Protein AF-A0A7V8YCV2-F1 (afdb_monomer_lite)

pLDDT: mean 70.0, std 21.99, range [23.38, 97.75]

Sequence (654 aa):
MKPTTTIFACAMLACAGTAQAQDPIPVGMIYSSSGAVLPQALREFVAATQEFTSVAMFDASVTTPTSADLAGLSAVLVWNDLPWANGVEMGDVLADFARAGGGVVVAGHTFSPGFELLGTFDTQNFMPVELGVPMTLPGGDLGITPLPGFEWEPVLLQAGHPIFWVVNDVEGGDSEMAVGLQPNVDAVVVGAWDNGENAVFTYEPIEAAFGRIVALNLFPSLSGVSAGGFNDEPLGDFDHLLANALLWSAKWETLAEPDWCYNLEFTQDLNCNHVDFADEEAVDVTVPGCDTEIDPRTGLPYDNADYYWDIHRFDCLYPTMPYFDLRTYDTDVRYDGEADWLSAGTITVNNPDLPFPVESVALTCDNCPAEWNHDQRDRDCDGIGDPCDLCINAIPPFGVHFDNDNDGWGDDACDNAAPSPVCPLPGGPSAFNPDQSDVDADGIGDVCDNCVEVFNPDQTDGDFDGDGDICDNCPPGILPGDPAPSTANPAQDDTDGDGRGDMCDNCHDVDNTDSQACPPYVCPENQGDTDFDGVGDVCDNCPSEPAIDRTDSDLDGVGDACDTCPYLVNPDQADGDADGFGNACDNCPLFTNDDQADMDVDGVGDLCDNCLEVSNADQANGDPDEQGDACDNCPRNRNDQADGDEDGWGDDCD

Secondary structure (DSSP, 8-state):
---PPPPPP------------S---EEEEEEE-S-SHHHHHHHHHHHHTS--SEEEEEETTT-PPPTTTSTT-SEEEEEESS--S-HHHHHHHHHHHHHTT-EEEE-GGGGSTTT---THHHHTT--SB-S-PPP------EE----TT-----EESSTT-GGGTT--EE--GGG-----PPBPTT-EEEEE-TTS-EEEEEE--SSTTSPPEEEESS---S---SSS-----SS-HHHHHHHHHHHHHTT-S----S-----S-SS--TT-S---GGGSPPP-TTSTT-TTSB-TTTSSB-TT------TTS--S---SS----TT----S--S-SSSSS--EEEEEE--TTSSS--EEEEEE--S-TTS--TT---SS-SSS-TTT-TTTT--TTS-S---SS-SSS-SSTT--SSSPPS---TTS-----TT---SS-SSS-TTT-TTTTS--TT---SS-SSS-TTT-SS-S---TT-S-TT---TT---SS-SSS-TTT-TTTTS----TT---TT--------SS-SSS-TTT-SSTTS--TT---SS-SSS-TTT-SSTTS--TT---SS-SSS-TTT-SSTTS--TT---SS-SSS-TTT-TTTTS--TT---SS-SSS-TTT-SSTTS------SS-SSS-TTT-

Foldseek 3Di:
DDDDDDDDDDDDDDPPPDDPDDPAQEEEEEEAEPDDPLSVVLLVLLVLVVPHPYYHYHHQVQPADALVNCPPHLEYEYEYPDAGPDLQVNLVSVQVCQLQLHFYEYEYCCQEVRRHRHHCCPVVVVDFWHHHQHFDDFAAKWADDDDPDDDDGFDQPAPPDQLQVVQHIDGQPRPWTQTQIDTDPQKDQGGDGSVGHGAKIKHDDPPVSGFIYIYGSTDSDPPHPPDDDDDPDRPHSVSSSVSSSNCVRSVVPPPPDDDFDDPPDLPQPQVPPPDDPVRDDADDCPDPPSVVQADPVPRHGDPPPPDDDDVPDDDDDDDPDPPPPPPDPDDPDDQQPAPLPAGFAKDWDDDPVDDDDIDIDGRLSQLDSPYRDNRQGQQQPPSHHPVRQLPRPQHPPGPDQCLVAPQPAGLDPSDPPPVHQLDNDPVFPSHRDNPSDQQCPLSHHCRRALDRNDRDVPQDQPLPQSHHQQQQLAGADDDQLFPDRRDRDNPQDQQCPLSRGCVRQLASNDNPAPPDDDDPHDGDDDQDQQCSLSHRPVRALDSNFRDPVQDQQCPLSHGPRQALDSNDRDVVSDQQCPLSHHPRQQLDSPDRDVPSDQQCPLSHHCVLALDRNFRDSVQDAQCPDSHHPRQALDRNDDDPNDDPPPPSHHPRHD

Structure (mmCIF, N/CA/C/O backbone):
data_AF-A0A7V8YCV2-F1
#
_entry.id   AF-A0A7V8YCV2-F1
#
loop_
_atom_site.group_PDB
_atom_site.id
_atom_site.type_symbol
_atom_site.label_atom_id
_atom_site.label_alt_id
_atom_site.label_comp_id
_atom_site.label_asym_id
_atom_site.label_entity_id
_atom_site.label_seq_id
_atom_site.pdbx_PDB_ins_code
_atom_site.Cartn_x
_atom_site.Cartn_y
_atom_site.Cartn_z
_atom_site.occupancy
_atom_site.B_iso_or_equiv
_atom_site.auth_seq_id
_atom_site.auth_comp_id
_atom_site.auth_asym_id
_atom_site.auth_atom_id
_atom_site.pdbx_PDB_model_num
ATOM 1 N N . MET A 1 1 ? -17.791 48.969 -9.319 1.00 30.33 1 MET A N 1
ATOM 2 C CA . MET A 1 1 ? -16.320 48.875 -9.395 1.00 30.33 1 MET A CA 1
ATOM 3 C C . MET A 1 1 ? -15.953 47.420 -9.177 1.00 30.33 1 MET A C 1
ATOM 5 O O . MET A 1 1 ? -16.165 46.988 -8.061 1.00 30.33 1 MET A O 1
ATOM 9 N N . LYS A 1 2 ? -15.440 46.745 -10.224 1.00 23.92 2 LYS A N 1
ATOM 10 C CA . LYS A 1 2 ? -14.556 45.554 -10.197 1.00 23.92 2 LYS A CA 1
ATOM 11 C C . LYS A 1 2 ? -15.029 44.290 -9.415 1.00 23.92 2 LYS A C 1
ATOM 13 O O . LYS A 1 2 ? -16.022 44.365 -8.710 1.00 23.92 2 LYS A O 1
ATOM 18 N N . PRO A 1 3 ? -14.478 43.095 -9.715 1.00 32.69 3 PRO A N 1
ATOM 19 C CA . PRO A 1 3 ? -15.272 41.998 -10.270 1.00 32.69 3 PRO A CA 1
ATOM 20 C C . PRO A 1 3 ? -15.341 40.740 -9.386 1.00 32.69 3 PRO A C 1
ATOM 22 O O . PRO A 1 3 ? -14.686 40.637 -8.357 1.00 32.69 3 PRO A O 1
ATOM 25 N N . THR A 1 4 ? -16.161 39.798 -9.847 1.00 29.78 4 THR A N 1
ATOM 26 C CA . THR A 1 4 ? -16.333 38.407 -9.413 1.00 29.78 4 THR A CA 1
ATOM 27 C C . THR A 1 4 ? -15.026 37.605 -9.457 1.00 29.78 4 THR A C 1
ATOM 29 O O . THR A 1 4 ? -14.376 37.533 -10.499 1.00 29.78 4 THR A O 1
ATOM 32 N N . THR A 1 5 ? -14.685 36.958 -8.341 1.00 28.56 5 THR A N 1
ATOM 33 C CA . THR A 1 5 ? -13.619 35.952 -8.225 1.00 28.56 5 THR A CA 1
ATOM 34 C C . THR A 1 5 ? -14.188 34.585 -8.610 1.00 28.56 5 THR A C 1
ATOM 36 O O . THR A 1 5 ? -15.175 34.147 -8.025 1.00 28.56 5 THR A O 1
ATOM 39 N N . THR A 1 6 ? -13.591 33.936 -9.610 1.00 27.55 6 THR A N 1
ATOM 40 C CA . THR A 1 6 ? -13.873 32.542 -9.991 1.00 27.55 6 THR A CA 1
ATOM 41 C C . THR A 1 6 ? -12.755 31.674 -9.426 1.00 27.55 6 THR A C 1
ATOM 43 O O . THR A 1 6 ? -11.583 31.990 -9.619 1.00 27.55 6 THR A O 1
ATOM 46 N N . ILE A 1 7 ? -13.136 30.629 -8.697 1.00 26.92 7 ILE A N 1
ATOM 47 C CA . ILE A 1 7 ? -12.267 29.586 -8.143 1.00 26.92 7 ILE A CA 1
ATOM 48 C C . ILE A 1 7 ? -11.840 28.674 -9.303 1.00 26.92 7 ILE A C 1
ATOM 50 O O . ILE A 1 7 ? -12.696 28.194 -10.044 1.00 26.92 7 ILE A O 1
ATOM 54 N N . PHE A 1 8 ? -10.533 28.470 -9.483 1.00 26.52 8 PHE A N 1
ATOM 55 C CA . PHE A 1 8 ? -9.988 27.467 -10.400 1.00 26.52 8 PHE A CA 1
ATOM 56 C C . PHE A 1 8 ? -9.958 26.114 -9.683 1.00 26.52 8 PHE A C 1
ATOM 58 O O . PHE A 1 8 ? -9.283 25.969 -8.667 1.00 26.52 8 PHE A O 1
ATOM 65 N N . ALA A 1 9 ? -10.700 25.147 -10.218 1.00 24.97 9 ALA A N 1
ATOM 66 C CA . ALA A 1 9 ? -10.524 23.731 -9.931 1.00 24.97 9 ALA A CA 1
ATOM 67 C C . ALA A 1 9 ? -9.318 23.223 -10.738 1.00 24.97 9 ALA A C 1
ATOM 69 O O . ALA A 1 9 ? -9.249 23.449 -11.948 1.00 24.97 9 ALA A O 1
ATOM 70 N N . CYS A 1 10 ? -8.372 22.567 -10.066 1.00 23.38 10 CYS A N 1
ATOM 71 C CA . CYS A 1 10 ? -7.296 21.822 -10.708 1.00 23.38 10 CYS A CA 1
ATOM 72 C C . CYS A 1 10 ? -7.886 20.476 -11.153 1.00 23.38 10 CYS A C 1
ATOM 74 O O . CYS A 1 10 ? -8.287 19.676 -10.312 1.00 23.38 10 CYS A O 1
ATOM 76 N N . ALA A 1 11 ? -8.029 20.271 -12.461 1.00 26.70 11 ALA A N 1
ATOM 77 C CA . ALA A 1 11 ? -8.428 18.992 -13.029 1.00 26.70 11 ALA A CA 1
ATOM 78 C C . ALA A 1 11 ? -7.166 18.225 -13.430 1.00 26.70 11 ALA A C 1
ATOM 80 O O . ALA A 1 11 ? -6.339 18.747 -14.179 1.00 26.70 11 ALA A O 1
ATOM 81 N N . MET A 1 12 ? -7.061 17.004 -12.907 1.00 27.69 12 MET A N 1
ATOM 82 C CA . MET A 1 12 ? -6.100 15.971 -13.276 1.00 27.69 12 MET A CA 1
ATOM 83 C C . MET A 1 12 ? -5.974 15.867 -14.801 1.00 27.69 12 MET A C 1
ATOM 85 O O . MET A 1 12 ? -6.962 15.625 -15.498 1.00 27.69 12 MET A O 1
ATOM 89 N N . LEU A 1 13 ? -4.754 16.030 -15.308 1.00 26.50 13 LEU A N 1
ATOM 90 C CA . LEU A 1 13 ? -4.380 15.614 -16.651 1.00 26.50 13 LEU A CA 1
ATOM 91 C C . LEU A 1 13 ? -3.351 14.497 -16.491 1.00 26.50 13 LEU A C 1
ATOM 93 O O . LEU A 1 13 ? -2.313 14.697 -15.868 1.00 26.50 13 LEU A O 1
ATOM 97 N N . ALA A 1 14 ? -3.706 13.323 -17.001 1.00 25.64 14 ALA A N 1
ATOM 98 C CA . ALA A 1 14 ? -2.918 12.105 -16.977 1.00 25.64 14 ALA A CA 1
ATOM 99 C C . ALA A 1 14 ? -1.473 12.335 -17.458 1.00 25.64 14 ALA A C 1
ATOM 101 O O . ALA A 1 14 ? -1.260 12.721 -18.609 1.00 25.64 14 ALA A O 1
ATOM 102 N N . CYS A 1 15 ? -0.498 12.040 -16.596 1.00 23.83 15 CYS A N 1
ATOM 103 C CA . CYS A 1 15 ? 0.862 11.722 -17.017 1.00 23.83 15 CYS A CA 1
ATOM 104 C C . CYS A 1 15 ? 0.878 10.255 -17.450 1.00 23.83 15 CYS A C 1
ATOM 106 O O . CYS A 1 15 ? 1.034 9.357 -16.632 1.00 23.83 15 CYS A O 1
ATOM 108 N N . ALA A 1 16 ? 0.691 10.011 -18.744 1.00 27.89 16 ALA A N 1
ATOM 109 C CA . ALA A 1 16 ? 1.236 8.814 -19.365 1.00 27.89 16 ALA A CA 1
ATOM 110 C C . ALA A 1 16 ? 2.716 9.112 -19.643 1.00 27.89 16 ALA A C 1
ATOM 112 O O . ALA A 1 16 ? 3.042 9.729 -20.657 1.00 27.89 16 ALA A O 1
ATOM 113 N N . GLY A 1 17 ? 3.584 8.772 -18.688 1.00 26.02 17 GLY A N 1
ATOM 114 C CA . GLY A 1 17 ? 5.032 8.811 -18.863 1.00 26.02 17 GLY A CA 1
ATOM 115 C C . GLY A 1 17 ? 5.450 7.633 -19.730 1.00 26.02 17 GLY A C 1
ATOM 116 O O . GLY A 1 17 ? 5.449 6.492 -19.288 1.00 26.02 17 GLY A O 1
ATOM 117 N N . THR A 1 18 ? 5.717 7.901 -21.000 1.00 26.25 18 THR A N 1
ATOM 118 C CA . THR A 1 18 ? 6.400 6.975 -21.900 1.00 26.25 18 THR A CA 1
ATOM 119 C C . THR A 1 18 ? 7.829 6.770 -21.411 1.00 26.25 18 THR A C 1
ATOM 121 O O . THR A 1 18 ? 8.491 7.765 -21.128 1.00 26.25 18 THR A O 1
ATOM 124 N N . ALA A 1 19 ? 8.293 5.518 -21.369 1.00 25.16 19 ALA A N 1
ATOM 125 C CA . ALA A 1 19 ? 9.700 5.160 -21.199 1.00 25.16 19 ALA A CA 1
ATOM 126 C C . ALA A 1 19 ? 10.600 6.114 -22.003 1.00 25.16 19 ALA A C 1
ATOM 128 O O . ALA A 1 19 ? 10.446 6.222 -23.226 1.00 25.16 19 ALA A O 1
ATOM 129 N N . GLN A 1 20 ? 11.497 6.834 -21.329 1.00 28.77 20 GLN A N 1
ATOM 130 C CA . GLN A 1 20 ? 12.564 7.549 -22.014 1.00 28.77 20 GLN A CA 1
ATOM 131 C C . GLN A 1 20 ? 13.656 6.519 -22.296 1.00 28.77 20 GLN A C 1
ATOM 133 O O . GLN A 1 20 ? 14.427 6.143 -21.425 1.00 28.77 20 GLN A O 1
ATOM 138 N N . ALA A 1 21 ? 13.608 5.999 -23.523 1.00 30.77 21 ALA A N 1
ATOM 139 C CA . ALA A 1 21 ? 14.687 5.264 -24.162 1.00 30.77 21 ALA A CA 1
ATOM 140 C C . ALA A 1 21 ? 16.007 6.042 -24.040 1.00 30.77 21 ALA A C 1
ATOM 142 O O . ALA A 1 21 ? 15.956 7.271 -23.931 1.00 30.77 21 ALA A O 1
ATOM 143 N N . GLN A 1 22 ? 17.146 5.338 -24.136 1.00 39.19 22 GLN A N 1
ATOM 144 C CA . GLN A 1 22 ? 18.447 5.941 -24.452 1.00 39.19 22 GLN A CA 1
ATOM 145 C C . GLN A 1 22 ? 18.235 7.143 -25.369 1.00 39.19 22 GLN A C 1
ATOM 147 O O . GLN A 1 22 ? 17.520 7.006 -26.374 1.00 39.19 22 GLN A O 1
ATOM 152 N N . ASP A 1 23 ? 18.762 8.312 -24.987 1.00 46.19 23 ASP A N 1
ATOM 153 C CA . ASP A 1 23 ? 18.550 9.524 -25.771 1.00 46.19 23 ASP A CA 1
ATOM 154 C C . ASP A 1 23 ? 18.839 9.190 -27.234 1.00 46.19 23 ASP A C 1
ATOM 156 O O . ASP A 1 23 ? 19.910 8.659 -27.550 1.00 46.19 23 ASP A O 1
ATOM 160 N N . PRO A 1 24 ? 17.878 9.402 -28.145 1.00 55.62 24 PRO A N 1
ATOM 161 C CA . PRO A 1 24 ? 18.076 8.939 -29.488 1.00 55.62 24 PRO A CA 1
ATOM 162 C C . PRO A 1 24 ? 19.269 9.681 -30.079 1.00 55.62 24 PRO A C 1
ATOM 164 O O . PRO A 1 24 ? 19.224 10.903 -30.200 1.00 55.62 24 PRO A O 1
ATOM 167 N N . ILE A 1 25 ? 20.312 8.936 -30.472 1.00 74.81 25 ILE A N 1
ATOM 168 C CA . ILE A 1 25 ? 21.408 9.436 -31.314 1.00 74.81 25 ILE A CA 1
ATOM 169 C C . ILE A 1 25 ? 21.118 9.066 -32.780 1.00 74.81 25 ILE A C 1
ATOM 171 O O . ILE A 1 25 ? 21.646 8.081 -33.302 1.00 74.81 25 ILE A O 1
ATOM 175 N N . PRO A 1 26 ? 20.207 9.775 -33.470 1.00 86.88 26 PRO A N 1
ATOM 176 C CA . PRO A 1 26 ? 19.969 9.566 -34.885 1.00 86.88 26 PRO A CA 1
ATOM 177 C C . PRO A 1 26 ? 21.130 10.162 -35.683 1.00 86.88 26 PRO A C 1
ATOM 179 O O . PRO A 1 26 ? 21.469 11.334 -35.536 1.00 86.88 26 PRO A O 1
ATOM 182 N N . VAL A 1 27 ? 21.723 9.378 -36.573 1.00 92.19 27 VAL A N 1
ATOM 183 C CA . VAL A 1 27 ? 22.810 9.829 -37.449 1.00 92.19 27 VAL A CA 1
ATOM 184 C C . VAL A 1 27 ? 22.437 9.690 -38.917 1.00 92.19 27 VAL A C 1
ATOM 186 O O . VAL A 1 27 ? 21.564 8.908 -39.302 1.00 92.19 27 VAL A O 1
ATOM 189 N N . GLY A 1 28 ? 23.089 10.484 -39.759 1.00 93.06 28 GLY A N 1
ATOM 190 C CA . GLY A 1 28 ? 22.943 10.428 -41.209 1.00 93.06 28 GLY A CA 1
ATOM 191 C C . GLY A 1 28 ? 24.209 9.951 -41.900 1.00 93.06 28 GLY A C 1
ATOM 192 O O . GLY A 1 28 ? 25.321 10.241 -41.482 1.00 93.06 28 GLY A O 1
ATOM 193 N N . MET A 1 29 ? 24.043 9.270 -43.020 1.00 91.75 29 MET A N 1
ATOM 194 C CA . MET A 1 29 ? 25.113 8.890 -43.928 1.00 91.75 29 MET A CA 1
ATOM 195 C C . MET A 1 29 ? 24.819 9.484 -45.295 1.00 91.75 29 MET A C 1
ATOM 197 O O . MET A 1 29 ? 23.865 9.095 -45.974 1.00 91.75 29 MET A O 1
ATOM 201 N N . ILE A 1 30 ? 25.632 10.453 -45.690 1.00 93.94 30 ILE A N 1
ATOM 202 C CA . ILE A 1 30 ? 25.499 11.202 -46.929 1.00 93.94 30 ILE A CA 1
ATOM 203 C C . ILE A 1 30 ? 26.624 10.772 -47.866 1.00 93.94 30 ILE A C 1
ATOM 205 O O . ILE A 1 30 ? 27.797 11.007 -47.593 1.00 93.94 30 ILE A O 1
ATOM 209 N N . TYR A 1 31 ? 26.276 10.167 -48.996 1.00 91.56 31 TYR A N 1
ATOM 210 C CA . TYR A 1 31 ? 27.266 9.591 -49.901 1.00 91.56 31 TYR A CA 1
ATOM 211 C C . TYR A 1 31 ? 27.027 9.970 -51.356 1.00 91.56 31 TYR A C 1
ATOM 213 O O . TYR A 1 31 ? 25.893 10.166 -51.776 1.00 91.56 31 TYR A O 1
ATOM 221 N N . SER A 1 32 ? 28.089 10.033 -52.159 1.00 90.44 32 SER A N 1
ATOM 222 C CA . SER A 1 32 ? 27.990 10.075 -53.625 1.00 90.44 32 SER A CA 1
ATOM 223 C C . SER A 1 32 ? 28.816 8.938 -54.215 1.00 90.44 32 SER A C 1
ATOM 225 O O . SER A 1 32 ? 30.043 9.039 -54.284 1.00 90.44 32 SER A O 1
ATOM 227 N N . SER A 1 33 ? 28.146 7.841 -54.594 1.00 84.00 33 SER A N 1
ATOM 228 C CA . SER A 1 33 ? 28.817 6.589 -54.959 1.00 84.00 33 SER A CA 1
ATOM 229 C C . SER A 1 33 ? 28.213 5.851 -56.145 1.00 84.00 33 SER A C 1
ATOM 231 O O . SER A 1 33 ? 27.021 5.940 -56.428 1.00 84.00 33 SER A O 1
ATOM 233 N N . SER A 1 34 ? 29.057 5.095 -56.852 1.00 68.88 34 SER A N 1
ATOM 234 C CA . SER A 1 34 ? 28.678 4.309 -58.032 1.00 68.88 34 SER A CA 1
ATOM 235 C C . SER A 1 34 ? 27.979 2.971 -57.721 1.00 68.88 34 SER A C 1
ATOM 237 O O . SER A 1 34 ? 27.492 2.315 -58.650 1.00 68.88 34 SER A O 1
ATOM 239 N N . GLY A 1 35 ? 27.879 2.564 -56.445 1.00 64.38 35 GLY A N 1
ATOM 240 C CA . GLY A 1 35 ? 27.255 1.301 -56.031 1.00 64.38 35 GLY A CA 1
ATOM 241 C C . GLY A 1 35 ? 26.547 1.354 -54.671 1.00 64.38 35 GLY A C 1
ATOM 242 O O . GLY A 1 35 ? 27.010 1.994 -53.739 1.00 64.38 35 GLY A O 1
ATOM 243 N N . ALA A 1 36 ? 25.433 0.623 -54.541 1.00 60.59 36 ALA A N 1
ATOM 244 C CA . ALA A 1 36 ? 24.600 0.603 -53.327 1.00 60.59 36 ALA A CA 1
ATOM 245 C C . ALA A 1 36 ? 25.103 -0.339 -52.211 1.00 60.59 36 ALA A C 1
ATOM 247 O O . ALA A 1 36 ? 24.554 -0.333 -51.115 1.00 60.59 36 ALA A O 1
ATOM 248 N N . VAL A 1 37 ? 26.114 -1.171 -52.484 1.00 64.81 37 VAL A N 1
ATOM 249 C CA . VAL A 1 37 ? 26.589 -2.204 -51.541 1.00 64.81 37 VAL A CA 1
ATOM 250 C C . VAL A 1 37 ? 27.434 -1.597 -50.422 1.00 64.81 37 VAL A C 1
ATOM 252 O O . VAL A 1 37 ? 27.232 -1.928 -49.261 1.00 64.81 37 VAL A O 1
ATOM 255 N N . LEU A 1 38 ? 28.342 -0.681 -50.766 1.00 70.69 38 LEU A N 1
ATOM 256 C CA . LEU A 1 38 ? 29.245 -0.048 -49.806 1.00 70.69 38 LEU A CA 1
ATOM 257 C C . LEU A 1 38 ? 28.492 0.833 -48.785 1.00 70.69 38 LEU A C 1
ATOM 259 O O . LEU A 1 38 ? 28.693 0.630 -47.590 1.00 70.69 38 LEU A O 1
ATOM 263 N N . PRO A 1 39 ? 27.566 1.727 -49.194 1.00 74.06 39 PRO A N 1
ATOM 264 C CA . PRO A 1 39 ? 26.794 2.524 -48.239 1.00 74.06 39 PRO A CA 1
ATOM 265 C C . PRO A 1 39 ? 25.903 1.687 -47.316 1.00 74.06 39 PRO A C 1
ATOM 267 O O . PRO A 1 39 ? 25.727 2.034 -46.154 1.00 74.06 39 PRO A O 1
ATOM 270 N N . GLN A 1 40 ? 25.336 0.586 -47.818 1.00 75.06 40 GLN A N 1
ATOM 271 C CA . GLN A 1 40 ? 24.475 -0.280 -47.013 1.00 75.06 40 GLN A CA 1
ATOM 272 C C . GLN A 1 40 ? 25.266 -1.041 -45.944 1.00 75.06 40 GLN A C 1
ATOM 274 O O . GLN A 1 40 ? 24.806 -1.139 -44.813 1.00 75.06 40 GLN A O 1
ATOM 279 N N . ALA A 1 41 ? 26.446 -1.550 -46.290 1.00 71.50 41 ALA A N 1
ATOM 280 C CA . ALA A 1 41 ? 27.296 -2.247 -45.335 1.00 71.50 41 ALA A CA 1
ATOM 281 C C . ALA A 1 41 ? 27.834 -1.288 -44.260 1.00 71.50 41 ALA A C 1
ATOM 283 O O . ALA A 1 41 ? 27.765 -1.606 -43.081 1.00 71.50 41 ALA A O 1
ATOM 284 N N . LEU A 1 42 ? 28.237 -0.069 -44.637 1.00 71.81 42 LEU A N 1
ATOM 285 C CA . LEU A 1 42 ? 28.645 0.957 -43.671 1.00 71.81 42 LEU A CA 1
ATOM 286 C C . LEU A 1 42 ? 27.531 1.286 -42.666 1.00 71.81 42 LEU A C 1
ATOM 288 O O . LEU A 1 42 ? 27.777 1.383 -41.468 1.00 71.81 42 LEU A O 1
ATOM 292 N N . ARG A 1 43 ? 26.284 1.393 -43.148 1.00 78.44 43 ARG A N 1
ATOM 293 C CA . ARG A 1 43 ? 25.101 1.558 -42.294 1.00 78.44 43 ARG A CA 1
ATOM 294 C C . ARG A 1 43 ? 24.922 0.402 -41.319 1.00 78.44 43 ARG A C 1
ATOM 296 O O . ARG A 1 43 ? 24.533 0.639 -40.183 1.00 78.44 43 ARG A O 1
ATOM 303 N N . GLU A 1 44 ? 25.113 -0.827 -41.782 1.00 74.62 44 GLU A N 1
ATOM 304 C CA . GLU A 1 44 ? 24.959 -2.025 -40.954 1.00 74.62 44 GLU A CA 1
ATOM 305 C C . GLU A 1 44 ? 26.041 -2.101 -39.871 1.00 74.62 44 GLU A C 1
ATOM 307 O O . GLU A 1 44 ? 25.703 -2.439 -38.744 1.00 74.62 44 GLU A O 1
ATOM 312 N N . PHE A 1 45 ? 27.280 -1.697 -40.165 1.00 71.50 45 PHE A N 1
ATOM 313 C CA . PHE A 1 45 ? 28.368 -1.667 -39.182 1.00 71.50 45 PHE A CA 1
ATOM 314 C C . PHE A 1 45 ? 28.183 -0.587 -38.119 1.00 71.50 45 PHE A C 1
ATOM 316 O O . PHE A 1 45 ? 28.216 -0.886 -36.932 1.00 71.50 45 PHE A O 1
ATOM 323 N N . VAL A 1 46 ? 27.868 0.645 -38.524 1.00 69.19 46 VAL A N 1
ATOM 324 C CA . VAL A 1 46 ? 27.582 1.723 -37.562 1.00 69.19 46 VAL A CA 1
ATOM 325 C C . VAL A 1 46 ? 26.329 1.412 -36.739 1.00 69.19 46 VAL A C 1
ATOM 327 O O . VAL A 1 46 ? 26.266 1.747 -35.568 1.00 69.19 46 VAL A O 1
ATOM 330 N N . ALA A 1 47 ? 25.327 0.731 -37.304 1.00 69.19 47 ALA A N 1
ATOM 331 C CA . ALA A 1 47 ? 24.180 0.274 -36.518 1.00 69.19 47 ALA A CA 1
ATOM 332 C C . ALA A 1 47 ? 24.525 -0.886 -35.564 1.00 69.19 47 ALA A C 1
ATOM 334 O O . ALA A 1 47 ? 23.829 -1.070 -34.567 1.00 69.19 47 ALA A O 1
ATOM 335 N N . ALA A 1 48 ? 25.557 -1.677 -35.870 1.00 64.56 48 ALA A N 1
ATOM 336 C CA . ALA A 1 48 ? 25.974 -2.803 -35.043 1.00 64.56 48 ALA A CA 1
ATOM 337 C C . ALA A 1 48 ? 26.646 -2.357 -33.741 1.00 64.56 48 ALA A C 1
ATOM 339 O O . ALA A 1 48 ? 26.548 -3.101 -32.774 1.00 64.56 48 ALA A O 1
ATOM 340 N N . THR A 1 49 ? 27.246 -1.158 -33.682 1.00 63.41 49 THR A N 1
ATOM 341 C CA . THR A 1 49 ? 27.856 -0.617 -32.449 1.00 63.41 49 THR A CA 1
ATOM 342 C C . THR A 1 49 ? 26.839 -0.316 -31.351 1.00 63.41 49 THR A C 1
ATOM 344 O O . THR A 1 49 ? 27.229 -0.027 -30.233 1.00 63.41 49 THR A O 1
ATOM 347 N N . GLN A 1 50 ? 25.536 -0.354 -31.655 1.00 66.94 50 GLN A N 1
ATOM 348 C CA . GLN A 1 50 ? 24.427 -0.075 -30.730 1.00 66.94 50 GLN A CA 1
ATOM 349 C C . GLN A 1 50 ? 24.393 1.349 -30.137 1.00 66.94 50 GLN A C 1
ATOM 351 O O . GLN A 1 50 ? 23.417 1.701 -29.489 1.00 66.94 50 GLN A O 1
ATOM 356 N N . GLU A 1 51 ? 25.357 2.203 -30.483 1.00 66.88 51 GLU A N 1
ATOM 357 C CA . GLU A 1 51 ? 25.438 3.617 -30.083 1.00 66.88 51 GLU A CA 1
ATOM 358 C C . GLU A 1 51 ? 24.340 4.505 -30.702 1.00 66.88 51 GLU A C 1
ATOM 360 O O . GLU A 1 51 ? 24.053 5.602 -30.225 1.00 66.88 51 GLU A O 1
ATOM 365 N N . PHE A 1 52 ? 23.728 4.078 -31.814 1.00 78.06 52 PHE A N 1
ATOM 366 C CA . PHE A 1 52 ? 22.853 4.931 -32.625 1.00 78.06 52 PHE A CA 1
ATOM 367 C C . PHE A 1 52 ? 21.436 4.378 -32.747 1.00 78.06 52 PHE A C 1
ATOM 369 O O . PHE A 1 52 ? 21.204 3.266 -33.221 1.00 78.06 52 PHE A O 1
ATOM 376 N N . THR A 1 53 ? 20.443 5.213 -32.440 1.00 78.12 53 THR A N 1
ATOM 377 C CA . THR A 1 53 ? 19.022 4.818 -32.506 1.00 78.12 53 THR A CA 1
ATOM 378 C C . THR A 1 53 ? 18.465 4.754 -33.921 1.00 78.12 53 THR A C 1
ATOM 380 O O . THR A 1 53 ? 17.469 4.072 -34.180 1.00 78.12 53 THR A O 1
ATOM 383 N N . SER A 1 54 ? 19.080 5.466 -34.866 1.00 83.81 54 SER A N 1
ATOM 384 C CA . SER A 1 54 ? 18.753 5.338 -36.282 1.00 83.81 54 SER A CA 1
ATOM 385 C C . SER A 1 54 ? 19.889 5.817 -37.178 1.00 83.81 54 SER A C 1
ATOM 387 O O . SER A 1 54 ? 20.620 6.740 -36.836 1.00 83.81 54 SER A O 1
ATOM 389 N N . VAL A 1 55 ? 19.993 5.204 -38.360 1.00 88.31 55 VAL A N 1
ATOM 390 C CA . VAL A 1 55 ? 20.960 5.578 -39.400 1.00 88.31 55 VAL A CA 1
ATOM 391 C C . VAL A 1 55 ? 20.206 5.875 -40.699 1.00 88.31 55 VAL A C 1
ATOM 393 O O . VAL A 1 55 ? 19.708 4.958 -41.371 1.00 88.31 55 VAL A O 1
ATOM 396 N N . ALA A 1 56 ? 20.085 7.162 -41.027 1.00 91.81 56 ALA A N 1
ATOM 397 C CA . ALA A 1 56 ? 19.458 7.665 -42.249 1.00 91.81 56 ALA A CA 1
ATOM 398 C C . ALA A 1 56 ? 20.455 7.678 -43.419 1.00 91.81 56 ALA A C 1
ATOM 400 O O . ALA A 1 56 ? 21.624 7.986 -43.229 1.00 91.81 56 ALA A O 1
ATOM 401 N N . MET A 1 57 ? 20.001 7.383 -44.640 1.00 91.19 57 MET A N 1
ATOM 402 C CA . MET A 1 57 ? 20.863 7.312 -45.832 1.00 91.19 57 MET A CA 1
ATOM 403 C C . MET A 1 57 ? 20.464 8.359 -46.873 1.00 91.19 57 MET A C 1
ATOM 405 O O . MET A 1 57 ? 19.291 8.433 -47.245 1.00 91.19 57 MET A O 1
ATOM 409 N N . PHE A 1 58 ? 21.440 9.088 -47.418 1.00 92.81 58 PHE A N 1
ATOM 410 C CA . PHE A 1 58 ? 21.234 10.117 -48.441 1.00 92.81 58 PHE A CA 1
ATOM 411 C C . PHE A 1 58 ? 22.200 9.932 -49.624 1.00 92.81 58 PHE A C 1
ATOM 413 O O . PHE A 1 58 ? 23.408 10.092 -49.473 1.00 92.81 58 PHE A O 1
ATOM 420 N N . ASP A 1 59 ? 21.664 9.633 -50.814 1.00 92.31 59 ASP A N 1
ATOM 421 C CA . ASP A 1 59 ? 22.443 9.536 -52.060 1.00 92.31 59 ASP A CA 1
ATOM 422 C C . ASP A 1 59 ? 22.557 10.904 -52.755 1.00 92.31 59 ASP A C 1
ATOM 424 O O . ASP A 1 59 ? 21.704 11.334 -53.543 1.00 92.31 59 ASP A O 1
ATOM 428 N N . ALA A 1 60 ? 23.661 11.580 -52.469 1.00 93.06 60 ALA A N 1
ATOM 429 C CA . ALA A 1 60 ? 24.018 12.889 -52.983 1.00 93.06 60 ALA A CA 1
ATOM 430 C C . ALA A 1 60 ? 24.656 12.873 -54.382 1.00 93.06 60 ALA A C 1
ATOM 432 O O . ALA A 1 60 ? 25.014 13.939 -54.895 1.00 93.06 60 ALA A O 1
ATOM 433 N N . SER A 1 61 ? 24.772 11.708 -55.032 1.00 90.00 61 SER A N 1
ATOM 434 C CA . SER A 1 61 ? 25.118 11.636 -56.461 1.00 90.00 61 SER A CA 1
ATOM 435 C C . SER A 1 61 ? 23.940 12.050 -57.354 1.00 90.00 61 SER A C 1
ATOM 437 O O . SER A 1 61 ? 24.127 12.496 -58.490 1.00 90.00 61 SER A O 1
ATOM 439 N N . VAL A 1 62 ? 22.714 11.946 -56.823 1.00 87.38 62 VAL A N 1
ATOM 440 C CA . VAL A 1 62 ? 21.465 12.234 -57.538 1.00 87.38 62 VAL A CA 1
ATOM 441 C C . VAL A 1 62 ? 20.825 13.536 -57.065 1.00 87.38 62 VAL A C 1
ATOM 443 O O . VAL A 1 62 ? 20.339 14.316 -57.887 1.00 87.38 62 VAL A O 1
ATOM 446 N N . THR A 1 63 ? 20.767 13.784 -55.754 1.00 92.56 63 THR A N 1
ATOM 447 C CA . THR A 1 63 ? 20.112 14.974 -55.184 1.00 92.56 63 THR A CA 1
ATOM 448 C C . THR A 1 63 ? 20.757 15.367 -53.860 1.00 92.56 63 THR A C 1
ATOM 450 O O . THR A 1 63 ? 20.968 14.520 -53.002 1.00 92.56 63 THR A O 1
ATOM 453 N N . THR A 1 64 ? 21.047 16.656 -53.683 1.00 94.81 64 THR A N 1
ATOM 454 C CA . THR A 1 64 ? 21.580 17.186 -52.423 1.00 94.81 64 THR A CA 1
ATOM 455 C C . THR A 1 64 ? 20.489 17.171 -51.337 1.00 94.81 64 THR A C 1
ATOM 457 O O . THR A 1 64 ? 19.393 17.670 -51.608 1.00 94.81 64 THR A O 1
ATOM 460 N N . PRO A 1 65 ? 20.742 16.610 -50.135 1.00 95.88 65 PRO A N 1
ATOM 461 C CA . PRO A 1 65 ? 19.792 16.655 -49.024 1.00 95.88 65 PRO A CA 1
ATOM 462 C C . PRO A 1 65 ? 19.546 18.098 -48.575 1.00 95.88 65 PRO A C 1
ATOM 464 O O . PRO A 1 65 ? 20.423 18.951 -48.683 1.00 95.88 65 PRO A O 1
ATOM 467 N N . THR A 1 66 ? 18.351 18.383 -48.069 1.00 95.56 66 THR A N 1
ATOM 468 C CA . THR A 1 66 ? 17.990 19.706 -47.548 1.00 95.56 66 THR A CA 1
ATOM 469 C C . THR A 1 66 ? 18.259 19.806 -46.047 1.00 95.56 66 THR A C 1
ATOM 471 O O . THR A 1 66 ? 18.307 18.800 -45.344 1.00 95.56 66 THR A O 1
ATOM 474 N N . SER A 1 67 ? 18.331 21.024 -45.504 1.00 91.94 67 SER A N 1
ATOM 475 C CA . SER A 1 67 ? 18.436 21.232 -44.049 1.00 91.94 67 SER A CA 1
ATOM 476 C C . SER A 1 67 ? 17.270 20.611 -43.267 1.00 91.94 67 SER A C 1
ATOM 478 O O . SER A 1 67 ? 17.421 20.3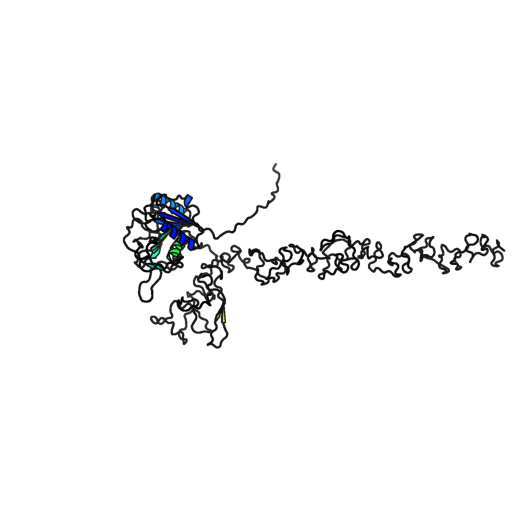02 -42.093 1.00 91.94 67 SER A O 1
ATOM 480 N N . ALA A 1 68 ? 16.104 20.432 -43.901 1.00 92.06 68 ALA A N 1
ATOM 481 C CA . ALA A 1 68 ? 14.960 19.760 -43.290 1.00 92.06 68 ALA A CA 1
ATOM 482 C C . ALA A 1 68 ? 15.140 18.236 -43.244 1.00 92.06 68 ALA A C 1
ATOM 484 O O . ALA A 1 68 ? 14.646 17.604 -42.318 1.00 92.06 68 ALA A O 1
ATOM 485 N N . ASP A 1 69 ? 15.853 17.661 -44.216 1.00 92.62 69 ASP A N 1
ATOM 486 C CA . ASP A 1 69 ? 16.161 16.228 -44.248 1.00 92.62 69 ASP A CA 1
ATOM 487 C C . ASP A 1 69 ? 17.187 15.849 -43.174 1.00 92.62 69 ASP A C 1
ATOM 489 O O . ASP A 1 69 ? 17.136 14.746 -42.640 1.00 92.62 69 ASP A O 1
ATOM 493 N N . LEU A 1 70 ? 18.092 16.775 -42.837 1.00 94.69 70 LEU A N 1
ATOM 494 C CA . LEU A 1 70 ? 19.068 16.600 -41.756 1.00 94.69 70 LEU A CA 1
ATOM 495 C C . LEU A 1 70 ? 18.535 17.047 -40.385 1.00 94.69 70 LEU A C 1
ATOM 497 O O . LEU A 1 70 ? 19.215 16.891 -39.373 1.00 94.69 70 LEU A O 1
ATOM 501 N N . ALA A 1 71 ? 17.328 17.619 -40.327 1.00 88.62 71 ALA A N 1
ATOM 502 C CA . ALA A 1 71 ? 16.765 18.120 -39.083 1.00 88.62 71 ALA A CA 1
ATOM 503 C C . ALA A 1 71 ? 16.475 16.966 -38.115 1.00 88.62 71 ALA A C 1
ATOM 505 O O . ALA A 1 71 ? 15.757 16.025 -38.447 1.00 88.62 71 ALA A O 1
ATOM 506 N N . GLY A 1 72 ? 17.001 17.081 -36.896 1.00 84.88 72 GLY A N 1
ATOM 507 C CA . GLY A 1 72 ? 16.849 16.062 -35.863 1.00 84.88 72 GLY A CA 1
ATOM 508 C C . GLY A 1 72 ? 17.887 14.946 -35.921 1.00 84.88 72 GLY A C 1
ATOM 509 O O . GLY A 1 72 ? 17.772 14.044 -35.110 1.00 84.88 72 GLY A O 1
ATOM 510 N N . LEU A 1 73 ? 18.875 15.001 -36.824 1.00 91.81 73 LEU A N 1
ATOM 511 C CA . LEU A 1 73 ? 20.082 14.171 -36.749 1.00 91.81 73 LEU A CA 1
ATOM 512 C C . LEU A 1 73 ? 21.120 14.827 -35.825 1.00 91.81 73 LEU A C 1
ATOM 514 O O . LEU A 1 73 ? 21.291 16.045 -35.863 1.00 91.81 73 LEU A O 1
ATOM 518 N N . SER A 1 74 ? 21.834 14.020 -35.044 1.00 90.06 74 SER A N 1
ATOM 519 C CA . SER A 1 74 ? 22.908 14.448 -34.136 1.00 90.06 74 SER A CA 1
ATOM 520 C C . SER A 1 74 ? 24.246 14.621 -34.862 1.00 90.06 74 SER A C 1
ATOM 522 O O . SER A 1 74 ? 24.985 15.562 -34.582 1.00 90.06 74 SER A O 1
ATOM 524 N N . ALA A 1 75 ? 24.546 13.759 -35.838 1.00 93.62 75 ALA A N 1
ATOM 525 C CA . ALA A 1 75 ? 25.711 13.896 -36.714 1.00 93.62 75 ALA A CA 1
ATOM 526 C C . ALA A 1 75 ? 25.505 13.251 -38.086 1.00 93.62 75 ALA A C 1
ATOM 528 O O . ALA A 1 75 ? 24.589 12.449 -38.287 1.00 93.62 75 ALA A O 1
ATOM 529 N N . VAL A 1 76 ? 26.375 13.603 -39.035 1.00 95.94 76 VAL A N 1
ATOM 530 C CA . VAL A 1 76 ? 26.402 13.019 -40.377 1.00 95.94 76 VAL A CA 1
ATOM 531 C C . VAL A 1 76 ? 27.805 12.577 -40.794 1.00 95.94 76 VAL A C 1
ATOM 533 O O . VAL A 1 76 ? 28.765 13.326 -40.640 1.00 95.94 76 VAL A O 1
ATOM 536 N N . LEU A 1 77 ? 27.908 11.383 -41.384 1.00 93.75 77 LEU A N 1
ATOM 537 C CA . LEU A 1 77 ? 29.095 10.898 -42.088 1.00 93.75 77 LEU A CA 1
ATOM 538 C C . LEU A 1 77 ? 28.958 11.198 -43.583 1.00 93.75 77 LEU A C 1
ATOM 540 O O . LEU A 1 77 ? 27.963 10.821 -44.202 1.00 93.75 77 LEU A O 1
ATOM 544 N N . VAL A 1 78 ? 29.951 11.863 -44.167 1.00 94.00 78 VAL A N 1
ATOM 545 C CA . VAL A 1 78 ? 29.922 12.398 -45.531 1.00 94.00 78 VAL A CA 1
ATOM 546 C C . VAL A 1 78 ? 31.113 11.884 -46.334 1.00 94.00 78 VAL A C 1
ATOM 548 O O . VAL A 1 78 ? 32.259 12.146 -45.979 1.00 94.00 78 VAL A O 1
ATOM 551 N N . TRP A 1 79 ? 30.871 11.198 -47.452 1.00 89.94 79 TRP A N 1
ATOM 552 C CA . TRP A 1 79 ? 31.948 10.705 -48.324 1.00 89.94 79 TRP A CA 1
ATOM 553 C C . TRP A 1 79 ? 31.527 10.611 -49.793 1.00 89.94 79 TRP A C 1
ATOM 555 O O . TRP A 1 79 ? 30.342 10.630 -50.130 1.00 89.94 79 TRP A O 1
ATOM 565 N N . ASN A 1 80 ? 32.492 10.495 -50.704 1.00 87.19 80 ASN A N 1
ATOM 566 C CA . ASN A 1 80 ? 32.199 10.328 -52.125 1.00 87.19 80 ASN A CA 1
ATOM 567 C C . ASN A 1 80 ? 33.311 9.638 -52.918 1.00 87.19 80 ASN A C 1
ATOM 569 O O . ASN A 1 80 ? 34.475 9.870 -52.623 1.00 87.19 80 ASN A O 1
ATOM 573 N N . ASP A 1 81 ? 32.922 8.872 -53.951 1.00 82.12 81 ASP A N 1
ATOM 574 C CA . ASP A 1 81 ? 33.710 8.390 -55.113 1.00 82.12 81 ASP A CA 1
ATOM 575 C C . ASP A 1 81 ? 33.175 8.901 -56.461 1.00 82.12 81 ASP A C 1
ATOM 577 O O . ASP A 1 81 ? 33.781 8.683 -57.514 1.00 82.12 81 ASP A O 1
ATOM 581 N N . LEU A 1 82 ? 32.070 9.647 -56.435 1.00 87.56 82 LEU A N 1
ATOM 582 C CA . LEU A 1 82 ? 31.533 10.403 -57.562 1.00 87.56 82 LEU A CA 1
ATOM 583 C C . LEU A 1 82 ? 31.407 11.898 -57.215 1.00 87.56 82 LEU A C 1
ATOM 585 O O . LEU A 1 82 ? 31.303 12.265 -56.042 1.00 87.56 82 LEU A O 1
ATOM 589 N N . PRO A 1 83 ? 31.383 12.802 -58.212 1.00 90.75 83 PRO A N 1
ATOM 590 C CA . PRO A 1 83 ? 31.057 14.202 -57.959 1.00 90.75 83 PRO A CA 1
ATOM 591 C C . PRO A 1 83 ? 29.676 14.344 -57.307 1.00 90.75 83 PRO A C 1
ATOM 593 O O . PRO A 1 83 ? 28.764 13.567 -57.590 1.00 90.75 83 PRO A O 1
ATOM 596 N N . TRP A 1 84 ? 29.507 15.354 -56.458 1.00 93.50 84 TRP A N 1
ATOM 597 C CA . TRP A 1 84 ? 28.205 15.715 -55.893 1.00 93.50 84 TRP A CA 1
ATOM 598 C C . TRP A 1 84 ? 27.221 16.139 -56.988 1.00 93.50 84 TRP A C 1
ATOM 600 O O . TRP A 1 84 ? 27.622 16.767 -57.973 1.00 93.50 84 TRP A O 1
ATOM 610 N N . ALA A 1 85 ? 25.922 15.913 -56.772 1.00 93.88 85 ALA A N 1
ATOM 611 C CA . ALA A 1 85 ? 24.874 16.509 -57.601 1.00 93.88 85 ALA A CA 1
ATOM 612 C C . ALA A 1 85 ? 25.011 18.044 -57.652 1.00 93.88 85 ALA A C 1
ATOM 614 O O . ALA A 1 85 ? 24.886 18.654 -58.718 1.00 93.88 85 ALA A O 1
ATOM 615 N N . ASN A 1 86 ? 25.329 18.659 -56.506 1.00 94.88 86 ASN A N 1
ATOM 616 C CA . ASN A 1 86 ? 25.715 20.062 -56.387 1.00 94.88 86 ASN A CA 1
ATOM 617 C C . ASN A 1 86 ? 26.624 20.276 -55.160 1.00 94.88 86 ASN A C 1
ATOM 619 O O . ASN A 1 86 ? 26.139 20.368 -54.034 1.00 94.88 86 ASN A O 1
ATOM 623 N N . GLY A 1 87 ? 27.940 20.372 -55.378 1.00 91.25 87 GLY A N 1
ATOM 624 C CA . GLY A 1 87 ? 28.930 20.484 -54.293 1.00 91.25 87 GLY A CA 1
ATOM 625 C C . GLY A 1 87 ? 28.905 21.811 -53.526 1.00 91.25 87 GLY A C 1
ATOM 626 O O . GLY A 1 87 ? 29.327 21.849 -52.376 1.00 91.25 87 GLY A O 1
ATOM 627 N N . VAL A 1 88 ? 28.384 22.889 -54.130 1.00 95.06 88 VAL A N 1
ATOM 628 C CA . VAL A 1 88 ? 28.195 24.181 -53.438 1.00 95.06 88 VAL A CA 1
ATOM 629 C C . VAL A 1 88 ? 27.018 24.088 -52.474 1.00 95.06 88 VAL A C 1
ATOM 631 O O . VAL A 1 88 ? 27.150 24.425 -51.306 1.00 95.06 88 VAL A O 1
ATOM 634 N N . GLU A 1 89 ? 25.885 23.577 -52.956 1.00 95.69 89 GLU A N 1
ATOM 635 C CA . GLU A 1 89 ? 24.678 23.415 -52.140 1.00 95.69 89 GLU A CA 1
ATOM 636 C C . GLU A 1 89 ? 24.885 22.397 -51.016 1.00 95.69 89 GLU A C 1
ATOM 638 O O . GLU A 1 89 ? 24.409 22.615 -49.909 1.00 95.69 89 GLU A O 1
ATOM 643 N N . MET A 1 90 ? 25.650 21.328 -51.266 1.00 95.38 90 MET A N 1
ATOM 644 C CA . MET A 1 90 ? 25.998 20.360 -50.225 1.00 95.38 90 MET A CA 1
ATOM 645 C C . MET A 1 90 ? 26.768 21.022 -49.081 1.00 95.38 90 MET A C 1
ATOM 647 O O . MET A 1 90 ? 26.406 20.858 -47.919 1.00 95.38 90 MET A O 1
ATOM 651 N N . GLY A 1 91 ? 27.813 21.792 -49.393 1.00 95.25 91 GLY A N 1
ATOM 652 C CA . GLY A 1 91 ? 28.563 22.476 -48.346 1.00 95.25 91 GLY A CA 1
ATOM 653 C C . GLY A 1 91 ? 27.766 23.597 -47.669 1.00 95.25 91 GLY A C 1
ATOM 654 O O . GLY A 1 91 ? 27.937 23.822 -46.475 1.00 95.25 91 GLY A O 1
ATOM 655 N N . ASP A 1 92 ? 26.847 24.266 -48.371 1.00 96.25 92 ASP A N 1
ATOM 656 C CA . ASP A 1 92 ? 25.916 25.204 -47.729 1.00 96.25 92 ASP A CA 1
ATOM 657 C C . ASP A 1 92 ? 25.031 24.494 -46.686 1.00 96.25 92 ASP A C 1
ATOM 659 O O . ASP A 1 92 ? 24.930 24.956 -45.549 1.00 96.25 92 ASP A O 1
ATOM 663 N N . VAL A 1 93 ? 24.463 23.334 -47.034 1.00 96.69 93 VAL A N 1
ATOM 664 C CA . VAL A 1 93 ? 23.612 22.539 -46.132 1.00 96.69 93 VAL A CA 1
ATOM 665 C C . VAL A 1 93 ? 24.390 22.001 -44.932 1.00 96.69 93 VAL A C 1
ATOM 667 O O . VAL A 1 93 ? 23.906 22.106 -43.806 1.00 96.69 93 VAL A O 1
ATOM 670 N N . LEU A 1 94 ? 25.598 21.467 -45.139 1.00 96.12 94 LEU A N 1
ATOM 671 C CA . LEU A 1 94 ? 26.437 20.964 -44.045 1.00 96.12 94 LEU A CA 1
ATOM 672 C C . LEU A 1 94 ? 26.898 22.083 -43.108 1.00 96.12 94 LEU A C 1
ATOM 674 O O . LEU A 1 94 ? 26.958 21.879 -41.899 1.00 96.12 94 LEU A O 1
ATOM 678 N N . ALA A 1 95 ? 27.179 23.276 -43.638 1.00 93.31 95 ALA A N 1
ATOM 679 C CA . ALA A 1 95 ? 27.525 24.421 -42.804 1.00 93.31 95 ALA A CA 1
ATOM 680 C C . ALA A 1 95 ? 26.333 24.865 -41.946 1.00 93.31 95 ALA A C 1
ATOM 682 O O . ALA A 1 95 ? 26.505 25.185 -40.773 1.00 93.31 95 ALA A O 1
ATOM 683 N N . ASP A 1 96 ? 25.120 24.866 -42.500 1.00 93.81 96 ASP A N 1
ATOM 684 C CA . ASP A 1 96 ? 23.912 25.178 -41.733 1.00 93.81 96 ASP A CA 1
ATOM 685 C C . ASP A 1 96 ? 23.603 24.108 -40.677 1.00 93.81 96 ASP A C 1
ATOM 687 O O . ASP A 1 96 ? 23.209 24.453 -39.563 1.00 93.81 96 ASP A O 1
ATOM 691 N N . PHE A 1 97 ? 23.841 22.832 -40.988 1.00 95.06 97 PHE A N 1
ATOM 692 C CA . PHE A 1 97 ? 23.717 21.733 -40.031 1.00 95.06 97 PHE A CA 1
ATOM 693 C C . PHE A 1 97 ? 24.723 21.860 -38.877 1.00 95.06 97 PHE A C 1
ATOM 695 O O . PHE A 1 97 ? 24.323 21.829 -37.714 1.00 95.06 97 PHE A O 1
ATOM 702 N N . ALA A 1 98 ? 25.996 22.134 -39.185 1.00 91.69 98 ALA A N 1
ATOM 703 C CA . ALA A 1 98 ? 27.022 22.396 -38.178 1.00 91.69 98 ALA A CA 1
ATOM 704 C C . ALA A 1 98 ? 26.672 23.605 -37.299 1.00 91.69 98 ALA A C 1
ATOM 706 O O . ALA A 1 98 ? 26.776 23.539 -36.078 1.00 91.69 98 ALA A O 1
ATOM 707 N N . ARG A 1 99 ? 26.162 24.700 -37.877 1.00 88.62 99 ARG A N 1
ATOM 708 C CA . ARG A 1 99 ? 25.701 25.860 -37.088 1.00 88.62 99 ARG A CA 1
ATOM 709 C C . ARG A 1 99 ? 24.522 25.553 -36.171 1.00 88.62 99 ARG A C 1
ATOM 711 O O . ARG A 1 99 ? 24.359 26.223 -35.155 1.00 88.62 99 ARG A O 1
ATOM 718 N N . ALA A 1 100 ? 23.694 24.582 -36.540 1.00 87.31 100 ALA A N 1
ATOM 719 C CA . ALA A 1 100 ? 22.571 24.130 -35.730 1.00 87.31 100 ALA A CA 1
ATOM 720 C C . ALA A 1 100 ? 22.982 23.164 -34.602 1.00 87.31 100 ALA A C 1
ATOM 722 O O . ALA A 1 100 ? 22.108 22.716 -33.865 1.00 87.31 100 ALA A O 1
ATOM 723 N N . GLY A 1 101 ? 24.278 22.860 -34.460 1.00 85.00 101 GLY A N 1
ATOM 724 C CA . GLY A 1 101 ? 24.809 21.952 -33.439 1.00 85.00 101 GLY A CA 1
ATOM 725 C C . GLY A 1 101 ? 25.105 20.538 -33.943 1.00 85.00 101 GLY A C 1
ATOM 726 O O . GLY A 1 101 ? 25.655 19.743 -33.192 1.00 85.00 101 GLY A O 1
ATOM 727 N N . GLY A 1 102 ? 24.780 20.223 -35.200 1.00 89.62 102 GLY A N 1
ATOM 728 C CA . GLY A 1 102 ? 24.976 18.889 -35.765 1.00 89.62 102 GLY A CA 1
ATOM 729 C C . GLY A 1 102 ? 26.438 18.585 -36.099 1.00 89.62 102 GLY A C 1
ATOM 730 O O . GLY A 1 102 ? 27.124 19.400 -36.715 1.00 89.62 102 GLY A O 1
ATOM 731 N N . GLY A 1 103 ? 26.921 17.405 -35.718 1.00 93.75 103 GLY A N 1
ATOM 732 C CA . GLY A 1 103 ? 28.287 16.962 -36.003 1.00 93.75 103 GLY A CA 1
ATOM 733 C C . GLY A 1 103 ? 28.514 16.574 -37.462 1.00 93.75 103 GLY A C 1
ATOM 734 O O . GLY A 1 103 ? 27.646 15.969 -38.088 1.00 93.75 103 GLY A O 1
ATOM 735 N N . VAL A 1 104 ? 29.677 16.891 -38.032 1.00 95.94 104 VAL A N 1
ATOM 736 C CA . VAL A 1 104 ? 29.996 16.527 -39.424 1.00 95.94 104 VAL A CA 1
ATOM 737 C C . VAL A 1 104 ? 31.304 15.750 -39.489 1.00 95.94 104 VAL A C 1
ATOM 739 O O . VAL A 1 104 ? 32.362 16.279 -39.172 1.00 95.94 104 VAL A O 1
ATOM 742 N N . VAL A 1 105 ? 31.252 14.514 -39.975 1.00 95.56 105 VAL A N 1
ATOM 743 C CA . VAL A 1 105 ? 32.432 13.701 -40.283 1.00 95.56 105 VAL A CA 1
ATOM 744 C C . VAL A 1 105 ? 32.578 13.634 -41.799 1.00 95.56 105 VAL A C 1
ATOM 746 O O . VAL A 1 105 ? 31.674 13.161 -42.480 1.00 95.56 105 VAL A O 1
ATOM 749 N N . VAL A 1 106 ? 33.690 14.113 -42.354 1.00 93.31 106 VAL A N 1
ATOM 750 C CA . VAL A 1 106 ? 33.990 14.053 -43.794 1.00 93.31 106 VAL A CA 1
ATOM 751 C C . VAL A 1 106 ? 35.113 13.055 -44.072 1.00 93.31 106 VAL A C 1
ATOM 753 O O . VAL A 1 106 ? 36.094 12.998 -43.337 1.00 93.31 106 VAL A O 1
ATOM 756 N N . ALA A 1 107 ? 34.983 12.274 -45.140 1.00 88.56 107 ALA A N 1
ATOM 757 C CA . ALA A 1 107 ? 35.970 11.277 -45.554 1.00 88.56 107 ALA A CA 1
ATOM 758 C C . ALA A 1 107 ? 36.042 11.153 -47.089 1.00 88.56 107 ALA A C 1
ATOM 760 O O . ALA A 1 107 ? 35.296 11.813 -47.823 1.00 88.56 107 ALA A O 1
ATOM 761 N N . GLY A 1 108 ? 36.923 10.294 -47.602 1.00 82.62 108 GLY A N 1
ATOM 762 C CA . GLY A 1 108 ? 37.020 9.981 -49.031 1.00 82.62 108 GLY A CA 1
ATOM 763 C C . GLY A 1 108 ? 37.415 11.180 -49.900 1.00 82.62 108 GLY A C 1
ATOM 764 O O . GLY A 1 108 ? 38.266 11.975 -49.531 1.00 82.62 108 GLY A O 1
ATOM 765 N N . HIS A 1 109 ? 36.815 11.348 -51.082 1.00 84.38 109 HIS A N 1
ATOM 766 C CA . HIS A 1 109 ? 37.236 12.394 -52.028 1.00 84.38 109 HIS A CA 1
ATOM 767 C C . HIS A 1 109 ? 36.727 13.817 -51.701 1.00 84.38 109 HIS A C 1
ATOM 769 O O . HIS A 1 109 ? 36.902 14.726 -52.516 1.00 84.38 109 HIS A O 1
ATOM 775 N N . THR A 1 110 ? 36.163 14.046 -50.509 1.00 88.62 110 THR A N 1
ATOM 776 C CA . THR A 1 110 ? 35.539 15.316 -50.070 1.00 88.62 110 THR A CA 1
ATOM 777 C C . THR A 1 110 ? 36.480 16.528 -50.079 1.00 88.62 110 THR A C 1
ATOM 779 O O . THR A 1 110 ? 36.010 17.667 -50.027 1.00 88.62 110 THR A O 1
ATOM 782 N N . PHE A 1 111 ? 37.792 16.300 -50.184 1.00 85.94 111 PHE A N 1
ATOM 783 C CA . PHE A 1 111 ? 38.852 17.315 -50.213 1.00 85.94 111 PHE A CA 1
ATOM 784 C C . PHE A 1 111 ? 39.619 17.413 -51.553 1.00 85.94 111 PHE A C 1
ATOM 786 O O . PHE A 1 111 ? 40.525 18.240 -51.695 1.00 85.94 111 PHE A O 1
ATOM 793 N N . SER A 1 112 ? 39.267 16.596 -52.556 1.00 82.81 112 SER A N 1
ATOM 794 C CA . SER A 1 112 ? 40.016 16.462 -53.821 1.00 82.81 112 SER A CA 1
ATOM 795 C C . SER A 1 112 ? 39.439 17.259 -55.008 1.00 82.81 112 SER A C 1
ATOM 797 O O . SER A 1 112 ? 38.223 17.240 -55.197 1.00 82.81 112 SER A O 1
ATOM 799 N N . PRO A 1 113 ? 40.283 17.823 -55.908 1.00 85.31 113 PRO A N 1
ATOM 800 C CA . PRO A 1 113 ? 39.880 18.495 -57.157 1.00 85.31 113 PRO A CA 1
ATOM 801 C C . PRO A 1 113 ? 38.777 17.810 -57.968 1.00 85.31 113 PRO A C 1
ATOM 803 O O . PRO A 1 113 ? 39.003 16.782 -58.606 1.00 85.31 113 PRO A O 1
ATOM 806 N N . GLY A 1 114 ? 37.604 18.446 -58.027 1.00 83.06 114 GLY A N 1
ATOM 807 C CA . GLY A 1 114 ? 36.413 17.983 -58.749 1.00 83.06 114 GLY A CA 1
ATOM 808 C C . GLY A 1 114 ? 35.422 17.178 -57.902 1.00 83.06 114 GLY A C 1
ATOM 809 O O . GLY A 1 114 ? 34.366 16.799 -58.414 1.00 83.06 114 GLY A O 1
ATOM 810 N N . PHE A 1 115 ? 35.752 16.943 -56.635 1.00 86.88 115 PHE A N 1
ATOM 811 C CA . PHE A 1 115 ? 34.997 16.151 -55.667 1.00 86.88 115 PHE A CA 1
ATOM 812 C C . PHE A 1 115 ? 34.803 16.904 -54.341 1.00 86.88 115 PHE A C 1
ATOM 814 O O . PHE A 1 115 ? 34.168 16.368 -53.433 1.00 86.88 115 PHE A O 1
ATOM 821 N N . GLU A 1 116 ? 35.300 18.141 -54.230 1.00 88.69 116 GLU A N 1
ATOM 822 C CA . GLU A 1 116 ? 35.297 18.885 -52.976 1.00 88.69 116 GLU A CA 1
ATOM 823 C C . GLU A 1 116 ? 33.906 19.326 -52.520 1.00 88.69 116 GLU A C 1
ATOM 825 O O . GLU A 1 116 ? 33.014 19.616 -53.328 1.00 88.69 116 GLU A O 1
ATOM 830 N N . LEU A 1 117 ? 33.757 19.455 -51.201 1.00 91.50 117 LEU A N 1
ATOM 831 C CA . LEU A 1 117 ? 32.693 20.248 -50.592 1.00 91.50 117 LEU A CA 1
ATOM 832 C C . LEU A 1 117 ? 33.027 21.738 -50.743 1.00 91.50 117 LEU A C 1
ATOM 834 O O . LEU A 1 117 ? 34.045 22.210 -50.248 1.00 91.50 117 LEU A O 1
ATOM 838 N N . LEU A 1 118 ? 32.170 22.473 -51.452 1.00 91.12 118 LEU A N 1
ATOM 839 C CA . LEU A 1 118 ? 32.358 23.894 -51.765 1.00 91.12 118 LEU A CA 1
ATOM 840 C C . LEU A 1 118 ? 31.340 24.752 -50.996 1.00 91.12 118 LEU A C 1
ATOM 842 O O . LEU A 1 118 ? 30.680 24.293 -50.073 1.00 91.12 118 LEU A O 1
ATOM 846 N N . GLY A 1 119 ? 31.182 26.019 -51.377 1.00 92.62 119 GLY A N 1
ATOM 847 C CA . GLY A 1 119 ? 30.164 26.887 -50.782 1.00 92.62 119 GLY A CA 1
ATOM 848 C C . GLY A 1 119 ? 30.550 27.345 -49.380 1.00 92.62 119 GLY A C 1
ATOM 849 O O . GLY A 1 119 ? 31.704 27.686 -49.123 1.00 92.62 119 GLY A O 1
ATOM 850 N N . THR A 1 120 ? 29.582 27.416 -48.476 1.00 92.75 120 THR A N 1
ATOM 851 C CA . THR A 1 120 ? 29.776 27.970 -47.132 1.00 92.75 120 THR A CA 1
ATOM 852 C C . THR A 1 120 ? 30.712 27.121 -46.274 1.00 92.75 120 THR A C 1
ATOM 854 O O . THR A 1 120 ? 31.462 27.686 -45.481 1.00 92.75 120 THR A O 1
ATOM 857 N N . PHE A 1 121 ? 30.726 25.799 -46.468 1.00 90.12 121 PHE A N 1
ATOM 858 C CA . PHE A 1 121 ? 31.619 24.889 -45.743 1.00 90.12 121 PHE A CA 1
ATOM 859 C C . PHE A 1 121 ? 33.104 25.216 -45.974 1.00 90.12 121 PHE A C 1
ATOM 861 O O . PHE A 1 121 ? 33.893 25.259 -45.036 1.00 90.12 121 PHE A O 1
ATOM 868 N N . ASP A 1 122 ? 33.464 25.530 -47.220 1.00 87.75 122 ASP A N 1
ATOM 869 C CA . ASP A 1 122 ? 34.811 25.970 -47.605 1.00 87.75 122 ASP A CA 1
ATOM 870 C C . ASP A 1 122 ? 35.038 27.453 -47.264 1.00 87.75 122 ASP A C 1
ATOM 872 O O . ASP A 1 122 ? 35.914 27.821 -46.484 1.00 87.75 122 ASP A O 1
ATOM 876 N N . THR A 1 123 ? 34.178 28.337 -47.780 1.00 88.94 123 THR A N 1
ATOM 877 C CA . THR A 1 123 ? 34.382 29.796 -47.700 1.00 88.94 123 THR A CA 1
ATOM 878 C C . THR A 1 123 ? 34.316 30.378 -46.284 1.00 88.94 123 THR A C 1
ATOM 880 O O . THR A 1 123 ? 34.747 31.517 -46.086 1.00 88.94 123 THR A O 1
ATOM 883 N N . GLN A 1 124 ? 33.782 29.632 -45.311 1.00 86.38 124 GLN A N 1
ATOM 884 C CA . GLN A 1 124 ? 33.759 30.001 -43.892 1.00 86.38 124 GLN A CA 1
ATOM 885 C C . GLN A 1 124 ? 34.570 29.059 -42.995 1.00 86.38 124 GLN A C 1
ATOM 887 O O . GLN A 1 124 ? 34.378 29.077 -41.784 1.00 86.38 124 GLN A O 1
ATOM 892 N N . ASN A 1 125 ? 35.514 28.307 -43.565 1.00 83.62 125 ASN A N 1
ATOM 893 C CA . ASN A 1 125 ? 36.526 27.573 -42.805 1.00 83.62 125 ASN A CA 1
ATOM 894 C C . ASN A 1 125 ? 35.990 26.426 -41.925 1.00 83.62 125 ASN A C 1
ATOM 896 O O . ASN A 1 125 ? 36.604 26.110 -40.912 1.00 83.62 125 ASN A O 1
ATOM 900 N N . PHE A 1 126 ? 34.861 25.805 -42.290 1.00 87.12 126 PHE A N 1
ATOM 901 C CA . PHE A 1 126 ? 34.358 24.616 -41.585 1.00 87.12 126 PHE A CA 1
ATOM 902 C C . PHE A 1 126 ? 35.164 23.359 -41.938 1.00 87.12 126 PHE A C 1
ATOM 904 O O . PHE A 1 126 ? 35.254 22.436 -41.135 1.00 87.12 126 PHE A O 1
ATOM 911 N N . MET A 1 127 ? 35.764 23.312 -43.130 1.00 90.12 127 MET A N 1
ATOM 912 C CA . MET A 1 127 ? 36.635 22.211 -43.534 1.00 90.12 127 MET A CA 1
ATOM 913 C C . MET A 1 127 ? 37.966 22.254 -42.746 1.00 90.12 127 MET A C 1
ATOM 915 O O . MET A 1 127 ? 38.714 23.230 -42.880 1.00 90.12 127 MET A O 1
ATOM 919 N N . PRO A 1 128 ? 38.309 21.206 -41.969 1.00 89.44 128 PRO A N 1
ATOM 920 C CA . PRO A 1 128 ? 39.520 21.178 -41.139 1.00 89.44 128 PRO A CA 1
ATOM 921 C C . PRO A 1 128 ? 40.820 20.990 -41.943 1.00 89.44 128 PRO A C 1
ATOM 923 O O . PRO A 1 128 ? 41.912 21.112 -41.393 1.00 89.44 128 PRO A O 1
ATOM 926 N N . VAL A 1 129 ? 40.729 20.709 -43.243 1.00 89.19 129 VAL A N 1
ATOM 927 C CA . VAL A 1 129 ? 41.875 20.459 -44.131 1.00 89.19 129 VAL A CA 1
ATOM 928 C C . VAL A 1 129 ? 41.923 21.454 -45.288 1.00 89.19 129 VAL A C 1
ATOM 930 O O . VAL A 1 129 ? 40.894 21.977 -45.719 1.00 89.19 129 VAL A O 1
ATOM 933 N N . GLU A 1 130 ? 43.117 21.704 -45.824 1.00 86.81 130 GLU A N 1
ATOM 934 C CA . GLU A 1 130 ? 43.276 22.484 -47.056 1.00 86.81 130 GLU A CA 1
ATOM 935 C C . GLU A 1 130 ? 42.669 21.748 -48.270 1.00 86.81 130 GLU A C 1
ATOM 937 O O . GLU A 1 130 ? 43.020 20.605 -48.566 1.00 86.81 130 GLU A O 1
ATOM 942 N N . LEU A 1 131 ? 41.772 22.421 -49.003 1.00 85.19 131 LEU A N 1
ATOM 943 C CA . LEU A 1 131 ? 41.125 21.876 -50.201 1.00 85.19 131 LEU A CA 1
ATOM 944 C C . LEU A 1 131 ? 41.997 21.965 -51.459 1.00 85.19 131 LEU A C 1
ATOM 946 O O . LEU A 1 131 ? 42.843 22.848 -51.613 1.00 85.19 131 LEU A O 1
ATOM 950 N N . GLY A 1 132 ? 41.714 21.087 -52.425 1.00 72.88 132 GLY A N 1
ATOM 951 C CA . GLY A 1 132 ? 42.300 21.150 -53.765 1.00 72.88 132 GLY A CA 1
ATOM 952 C C . GLY A 1 132 ? 43.670 20.477 -53.880 1.00 72.88 132 GLY A C 1
ATOM 953 O O . GLY A 1 132 ? 44.371 20.666 -54.882 1.00 72.88 132 GLY A O 1
ATOM 954 N N . VAL A 1 133 ? 44.050 19.678 -52.881 1.00 72.50 133 VAL A N 1
ATOM 955 C CA . VAL A 1 133 ? 45.266 18.861 -52.895 1.00 72.50 133 VAL A CA 1
ATOM 956 C C . VAL A 1 133 ? 45.025 17.627 -53.782 1.00 72.50 133 VAL A C 1
ATOM 958 O O . VAL A 1 133 ? 44.112 16.846 -53.513 1.00 72.50 133 VAL A O 1
ATOM 961 N N . PRO A 1 134 ? 45.790 17.427 -54.876 1.00 69.12 134 PRO A N 1
ATOM 962 C CA . PRO A 1 134 ? 45.665 16.229 -55.702 1.00 69.12 134 PRO A CA 1
ATOM 963 C C . PRO A 1 134 ? 46.117 14.986 -54.932 1.00 69.12 134 PRO A C 1
ATOM 965 O O . PRO A 1 134 ? 47.147 15.016 -54.266 1.00 69.12 134 PRO A O 1
ATOM 968 N N . MET A 1 135 ? 45.404 13.873 -55.089 1.00 65.38 135 MET A N 1
ATOM 969 C CA . MET A 1 135 ? 45.781 12.601 -54.464 1.00 65.38 135 MET A CA 1
ATOM 970 C C . MET A 1 135 ? 47.070 12.044 -55.074 1.00 65.38 135 MET A C 1
ATOM 972 O O . MET A 1 135 ? 47.184 11.975 -56.304 1.00 65.38 135 MET A O 1
ATOM 976 N N . THR A 1 136 ? 48.035 11.640 -54.241 1.00 58.97 136 THR A N 1
ATOM 977 C CA . THR A 1 136 ? 49.377 11.285 -54.737 1.00 58.97 136 THR A CA 1
ATOM 978 C C . THR A 1 136 ? 50.026 10.017 -54.177 1.00 58.97 136 THR A C 1
ATOM 980 O O . THR A 1 136 ? 51.061 9.652 -54.734 1.00 58.97 136 THR A O 1
ATOM 983 N N . LEU A 1 137 ? 49.484 9.314 -53.173 1.00 54.09 137 LEU A N 1
ATOM 984 C CA . LEU A 1 137 ? 50.153 8.145 -52.566 1.00 54.09 137 LEU A CA 1
ATOM 985 C C . LEU A 1 137 ? 49.166 7.026 -52.150 1.00 54.09 137 LEU A C 1
ATOM 987 O O . LEU A 1 137 ? 47.997 7.331 -51.916 1.00 54.09 137 LEU A O 1
ATOM 991 N N . PRO A 1 138 ? 49.608 5.749 -52.102 1.00 56.44 138 PRO A N 1
ATOM 992 C CA . PRO A 1 138 ? 48.898 4.678 -51.395 1.00 56.44 138 PRO A CA 1
ATOM 993 C C . PRO A 1 138 ? 49.026 4.843 -49.866 1.00 56.44 138 PRO A C 1
ATOM 995 O O . PRO A 1 138 ? 49.936 5.537 -49.408 1.00 56.44 138 PRO A O 1
ATOM 998 N N . GLY A 1 139 ? 48.097 4.236 -49.124 1.00 58.16 139 GLY A N 1
ATOM 999 C CA . GLY A 1 139 ? 47.901 4.345 -47.674 1.00 58.16 139 GLY A CA 1
ATOM 1000 C C . GLY A 1 139 ? 49.017 3.759 -46.803 1.00 58.16 139 GLY A C 1
ATOM 1001 O O . GLY A 1 139 ? 50.080 3.382 -47.298 1.00 58.16 139 GLY A O 1
ATOM 1002 N N . GLY A 1 140 ? 48.771 3.766 -45.494 1.00 57.69 140 GLY A N 1
ATOM 1003 C CA . GLY A 1 140 ? 49.618 3.252 -44.411 1.00 57.69 140 GLY A CA 1
ATOM 1004 C C . GLY A 1 140 ? 48.728 2.742 -43.269 1.00 57.69 140 GLY A C 1
ATOM 1005 O O . GLY A 1 140 ? 47.528 2.612 -43.494 1.00 57.69 140 GLY A O 1
ATOM 1006 N N . ASP A 1 141 ? 49.268 2.528 -42.069 1.00 62.16 141 ASP A N 1
ATOM 1007 C CA . ASP A 1 141 ? 48.517 2.000 -40.909 1.00 62.16 141 ASP A CA 1
ATOM 1008 C C . ASP A 1 141 ? 48.268 3.070 -39.829 1.00 62.16 141 ASP A C 1
ATOM 1010 O O . ASP A 1 141 ? 49.143 3.892 -39.527 1.00 62.16 141 ASP A O 1
ATOM 1014 N N . LEU A 1 142 ? 47.045 3.105 -39.286 1.00 57.06 142 LEU A N 1
ATOM 1015 C CA . LEU A 1 142 ? 46.548 4.046 -38.275 1.00 57.06 142 LEU A CA 1
ATOM 1016 C C . LEU A 1 142 ? 46.161 3.279 -37.005 1.00 57.06 142 LEU A C 1
ATOM 1018 O O . LEU A 1 142 ? 44.995 3.015 -36.744 1.00 57.06 142 LEU A O 1
ATOM 1022 N N . GLY A 1 143 ? 47.138 2.946 -36.169 1.00 49.75 143 GLY A N 1
ATOM 1023 C CA . GLY A 1 143 ? 46.881 2.364 -34.847 1.00 49.75 143 GLY A CA 1
ATOM 1024 C C . GLY A 1 143 ? 48.083 1.621 -34.274 1.00 49.75 143 GLY A C 1
ATOM 1025 O O . GLY A 1 143 ? 48.993 1.261 -35.012 1.00 49.75 143 GLY A O 1
ATOM 1026 N N . ILE A 1 144 ? 48.099 1.482 -32.941 1.00 43.78 144 ILE A N 1
ATOM 1027 C CA . ILE A 1 144 ? 49.128 0.906 -32.056 1.00 43.78 144 ILE A CA 1
ATOM 1028 C C . ILE A 1 144 ? 49.382 -0.582 -32.319 1.00 43.78 144 ILE A C 1
ATOM 1030 O O . ILE A 1 144 ? 48.819 -1.438 -31.649 1.00 43.78 144 ILE A O 1
ATOM 1034 N N . THR A 1 145 ? 50.387 -0.902 -33.139 1.00 39.94 145 THR A N 1
ATOM 1035 C CA . THR A 1 145 ? 51.199 -2.116 -32.919 1.00 39.94 145 THR A CA 1
ATOM 1036 C C . THR A 1 145 ? 52.691 -1.885 -33.189 1.00 39.94 145 THR A C 1
ATOM 1038 O O . THR A 1 145 ? 53.063 -1.068 -34.025 1.00 39.94 145 THR A O 1
ATOM 1041 N N . PRO A 1 146 ? 53.586 -2.609 -32.480 1.00 33.38 146 PRO A N 1
ATOM 1042 C CA . PRO A 1 146 ? 54.389 -3.565 -33.240 1.00 33.38 146 PRO A CA 1
ATOM 1043 C C . PRO A 1 146 ? 54.428 -4.990 -32.659 1.00 33.38 146 PRO A C 1
ATOM 1045 O O . PRO A 1 146 ? 54.641 -5.240 -31.474 1.00 33.38 146 PRO A O 1
ATOM 1048 N N . LEU A 1 147 ? 54.308 -5.919 -33.607 1.00 37.06 147 LEU A N 1
ATOM 1049 C CA . LEU A 1 147 ? 54.274 -7.386 -33.571 1.00 37.06 147 LEU A CA 1
ATOM 1050 C C . LEU A 1 147 ? 55.488 -8.090 -32.912 1.00 37.06 147 LEU A C 1
ATOM 1052 O O . LEU A 1 147 ? 56.528 -7.475 -32.657 1.00 37.06 147 LEU A O 1
ATOM 1056 N N . PRO A 1 148 ? 55.455 -9.436 -32.758 1.00 33.44 148 PRO A N 1
ATOM 1057 C CA . PRO A 1 148 ? 56.625 -10.222 -32.367 1.00 33.44 148 PRO A CA 1
ATOM 1058 C C . PRO A 1 148 ? 57.791 -10.105 -33.377 1.00 33.44 148 PRO A C 1
ATOM 1060 O O . PRO A 1 148 ? 57.897 -10.892 -34.319 1.00 33.44 148 PRO A O 1
ATOM 1063 N N . GLY A 1 149 ? 58.723 -9.173 -33.131 1.00 42.59 149 GLY A N 1
ATOM 1064 C CA . GLY A 1 149 ? 60.103 -9.231 -33.631 1.00 42.59 149 GLY A CA 1
ATOM 1065 C C . GLY A 1 149 ? 60.624 -8.171 -34.621 1.00 42.59 149 GLY A C 1
ATOM 1066 O O . GLY A 1 149 ? 61.451 -8.578 -35.427 1.00 42.59 149 GLY A O 1
ATOM 1067 N N . PHE A 1 150 ? 60.231 -6.885 -34.541 1.00 33.91 150 PHE A N 1
ATOM 1068 C CA . PHE A 1 150 ? 60.956 -5.633 -34.942 1.00 33.91 150 PHE A CA 1
ATOM 1069 C C . PHE A 1 150 ? 60.114 -4.604 -35.750 1.00 33.91 150 PHE A C 1
ATOM 1071 O O . PHE A 1 150 ? 59.561 -4.961 -36.781 1.00 33.91 150 PHE A O 1
ATOM 1078 N N . GLU A 1 151 ? 60.169 -3.338 -35.277 1.00 43.09 151 GLU A N 1
ATOM 1079 C CA . GLU A 1 151 ? 60.016 -1.996 -35.912 1.00 43.09 151 GLU A CA 1
ATOM 1080 C C . GLU A 1 151 ? 58.854 -1.755 -36.899 1.00 43.09 151 GLU A C 1
ATOM 1082 O O . GLU A 1 151 ? 58.969 -2.167 -38.046 1.00 43.09 151 GLU A O 1
ATOM 1087 N N . TRP A 1 152 ? 57.787 -1.051 -36.476 1.00 32.25 152 TRP A N 1
ATOM 1088 C CA . TRP A 1 152 ? 57.471 0.385 -36.691 1.00 32.25 152 TRP A CA 1
ATOM 1089 C C . TRP A 1 152 ? 56.396 0.785 -35.660 1.00 32.25 152 TRP A C 1
ATOM 1091 O O . TRP A 1 152 ? 55.469 0.019 -35.449 1.00 32.25 152 TRP A O 1
ATOM 1101 N N . GLU A 1 153 ? 56.565 1.908 -34.956 1.00 40.47 153 GLU A N 1
ATOM 1102 C CA . GLU A 1 153 ? 55.576 2.426 -33.993 1.00 40.47 153 GLU A CA 1
ATOM 1103 C C . GLU A 1 153 ? 54.654 3.453 -34.686 1.00 40.47 153 GLU A C 1
ATOM 1105 O O . GLU A 1 153 ? 55.151 4.255 -35.484 1.00 40.47 153 GLU A O 1
ATOM 1110 N N . PRO A 1 154 ? 53.351 3.484 -34.375 1.00 43.88 154 PRO A N 1
ATOM 1111 C CA . PRO A 1 154 ? 52.378 4.404 -34.961 1.00 43.88 154 PRO A CA 1
ATOM 1112 C C . PRO A 1 154 ? 52.344 5.747 -34.230 1.00 43.88 154 PRO A C 1
ATOM 1114 O O . PRO A 1 154 ? 52.692 5.865 -33.053 1.00 43.88 154 PRO A O 1
ATOM 1117 N N . VAL A 1 155 ? 51.914 6.790 -34.943 1.00 49.84 155 VAL A N 1
ATOM 1118 C CA . VAL A 1 155 ? 52.040 8.185 -34.506 1.00 49.84 155 VAL A CA 1
ATOM 1119 C C . VAL A 1 155 ? 50.676 8.730 -34.071 1.00 49.84 155 VAL A C 1
ATOM 1121 O O . VAL A 1 155 ? 50.025 9.496 -34.785 1.00 49.84 155 VAL A O 1
ATOM 1124 N N . LEU A 1 156 ? 50.239 8.368 -32.861 1.00 53.50 156 LEU A N 1
ATOM 1125 C CA . LEU A 1 156 ? 49.206 9.150 -32.177 1.00 53.50 156 LEU A CA 1
ATOM 1126 C C . LEU A 1 156 ? 49.804 10.510 -31.799 1.00 53.50 156 LEU A C 1
ATOM 1128 O O . LEU A 1 156 ? 50.767 10.595 -31.036 1.00 53.50 156 LEU A O 1
ATOM 1132 N N . LEU A 1 157 ? 49.248 11.585 -32.360 1.00 53.50 157 LEU A N 1
ATOM 1133 C CA . LEU A 1 157 ? 49.719 12.951 -32.104 1.00 53.50 157 LEU A CA 1
ATOM 1134 C C . LEU A 1 157 ? 49.082 13.550 -30.843 1.00 53.50 157 LEU A C 1
ATOM 1136 O O . LEU A 1 157 ? 49.670 14.440 -30.226 1.00 53.50 157 LEU A O 1
ATOM 1140 N N . GLN A 1 158 ? 47.925 13.021 -30.434 1.00 55.00 158 GLN A N 1
ATOM 1141 C CA . GLN A 1 158 ? 47.270 13.312 -29.163 1.00 55.00 158 GLN A CA 1
ATOM 1142 C C . GLN A 1 158 ? 46.822 12.000 -28.504 1.00 55.00 158 GLN A C 1
ATOM 1144 O O . GLN A 1 158 ? 45.793 11.431 -28.861 1.00 55.00 158 GLN A O 1
ATOM 1149 N N . ALA A 1 159 ? 47.611 11.511 -27.544 1.00 52.31 159 ALA A N 1
ATOM 1150 C CA . ALA A 1 159 ? 47.266 10.323 -26.767 1.00 52.31 159 ALA A CA 1
ATOM 1151 C C . ALA A 1 159 ? 45.931 10.524 -26.022 1.00 52.31 159 ALA A C 1
ATOM 1153 O O . ALA A 1 159 ? 45.698 11.595 -25.459 1.00 52.31 159 ALA A O 1
ATOM 1154 N N . GLY A 1 160 ? 45.062 9.507 -26.034 1.00 53.47 160 GLY A N 1
ATOM 1155 C CA . GLY A 1 160 ? 43.784 9.519 -25.309 1.00 53.47 160 GLY A CA 1
ATOM 1156 C C . GLY A 1 160 ? 42.654 10.328 -25.958 1.00 53.47 160 GLY A C 1
ATOM 1157 O O . GLY A 1 160 ? 41.659 10.608 -25.296 1.00 53.47 160 GLY A O 1
ATOM 1158 N N . HIS A 1 161 ? 42.775 10.737 -27.227 1.00 65.19 161 HIS A N 1
ATOM 1159 C CA . HIS A 1 161 ? 41.678 11.428 -27.910 1.00 65.19 161 HIS A CA 1
ATOM 1160 C C . HIS A 1 161 ? 40.470 10.475 -28.121 1.00 65.19 161 HIS A C 1
ATOM 1162 O O . HIS A 1 161 ? 40.685 9.396 -28.678 1.00 65.19 161 HIS A O 1
ATOM 1168 N N . PRO A 1 162 ? 39.214 10.862 -27.788 1.00 67.19 162 PRO A N 1
ATOM 1169 C CA . PRO A 1 162 ? 38.055 9.946 -27.759 1.00 67.19 162 PRO A CA 1
ATOM 1170 C C . PRO A 1 162 ? 37.756 9.212 -29.071 1.00 67.19 162 PRO A C 1
ATOM 1172 O O . PRO A 1 162 ? 37.242 8.103 -29.077 1.00 67.19 162 PRO A O 1
ATOM 1175 N N . ILE A 1 163 ? 38.127 9.813 -30.206 1.00 73.69 163 ILE A N 1
ATOM 1176 C CA . ILE A 1 163 ? 38.010 9.190 -31.537 1.00 73.69 163 ILE A CA 1
ATOM 1177 C C . ILE A 1 163 ? 38.738 7.830 -31.620 1.00 73.69 163 ILE A C 1
ATOM 1179 O O . ILE A 1 163 ? 38.316 6.971 -32.388 1.00 73.69 163 ILE A O 1
ATOM 1183 N N . PHE A 1 164 ? 39.783 7.610 -30.817 1.00 69.62 164 PHE A N 1
ATOM 1184 C CA . PHE A 1 164 ? 40.572 6.374 -30.817 1.00 69.62 164 PHE A CA 1
ATOM 1185 C C . PHE A 1 164 ? 40.224 5.405 -29.671 1.00 69.62 164 PHE A C 1
ATOM 1187 O O . PHE A 1 164 ? 40.972 4.461 -29.431 1.00 69.62 164 PHE A O 1
ATOM 1194 N N . TRP A 1 165 ? 39.122 5.604 -28.940 1.00 64.06 165 TRP A N 1
ATOM 1195 C CA . TRP A 1 165 ? 38.708 4.659 -27.895 1.00 64.06 165 TRP A CA 1
ATOM 1196 C C . TRP A 1 165 ? 38.376 3.284 -28.471 1.00 64.06 165 TRP A C 1
ATOM 1198 O O . TRP A 1 165 ? 37.597 3.179 -29.415 1.00 64.06 165 TRP A O 1
ATOM 1208 N N . VAL A 1 166 ? 38.987 2.238 -27.901 1.00 58.34 166 VAL A N 1
ATOM 1209 C CA . VAL A 1 166 ? 38.879 0.843 -28.373 1.00 58.34 166 VAL A CA 1
ATOM 1210 C C . VAL A 1 166 ? 39.414 0.656 -29.811 1.00 58.34 166 VAL A C 1
ATOM 1212 O O . VAL A 1 166 ? 39.286 -0.408 -30.397 1.00 58.34 166 VAL A O 1
ATOM 1215 N N . VAL A 1 167 ? 40.086 1.668 -30.379 1.00 63.25 167 VAL A N 1
ATOM 1216 C CA . VAL A 1 167 ? 40.736 1.605 -31.695 1.00 63.25 167 VAL A CA 1
ATOM 1217 C C . VAL A 1 167 ? 42.212 1.281 -31.485 1.00 63.25 167 VAL A C 1
ATOM 1219 O O . VAL A 1 167 ? 43.016 2.162 -31.171 1.00 63.25 167 VAL A O 1
ATOM 1222 N N . ASN A 1 168 ? 42.575 0.012 -31.641 1.00 59.94 168 ASN A N 1
ATOM 1223 C CA . ASN A 1 168 ? 43.940 -0.465 -31.451 1.00 59.94 168 ASN A CA 1
ATOM 1224 C C . ASN A 1 168 ? 44.726 -0.447 -32.759 1.00 59.94 168 ASN A C 1
ATOM 1226 O O . ASN A 1 168 ? 45.870 -0.015 -32.759 1.00 59.94 168 ASN A O 1
ATOM 1230 N N . ASP A 1 169 ? 44.125 -0.879 -33.863 1.00 65.81 169 ASP A N 1
ATOM 1231 C CA . ASP A 1 169 ? 44.764 -0.995 -35.166 1.00 65.81 169 ASP A CA 1
ATOM 1232 C C . ASP A 1 169 ? 43.764 -0.769 -36.306 1.00 65.81 169 ASP A C 1
ATOM 1234 O O . ASP A 1 169 ? 42.849 -1.562 -36.534 1.00 65.81 169 ASP A O 1
ATOM 1238 N N . VAL A 1 170 ? 43.954 0.316 -37.054 1.00 69.00 170 VAL A N 1
ATOM 1239 C CA . VAL A 1 170 ? 43.282 0.536 -38.334 1.00 69.00 170 VAL A CA 1
ATOM 1240 C C . VAL A 1 170 ? 44.327 0.394 -39.423 1.00 69.00 170 VAL A C 1
ATOM 1242 O O . VAL A 1 170 ? 44.938 1.369 -39.859 1.00 69.00 170 VAL A O 1
ATOM 1245 N N . GLU A 1 171 ? 44.536 -0.845 -39.854 1.00 64.19 171 GLU A N 1
ATOM 1246 C CA . GLU A 1 171 ? 45.248 -1.132 -41.096 1.00 64.19 171 GLU A CA 1
ATOM 1247 C C . GLU A 1 171 ? 44.566 -0.340 -42.212 1.00 64.19 171 GLU A C 1
ATOM 1249 O O . GLU A 1 171 ? 43.343 -0.327 -42.277 1.00 64.19 171 GLU A O 1
ATOM 1254 N N . GLY A 1 172 ? 45.317 0.339 -43.072 1.00 57.72 172 GLY A N 1
ATOM 1255 C CA . GLY A 1 172 ? 44.727 1.002 -44.238 1.00 57.72 172 GLY A CA 1
ATOM 1256 C C . GLY A 1 172 ? 44.894 0.211 -45.535 1.00 57.72 172 GLY A C 1
ATOM 1257 O O . GLY A 1 172 ? 44.157 0.357 -46.520 1.00 57.72 172 GLY A O 1
ATOM 1258 N N . GLY A 1 173 ? 45.883 -0.683 -45.545 1.00 52.47 173 GLY A N 1
ATOM 1259 C CA . GLY A 1 173 ? 46.261 -1.506 -46.682 1.00 52.47 173 GLY A CA 1
ATOM 1260 C C . GLY A 1 173 ? 46.655 -0.722 -47.946 1.00 52.47 173 GLY A C 1
ATOM 1261 O O . GLY A 1 173 ? 46.665 0.507 -48.024 1.00 52.47 173 GLY A O 1
ATOM 1262 N N . ASP A 1 174 ? 46.924 -1.465 -49.027 1.00 49.03 174 ASP A N 1
ATOM 1263 C CA . ASP A 1 174 ? 47.337 -0.925 -50.341 1.00 49.03 174 ASP A CA 1
ATOM 1264 C C . ASP A 1 174 ? 46.257 -0.074 -51.056 1.00 49.03 174 ASP A C 1
ATOM 1266 O O . ASP A 1 174 ? 46.504 0.477 -52.136 1.00 49.03 174 ASP A O 1
ATOM 1270 N N . SER A 1 175 ? 45.030 -0.043 -50.523 1.00 47.22 175 SER A N 1
ATOM 1271 C CA . SER A 1 175 ? 43.847 0.547 -51.171 1.00 47.22 175 SER A CA 1
ATOM 1272 C C . SER A 1 175 ? 43.407 1.876 -50.563 1.00 47.22 175 SER A C 1
ATOM 1274 O O . SER A 1 175 ? 42.627 2.590 -51.200 1.00 47.22 175 SER A O 1
ATOM 1276 N N . GLU A 1 176 ? 43.911 2.234 -49.384 1.00 57.56 176 GLU A N 1
ATOM 1277 C CA . GLU A 1 176 ? 43.619 3.528 -48.787 1.00 57.56 176 GLU A CA 1
ATOM 1278 C C . GLU A 1 176 ? 44.429 4.650 -49.428 1.00 57.56 176 GLU A C 1
ATOM 1280 O O . GLU A 1 176 ? 45.516 4.455 -49.972 1.00 57.56 176 GLU A O 1
ATOM 1285 N N . MET A 1 177 ? 43.844 5.845 -49.457 1.00 58.84 177 MET A N 1
ATOM 1286 C CA . MET A 1 177 ? 44.409 7.003 -50.140 1.00 58.84 177 MET A CA 1
ATOM 1287 C C . MET A 1 177 ? 44.714 8.077 -49.105 1.00 58.84 177 MET A C 1
ATOM 1289 O O . MET A 1 177 ? 43.866 8.920 -48.825 1.00 58.84 177 MET A O 1
ATOM 1293 N N . ALA A 1 178 ? 45.931 8.066 -48.563 1.00 58.53 178 ALA A N 1
ATOM 1294 C CA . ALA A 1 178 ? 46.421 9.177 -47.761 1.00 58.53 178 ALA A CA 1
ATOM 1295 C C . ALA A 1 178 ? 46.809 10.329 -48.701 1.00 58.53 178 ALA A C 1
ATOM 1297 O O . ALA A 1 178 ? 47.707 10.224 -49.546 1.00 58.53 178 ALA A O 1
ATOM 1298 N N . VAL A 1 179 ? 46.087 11.441 -48.600 1.00 64.75 179 VAL A N 1
ATOM 1299 C CA . VAL A 1 179 ? 46.439 12.686 -49.287 1.00 64.75 179 VAL A CA 1
ATOM 1300 C C . VAL A 1 179 ? 47.343 13.502 -48.368 1.00 64.75 179 VAL A C 1
ATOM 1302 O O . VAL A 1 179 ? 47.184 13.446 -47.154 1.00 64.75 179 VAL A O 1
ATOM 1305 N N . GLY A 1 180 ? 48.270 14.282 -48.935 1.00 71.56 180 GLY A N 1
ATOM 1306 C CA . GLY A 1 180 ? 49.145 15.194 -48.186 1.00 71.56 180 GLY A CA 1
ATOM 1307 C C . GLY A 1 180 ? 48.406 16.395 -47.591 1.00 71.56 180 GLY A C 1
ATOM 1308 O O . GLY A 1 180 ? 48.779 17.544 -47.844 1.00 71.56 180 GLY A O 1
ATOM 1309 N N . LEU A 1 181 ? 47.311 16.137 -46.876 1.00 81.06 181 LEU A N 1
ATOM 1310 C CA . LEU A 1 181 ? 46.417 17.129 -46.309 1.00 81.06 181 LEU A CA 1
ATOM 1311 C C . LEU A 1 181 ? 47.139 17.893 -45.208 1.00 81.06 181 LEU A C 1
ATOM 1313 O O . LEU A 1 181 ? 47.723 17.328 -44.279 1.00 81.06 181 LEU A O 1
ATOM 1317 N N . GLN A 1 182 ? 47.084 19.211 -45.331 1.00 85.94 182 GLN A N 1
ATOM 1318 C CA . GLN A 1 182 ? 47.559 20.114 -44.300 1.00 85.94 182 GLN A CA 1
ATOM 1319 C C . GLN A 1 182 ? 46.366 20.572 -43.461 1.00 85.94 182 GLN A C 1
ATOM 1321 O O . GLN A 1 182 ? 45.294 20.821 -44.028 1.00 85.94 182 GLN A O 1
ATOM 1326 N N . PRO A 1 183 ? 46.527 20.674 -42.131 1.00 87.62 183 PRO A N 1
ATOM 1327 C CA . PRO A 1 183 ? 45.484 21.219 -41.280 1.00 87.62 183 PRO A CA 1
ATOM 1328 C C . PRO A 1 183 ? 45.261 22.690 -41.631 1.00 87.62 183 PRO A C 1
ATOM 1330 O O . PRO A 1 183 ? 46.205 23.443 -41.886 1.00 87.62 183 PRO A O 1
ATOM 1333 N N . ASN A 1 184 ? 44.003 23.108 -41.617 1.00 86.19 184 ASN A N 1
ATOM 1334 C CA . ASN A 1 184 ? 43.647 24.517 -41.687 1.00 86.19 184 ASN A CA 1
ATOM 1335 C C . ASN A 1 184 ? 44.010 25.231 -40.363 1.00 86.19 184 ASN A C 1
ATOM 1337 O O . ASN A 1 184 ? 44.296 24.578 -39.363 1.00 86.19 184 ASN A O 1
ATOM 1341 N N . VAL A 1 185 ? 44.002 26.570 -40.331 1.00 74.56 185 VAL A N 1
ATOM 1342 C CA . VAL A 1 185 ? 44.568 27.407 -39.244 1.00 74.56 185 VAL A CA 1
ATOM 1343 C C . VAL A 1 185 ? 44.015 27.127 -37.835 1.00 74.56 185 VAL A C 1
ATOM 1345 O O . VAL A 1 185 ? 44.687 27.452 -36.859 1.00 74.56 185 VAL A O 1
ATOM 1348 N N . ASP A 1 186 ? 42.856 26.473 -37.735 1.00 76.50 186 ASP A N 1
ATOM 1349 C CA . ASP A 1 186 ? 42.162 26.160 -36.479 1.00 76.50 186 ASP A CA 1
ATOM 1350 C C . ASP A 1 186 ? 41.885 24.653 -36.292 1.00 76.50 186 ASP A C 1
ATOM 1352 O O . ASP A 1 186 ? 41.181 24.264 -35.362 1.00 76.50 186 ASP A O 1
ATOM 1356 N N . ALA A 1 187 ? 42.404 23.800 -37.178 1.00 85.06 187 ALA A N 1
ATOM 1357 C CA . ALA A 1 187 ? 42.245 22.356 -37.067 1.00 85.06 187 ALA A CA 1
ATOM 1358 C C . ALA A 1 187 ? 43.373 21.733 -36.236 1.00 85.06 187 ALA A C 1
ATOM 1360 O O . ALA A 1 187 ? 44.535 22.140 -36.323 1.00 85.06 187 ALA A O 1
ATOM 1361 N N . VAL A 1 188 ? 43.032 20.707 -35.463 1.00 85.44 188 VAL A N 1
ATOM 1362 C CA . VAL A 1 188 ? 43.971 19.900 -34.684 1.00 85.44 188 VAL A CA 1
ATOM 1363 C C . VAL A 1 188 ? 44.152 18.561 -35.386 1.00 85.44 188 VAL A C 1
ATOM 1365 O O . VAL A 1 188 ? 43.184 17.934 -35.805 1.00 85.44 188 VAL A O 1
ATOM 1368 N N . VAL A 1 189 ? 45.398 18.117 -35.542 1.00 82.38 189 VAL A N 1
ATOM 1369 C CA . VAL A 1 189 ? 45.683 16.759 -36.019 1.00 82.38 189 VAL A CA 1
ATOM 1370 C C . VAL A 1 189 ? 45.815 15.855 -34.804 1.00 82.38 189 VAL A C 1
ATOM 1372 O O . VAL A 1 189 ? 46.680 16.090 -33.961 1.00 82.38 189 VAL A O 1
ATOM 1375 N N . VAL A 1 190 ? 44.966 14.835 -34.720 1.00 78.56 190 VAL A N 1
ATOM 1376 C CA . VAL A 1 190 ? 44.882 13.948 -33.548 1.00 78.56 190 VAL A CA 1
ATOM 1377 C C . VAL A 1 190 ? 45.457 12.557 -33.822 1.00 78.56 190 VAL A C 1
ATOM 1379 O O . VAL A 1 190 ? 45.879 11.879 -32.890 1.00 78.56 190 VAL A O 1
ATOM 1382 N N . GLY A 1 191 ? 45.599 12.176 -35.096 1.00 77.94 191 GLY A N 1
ATOM 1383 C CA . GLY A 1 191 ? 46.302 10.959 -35.511 1.00 77.94 191 GLY A CA 1
ATOM 1384 C C . GLY A 1 191 ? 46.975 11.102 -36.873 1.00 77.94 191 GLY A C 1
ATOM 1385 O O . GLY A 1 191 ? 46.539 11.898 -37.711 1.00 77.94 191 GLY A O 1
ATOM 1386 N N . ALA A 1 192 ? 48.037 10.328 -37.084 1.00 76.19 192 ALA A N 1
ATOM 1387 C CA . ALA A 1 192 ? 48.786 10.244 -38.332 1.00 76.19 192 ALA A CA 1
ATOM 1388 C C . ALA A 1 192 ? 49.052 8.780 -38.712 1.00 76.19 192 ALA A C 1
ATOM 1390 O O . ALA A 1 192 ? 49.191 7.923 -37.841 1.00 76.19 192 ALA A O 1
ATOM 1391 N N . TRP A 1 193 ? 49.134 8.529 -40.016 1.00 73.81 193 TRP A N 1
ATOM 1392 C CA . TRP A 1 193 ? 49.538 7.256 -40.601 1.00 73.81 193 TRP A CA 1
ATOM 1393 C C . TRP A 1 193 ? 51.018 6.976 -40.304 1.00 73.81 193 TRP A C 1
ATOM 1395 O O . TRP A 1 193 ? 51.829 7.903 -40.199 1.00 73.81 193 TRP A O 1
ATOM 1405 N N . ASP A 1 194 ? 51.394 5.702 -40.234 1.00 68.56 194 ASP A N 1
ATOM 1406 C CA . ASP A 1 194 ? 52.782 5.235 -40.080 1.00 68.56 194 ASP A CA 1
ATOM 1407 C C . ASP A 1 194 ? 53.758 5.813 -41.136 1.00 68.56 194 ASP A C 1
ATOM 1409 O O . ASP A 1 194 ? 54.945 6.032 -40.875 1.00 68.56 194 ASP A O 1
ATOM 1413 N N . ASN A 1 195 ? 53.247 6.145 -42.323 1.00 67.69 195 ASN A N 1
ATOM 1414 C CA . ASN A 1 195 ? 53.982 6.778 -43.415 1.00 67.69 195 ASN A CA 1
ATOM 1415 C C . ASN A 1 195 ? 54.253 8.288 -43.202 1.00 67.69 195 ASN A C 1
ATOM 1417 O O . ASN A 1 195 ? 54.943 8.911 -44.017 1.00 67.69 195 ASN A O 1
ATOM 1421 N N . GLY A 1 196 ? 53.762 8.862 -42.098 1.00 69.44 196 GLY A N 1
ATOM 1422 C CA . GLY A 1 196 ? 53.966 10.248 -41.679 1.00 69.44 196 GLY A CA 1
ATOM 1423 C C . GLY A 1 196 ? 52.928 11.246 -42.199 1.00 69.44 196 GLY A C 1
ATOM 1424 O O . GLY A 1 196 ? 53.067 12.441 -41.928 1.00 69.44 196 GLY A O 1
ATOM 1425 N N . GLU A 1 197 ? 51.913 10.794 -42.937 1.00 76.62 197 GLU A N 1
ATOM 1426 C CA . GLU A 1 197 ? 50.799 11.640 -43.371 1.00 76.62 197 GLU A CA 1
ATOM 1427 C C . GLU A 1 197 ? 49.750 11.801 -42.263 1.00 76.62 197 GLU A C 1
ATOM 1429 O O . GLU A 1 197 ? 49.450 10.877 -41.513 1.00 76.62 197 GLU A O 1
ATOM 1434 N N . ASN A 1 198 ? 49.143 12.982 -42.170 1.00 82.38 198 ASN A N 1
ATOM 1435 C CA . ASN A 1 198 ? 48.092 13.249 -41.186 1.00 82.38 198 ASN A CA 1
ATOM 1436 C C . ASN A 1 198 ? 46.820 12.453 -41.525 1.00 82.38 198 ASN A C 1
ATOM 1438 O O . ASN A 1 198 ? 46.360 12.489 -42.668 1.00 82.38 198 ASN A O 1
ATOM 1442 N N . ALA A 1 199 ? 46.225 11.781 -40.542 1.00 79.06 199 ALA A N 1
ATOM 1443 C CA . ALA A 1 199 ? 45.118 10.850 -40.752 1.00 79.06 199 ALA A CA 1
ATOM 1444 C C . ALA A 1 199 ? 43.776 11.391 -40.247 1.00 79.06 199 ALA A C 1
ATOM 1446 O O . ALA A 1 199 ? 42.775 11.328 -40.957 1.00 79.06 199 ALA A O 1
ATOM 1447 N N . VAL A 1 200 ? 43.755 11.960 -39.041 1.00 87.44 200 VAL A N 1
ATOM 1448 C CA . VAL A 1 200 ? 42.525 12.435 -38.394 1.00 87.44 200 VAL A CA 1
ATOM 1449 C C . VAL A 1 200 ? 42.693 13.892 -38.004 1.00 87.44 200 VAL A C 1
ATOM 1451 O O . VAL A 1 200 ? 43.590 14.248 -37.235 1.00 87.44 200 VAL A O 1
ATOM 1454 N N . PHE A 1 201 ? 41.808 14.728 -38.536 1.00 90.75 201 PHE A N 1
ATOM 1455 C CA . PHE A 1 201 ? 41.757 16.157 -38.273 1.00 90.75 201 PHE A CA 1
ATOM 1456 C C . PHE A 1 201 ? 40.460 16.488 -37.557 1.00 90.75 201 PHE A C 1
ATOM 1458 O O . PHE A 1 201 ? 39.385 16.093 -38.003 1.00 90.75 201 PHE A O 1
ATOM 1465 N N . THR A 1 202 ? 40.547 17.266 -36.493 1.00 89.69 202 THR A N 1
ATOM 1466 C CA . THR A 1 202 ? 39.396 17.754 -35.749 1.00 89.69 202 THR A CA 1
ATOM 1467 C C . THR A 1 202 ? 39.326 19.271 -35.832 1.00 89.69 202 THR A C 1
ATOM 1469 O O . THR A 1 202 ? 40.336 19.972 -35.837 1.00 89.69 202 THR A O 1
ATOM 1472 N N . TYR A 1 203 ? 38.113 19.795 -35.937 1.00 85.19 203 TYR A N 1
ATOM 1473 C CA . TYR A 1 203 ? 37.826 21.216 -35.850 1.00 85.19 203 TYR A CA 1
ATOM 1474 C C . TYR A 1 203 ? 36.669 21.424 -34.888 1.00 85.19 203 TYR A C 1
ATOM 1476 O O . TYR A 1 203 ? 35.551 20.947 -35.101 1.00 85.19 203 TYR A O 1
ATOM 1484 N N . GLU A 1 204 ? 36.959 22.154 -33.820 1.00 81.50 204 GLU A N 1
ATOM 1485 C CA . GLU A 1 204 ? 35.967 22.590 -32.857 1.00 81.50 204 GLU A CA 1
ATOM 1486 C C . GLU A 1 204 ? 35.683 24.080 -33.081 1.00 81.50 204 GLU A C 1
ATOM 1488 O O . GLU A 1 204 ? 36.576 24.915 -32.904 1.00 81.50 204 GLU A O 1
ATOM 1493 N N . PRO A 1 205 ? 34.461 24.448 -33.505 1.00 68.38 205 PRO A N 1
ATOM 1494 C CA . PRO A 1 205 ? 34.150 25.845 -33.751 1.00 68.38 205 PRO A CA 1
ATOM 1495 C C . PRO A 1 205 ? 34.222 26.683 -32.472 1.00 68.38 205 PRO A C 1
ATOM 1497 O O . PRO A 1 205 ? 33.808 26.258 -31.396 1.00 68.38 205 PRO A O 1
ATOM 1500 N N . ILE A 1 206 ? 34.657 27.937 -32.622 1.00 60.78 206 ILE A N 1
ATOM 1501 C CA . ILE A 1 206 ? 34.760 28.916 -31.523 1.00 60.78 206 ILE A CA 1
ATOM 1502 C C . ILE A 1 206 ? 33.396 29.163 -30.848 1.00 60.78 206 ILE A C 1
ATOM 1504 O O . ILE A 1 206 ? 33.329 29.483 -29.660 1.00 60.78 206 ILE A O 1
ATOM 1508 N N . GLU A 1 207 ? 32.297 29.042 -31.597 1.00 67.81 207 GLU A N 1
ATOM 1509 C CA . GLU A 1 207 ? 30.946 29.131 -31.047 1.00 67.81 207 GLU A CA 1
ATOM 1510 C C . GLU A 1 207 ? 30.541 27.787 -30.432 1.00 67.81 207 GLU A C 1
ATOM 1512 O O . GLU A 1 207 ? 30.276 26.820 -31.141 1.00 67.81 207 GLU A O 1
ATOM 1517 N N . ALA A 1 208 ? 30.427 27.751 -29.100 1.00 59.31 208 ALA A N 1
ATOM 1518 C CA . ALA A 1 208 ? 30.103 26.545 -28.333 1.00 59.31 208 ALA A CA 1
ATOM 1519 C C . ALA A 1 208 ? 28.803 25.836 -28.773 1.00 59.31 208 ALA A C 1
ATOM 1521 O O . ALA A 1 208 ? 28.660 24.640 -28.542 1.00 59.31 208 ALA A O 1
ATOM 1522 N N . ALA A 1 209 ? 27.884 26.547 -29.436 1.00 64.44 209 ALA A N 1
ATOM 1523 C CA . ALA A 1 209 ? 26.630 25.998 -29.950 1.00 64.44 209 ALA A CA 1
ATOM 1524 C C . ALA A 1 209 ? 26.760 25.258 -31.297 1.00 64.44 209 ALA A C 1
ATOM 1526 O O . ALA A 1 209 ? 25.825 24.568 -31.689 1.00 64.44 209 ALA A O 1
ATOM 1527 N N . PHE A 1 210 ? 27.867 25.410 -32.031 1.00 78.44 210 PHE A N 1
ATOM 1528 C CA . PHE A 1 210 ? 28.049 24.728 -33.318 1.00 78.44 210 PHE A CA 1
ATOM 1529 C C . PHE A 1 210 ? 28.545 23.298 -33.101 1.00 78.44 210 PHE A C 1
ATOM 1531 O O . PHE A 1 210 ? 29.292 23.047 -32.160 1.00 78.44 210 PHE A O 1
ATOM 1538 N N . GLY A 1 211 ? 28.164 22.372 -33.975 1.00 81.69 211 GLY A N 1
ATOM 1539 C CA . GLY A 1 211 ? 28.664 21.001 -33.977 1.00 81.69 211 GLY A CA 1
ATOM 1540 C C . GLY A 1 211 ? 30.138 20.942 -34.367 1.00 81.69 211 GLY A C 1
ATOM 1541 O O . GLY A 1 211 ? 30.669 21.860 -34.997 1.00 81.69 211 GLY A O 1
ATOM 1542 N N . ARG A 1 212 ? 30.817 19.871 -33.965 1.00 88.56 212 ARG A N 1
ATOM 1543 C CA . ARG A 1 212 ? 32.228 19.657 -34.296 1.00 88.56 212 ARG A CA 1
ATOM 1544 C C . ARG A 1 212 ? 32.376 18.998 -35.655 1.00 88.56 212 ARG A C 1
ATOM 1546 O O . ARG A 1 212 ? 31.452 18.362 -36.165 1.00 88.56 212 ARG A O 1
ATOM 1553 N N . ILE A 1 213 ? 33.561 19.152 -36.235 1.00 93.25 213 ILE A N 1
ATOM 1554 C CA . ILE A 1 213 ? 33.868 18.617 -37.555 1.00 93.25 213 ILE A CA 1
ATOM 1555 C C . ILE A 1 213 ? 35.097 17.728 -37.475 1.00 93.25 213 ILE A C 1
ATOM 1557 O O . ILE A 1 213 ? 36.116 18.119 -36.912 1.00 93.25 213 ILE A O 1
ATOM 1561 N N . VAL A 1 214 ? 35.000 16.541 -38.060 1.00 94.00 214 VAL A N 1
ATOM 1562 C CA . VAL A 1 214 ? 36.109 15.597 -38.199 1.00 94.00 214 VAL A CA 1
ATOM 1563 C C . VAL A 1 214 ? 36.373 15.400 -39.683 1.00 94.00 214 VAL A C 1
ATOM 1565 O O . VAL A 1 214 ? 35.436 15.158 -40.438 1.00 94.00 214 VAL A O 1
ATOM 1568 N N . ALA A 1 215 ? 37.628 15.478 -40.115 1.00 91.69 215 ALA A N 1
ATOM 1569 C CA . ALA A 1 215 ? 38.036 14.944 -41.408 1.00 91.69 215 ALA A CA 1
ATOM 1570 C C . ALA A 1 215 ? 38.904 13.711 -41.210 1.00 91.69 215 ALA A C 1
ATOM 1572 O O . ALA A 1 215 ? 39.929 13.756 -40.528 1.00 91.69 215 ALA A O 1
ATOM 1573 N N . LEU A 1 216 ? 38.487 12.627 -41.849 1.00 88.88 216 LEU A N 1
ATOM 1574 C CA . LEU A 1 216 ? 39.210 11.373 -41.903 1.00 88.88 216 LEU A CA 1
ATOM 1575 C C . LEU A 1 216 ? 39.886 11.286 -43.273 1.00 88.88 216 LEU A C 1
ATOM 1577 O O . LEU A 1 216 ? 39.222 11.209 -44.310 1.00 88.88 216 LEU A O 1
ATOM 1581 N N . ASN A 1 217 ? 41.216 11.322 -43.288 1.00 84.19 217 ASN A N 1
ATOM 1582 C CA . ASN A 1 217 ? 42.046 11.153 -44.482 1.00 84.19 217 ASN A CA 1
ATOM 1583 C C . ASN A 1 217 ? 42.177 9.667 -44.833 1.00 84.19 217 ASN A C 1
ATOM 1585 O O . ASN A 1 217 ? 43.272 9.110 -44.885 1.00 84.19 217 ASN A O 1
ATOM 1589 N N . LEU A 1 218 ? 41.018 9.043 -45.015 1.00 77.50 218 LEU A N 1
ATOM 1590 C CA . LEU A 1 218 ? 40.832 7.661 -45.410 1.00 77.50 218 LEU A CA 1
ATOM 1591 C C . LEU A 1 218 ? 39.669 7.592 -46.383 1.00 77.50 218 LEU A C 1
ATOM 1593 O O . LEU A 1 218 ? 38.782 8.455 -46.408 1.00 77.50 218 LEU A O 1
ATOM 1597 N N . PHE A 1 219 ? 39.658 6.540 -47.186 1.00 73.31 219 PHE A N 1
ATOM 1598 C CA . PHE A 1 219 ? 38.482 6.196 -47.954 1.00 73.31 219 PHE A CA 1
ATOM 1599 C C . PHE A 1 219 ? 37.782 5.044 -47.233 1.00 73.31 219 PHE A C 1
ATOM 1601 O O . PHE A 1 219 ? 38.424 4.019 -47.024 1.00 73.31 219 PHE A O 1
ATOM 1608 N N . PRO A 1 220 ? 36.488 5.156 -46.883 1.00 69.12 220 PRO A N 1
ATOM 1609 C CA . PRO A 1 220 ? 35.761 4.043 -46.288 1.00 69.12 220 PRO A CA 1
ATOM 1610 C C . PRO A 1 220 ? 35.508 2.975 -47.365 1.00 69.12 220 PRO A C 1
ATOM 1612 O O . PRO A 1 220 ? 34.433 2.923 -47.961 1.00 69.12 220 PRO A O 1
ATOM 1615 N N . SER A 1 221 ? 36.520 2.167 -47.708 1.00 56.00 221 SER A N 1
ATOM 1616 C CA . SER A 1 221 ? 36.410 1.064 -48.669 1.00 56.00 221 SER A CA 1
ATOM 1617 C C . SER A 1 221 ? 36.292 -0.271 -47.958 1.00 56.00 221 SER A C 1
ATOM 1619 O O . SER A 1 221 ? 37.205 -0.695 -47.271 1.00 56.00 221 SER A O 1
ATOM 1621 N N . LEU A 1 222 ? 35.239 -1.017 -48.285 1.00 53.78 222 LEU A N 1
ATOM 1622 C CA . LEU A 1 222 ? 35.130 -2.448 -47.974 1.00 53.78 222 LEU A CA 1
ATOM 1623 C C . LEU A 1 222 ? 35.786 -3.339 -49.047 1.00 53.78 222 LEU A C 1
ATOM 1625 O O . LEU A 1 222 ? 35.662 -4.561 -49.032 1.00 53.78 222 LEU A O 1
ATOM 1629 N N . SER A 1 223 ? 36.433 -2.742 -50.052 1.00 41.69 223 SER A N 1
ATOM 1630 C CA . SER A 1 223 ? 36.953 -3.444 -51.229 1.00 41.69 223 SER A CA 1
ATOM 1631 C C . SER A 1 223 ? 38.482 -3.493 -51.225 1.00 41.69 223 SER A C 1
ATOM 1633 O O . SER A 1 223 ? 39.116 -2.934 -52.116 1.00 41.69 223 SER A O 1
ATOM 1635 N N . GLY A 1 224 ? 39.051 -4.163 -50.220 1.00 40.12 224 GLY A N 1
ATOM 1636 C CA . GLY A 1 224 ? 40.500 -4.313 -50.026 1.00 40.12 224 GLY A CA 1
ATOM 1637 C C . GLY A 1 224 ? 40.928 -5.649 -49.415 1.00 40.12 224 GLY A C 1
ATOM 1638 O O . GLY A 1 224 ? 42.035 -5.771 -48.912 1.00 40.12 224 GLY A O 1
ATOM 1639 N N . VAL A 1 225 ? 40.074 -6.674 -49.498 1.00 46.94 225 VAL A N 1
ATOM 1640 C CA . VAL A 1 225 ? 40.395 -8.093 -49.287 1.00 46.94 225 VAL A CA 1
ATOM 1641 C C . VAL A 1 225 ? 41.463 -8.552 -50.298 1.00 46.94 225 VAL A C 1
ATOM 1643 O O . VAL A 1 225 ? 41.145 -9.229 -51.273 1.00 46.94 225 VAL A O 1
ATOM 1646 N N . SER A 1 226 ? 42.733 -8.185 -50.115 1.00 38.19 226 SER A N 1
ATOM 1647 C CA . SER A 1 226 ? 43.870 -8.927 -50.679 1.00 38.19 226 SER A CA 1
ATOM 1648 C C . SER A 1 226 ? 45.220 -8.441 -50.149 1.00 38.19 226 SER A C 1
ATOM 1650 O O . SER A 1 226 ? 45.915 -7.713 -50.846 1.00 38.19 226 SER A O 1
ATOM 1652 N N . ALA A 1 227 ? 45.604 -8.922 -48.966 1.00 30.19 227 ALA A N 1
ATOM 1653 C CA . ALA A 1 227 ? 46.879 -9.610 -48.687 1.00 30.19 227 ALA A CA 1
ATOM 1654 C C . ALA A 1 227 ? 47.187 -9.672 -47.171 1.00 30.19 227 ALA A C 1
ATOM 1656 O O . ALA A 1 227 ? 48.336 -9.535 -46.783 1.00 30.19 227 ALA A O 1
ATOM 1657 N N . GLY A 1 228 ? 46.172 -9.985 -46.349 1.00 31.47 228 GLY A N 1
ATOM 1658 C CA . GLY A 1 228 ? 46.284 -10.165 -44.893 1.00 31.47 228 GLY A CA 1
ATOM 1659 C C . GLY A 1 228 ? 46.302 -8.828 -44.154 1.00 31.47 228 GLY A C 1
ATOM 1660 O O . GLY A 1 228 ? 47.222 -8.067 -44.352 1.00 31.47 228 GLY A O 1
ATOM 1661 N N . GLY A 1 229 ? 45.336 -8.470 -43.325 1.00 31.83 229 GLY A N 1
ATOM 1662 C CA . GLY A 1 229 ? 44.081 -9.109 -42.979 1.00 31.83 229 GLY A CA 1
ATOM 1663 C C . GLY A 1 229 ? 43.315 -8.128 -42.105 1.00 31.83 229 GLY A C 1
ATOM 1664 O O . GLY A 1 229 ? 43.686 -7.960 -40.956 1.00 31.83 229 GLY A O 1
ATOM 1665 N N . PHE A 1 230 ? 42.242 -7.528 -42.616 1.00 40.59 230 PHE A N 1
ATOM 1666 C CA . PHE A 1 230 ? 41.178 -7.083 -41.723 1.00 40.59 230 PHE A CA 1
ATOM 1667 C C . PHE A 1 230 ? 40.453 -8.356 -41.320 1.00 40.59 230 PHE A C 1
ATOM 1669 O O . PHE A 1 230 ? 39.861 -9.023 -42.172 1.00 40.59 230 PHE A O 1
ATOM 1676 N N . ASN A 1 231 ? 40.623 -8.784 -40.074 1.00 39.88 231 ASN A N 1
ATOM 1677 C CA . ASN A 1 231 ? 39.877 -9.929 -39.584 1.00 39.88 231 ASN A CA 1
ATOM 1678 C C . ASN A 1 231 ? 38.390 -9.567 -39.624 1.00 39.88 231 ASN A C 1
ATOM 1680 O O . ASN A 1 231 ? 37.978 -8.558 -39.065 1.00 39.88 231 ASN A O 1
ATOM 1684 N N . ASP A 1 232 ? 37.633 -10.393 -40.345 1.00 40.72 232 ASP A N 1
ATOM 1685 C CA . ASP A 1 232 ? 36.181 -10.382 -40.495 1.00 40.72 232 ASP A CA 1
ATOM 1686 C C . ASP A 1 232 ? 35.463 -10.603 -39.142 1.00 40.72 232 ASP A C 1
ATOM 1688 O O . ASP A 1 232 ? 34.781 -11.613 -38.965 1.00 40.72 232 ASP A O 1
ATOM 1692 N N . GLU A 1 233 ? 35.598 -9.686 -38.186 1.00 48.81 233 GLU A N 1
ATOM 1693 C CA . GLU A 1 233 ? 34.737 -9.637 -37.004 1.00 48.81 233 GLU A CA 1
ATOM 1694 C C . GLU A 1 233 ? 33.822 -8.403 -37.113 1.00 48.81 233 GLU A C 1
ATOM 1696 O O . GLU A 1 233 ? 34.302 -7.307 -37.408 1.00 48.81 233 GLU A O 1
ATOM 1701 N N . PRO A 1 234 ? 32.495 -8.547 -36.944 1.00 50.19 234 PRO A N 1
ATOM 1702 C CA . PRO A 1 234 ? 31.616 -7.403 -36.713 1.00 50.19 234 PRO A CA 1
ATOM 1703 C C . PRO A 1 234 ? 32.131 -6.616 -35.498 1.00 50.19 234 PRO A C 1
ATOM 1705 O O . PRO A 1 234 ? 32.425 -7.264 -34.497 1.00 50.19 234 PRO A O 1
ATOM 1708 N N . LEU A 1 235 ? 32.164 -5.273 -35.561 1.00 57.84 235 LEU A N 1
ATOM 1709 C CA . LEU A 1 235 ? 32.708 -4.388 -34.508 1.00 57.84 235 LEU A CA 1
ATOM 1710 C C . LEU A 1 235 ? 34.244 -4.332 -34.487 1.00 57.84 235 LEU A C 1
ATOM 1712 O O . LEU A 1 235 ? 34.876 -4.521 -33.453 1.00 57.84 235 LEU A O 1
ATOM 1716 N N . GLY A 1 236 ? 34.858 -4.097 -35.647 1.00 62.06 236 GLY A N 1
ATOM 1717 C CA . GLY A 1 236 ? 36.305 -3.885 -35.727 1.00 62.06 236 GLY A CA 1
ATOM 1718 C C . GLY A 1 236 ? 36.716 -2.454 -35.360 1.00 62.06 236 GLY A C 1
ATOM 1719 O O . GLY A 1 236 ? 35.902 -1.532 -35.365 1.00 62.06 236 GLY A O 1
ATOM 1720 N N . ASP A 1 237 ? 38.009 -2.233 -35.135 1.00 67.25 237 ASP A N 1
ATOM 1721 C CA . ASP A 1 237 ? 38.584 -0.928 -34.764 1.00 67.25 237 ASP A CA 1
ATOM 1722 C C . ASP A 1 237 ? 38.258 0.196 -35.769 1.00 67.25 237 ASP A C 1
ATOM 1724 O O . ASP A 1 237 ? 38.103 1.357 -35.393 1.00 67.25 237 ASP A O 1
ATOM 1728 N N . PHE A 1 238 ? 38.072 -0.138 -37.051 1.00 73.06 238 PHE A N 1
ATOM 1729 C CA . PHE A 1 238 ? 37.596 0.805 -38.069 1.00 73.06 238 PHE A CA 1
ATOM 1730 C C . PHE A 1 238 ? 36.142 1.254 -37.833 1.00 73.06 238 PHE A C 1
ATOM 1732 O O . PHE A 1 238 ? 35.811 2.428 -38.021 1.00 73.06 238 PHE A O 1
ATOM 1739 N N . ASP A 1 239 ? 35.271 0.338 -37.403 1.00 72.44 239 ASP A N 1
ATOM 1740 C CA . ASP A 1 239 ? 33.872 0.638 -37.086 1.00 72.44 239 ASP A CA 1
ATOM 1741 C C . ASP A 1 239 ? 33.800 1.554 -35.859 1.00 72.44 239 ASP A C 1
ATOM 1743 O O . ASP A 1 239 ? 33.085 2.562 -35.876 1.00 72.44 239 ASP A O 1
ATOM 1747 N N . HIS A 1 240 ? 34.616 1.260 -34.841 1.00 72.19 240 HIS A N 1
ATOM 1748 C CA . HIS A 1 240 ? 34.779 2.097 -33.653 1.00 72.19 240 HIS A CA 1
ATOM 1749 C C . HIS A 1 240 ? 35.346 3.478 -33.998 1.00 72.19 240 HIS A C 1
ATOM 1751 O O . HIS A 1 240 ? 34.804 4.481 -33.541 1.00 72.19 240 HIS A O 1
ATOM 1757 N N . LEU A 1 241 ? 36.341 3.579 -34.886 1.00 77.75 241 LEU A N 1
ATOM 1758 C CA . LEU A 1 241 ? 36.875 4.869 -35.339 1.00 77.75 241 LEU A CA 1
ATOM 1759 C C . LEU A 1 241 ? 35.780 5.757 -35.957 1.00 77.75 241 LEU A C 1
ATOM 1761 O O . LEU A 1 241 ? 35.697 6.954 -35.665 1.00 77.75 241 LEU A O 1
ATOM 1765 N N . LEU A 1 242 ? 34.922 5.184 -36.806 1.00 80.75 242 LEU A N 1
ATOM 1766 C CA . LEU A 1 242 ? 33.820 5.915 -37.434 1.00 80.75 242 LEU A CA 1
ATOM 1767 C C . LEU A 1 242 ? 32.717 6.288 -36.439 1.00 80.75 242 LEU A C 1
ATOM 1769 O O . LEU A 1 242 ? 32.218 7.417 -36.484 1.00 80.75 242 LEU A O 1
ATOM 1773 N N . ALA A 1 243 ? 32.340 5.365 -35.553 1.00 80.06 243 ALA A N 1
ATOM 1774 C CA . ALA A 1 243 ? 31.339 5.606 -34.518 1.00 80.06 243 ALA A CA 1
ATOM 1775 C C . ALA A 1 243 ? 31.805 6.691 -33.538 1.00 80.06 243 ALA A C 1
ATOM 1777 O O . ALA A 1 243 ? 31.091 7.673 -33.323 1.00 80.06 243 ALA A O 1
ATOM 1778 N N . ASN A 1 244 ? 33.040 6.598 -33.047 1.00 79.56 244 ASN A N 1
ATOM 1779 C CA . ASN A 1 244 ? 33.627 7.583 -32.146 1.00 79.56 244 ASN A CA 1
ATOM 1780 C C . ASN A 1 244 ? 33.760 8.951 -32.822 1.00 79.56 244 ASN A C 1
ATOM 1782 O O . ASN A 1 244 ? 33.469 9.972 -32.204 1.00 79.56 244 ASN A O 1
ATOM 1786 N N . ALA A 1 245 ? 34.142 9.007 -34.105 1.00 86.88 245 ALA A N 1
ATOM 1787 C CA . ALA A 1 245 ? 34.162 10.261 -34.859 1.00 86.88 245 ALA A CA 1
ATOM 1788 C C . ALA A 1 245 ? 32.768 10.901 -34.950 1.00 86.88 245 ALA A C 1
ATOM 1790 O O . ALA A 1 245 ? 32.641 12.118 -34.791 1.00 86.88 245 ALA A O 1
ATOM 1791 N N . LEU A 1 246 ? 31.718 10.101 -35.169 1.00 88.62 246 LEU A N 1
ATOM 1792 C CA . LEU A 1 246 ? 30.332 10.574 -35.188 1.00 88.62 246 LEU A CA 1
ATOM 1793 C C . LEU A 1 246 ? 29.897 11.098 -33.816 1.00 88.62 246 LEU A C 1
ATOM 1795 O O . LEU A 1 246 ? 29.429 12.236 -33.745 1.00 88.62 246 LEU A O 1
ATOM 1799 N N . LEU A 1 247 ? 30.111 10.334 -32.743 1.00 81.56 247 LEU A N 1
ATOM 1800 C CA . LEU A 1 247 ? 29.786 10.724 -31.365 1.00 81.56 247 LEU A CA 1
ATOM 1801 C C . LEU A 1 247 ? 30.531 12.000 -30.950 1.00 81.56 247 LEU A C 1
ATOM 1803 O O . LEU A 1 247 ? 29.923 12.990 -30.535 1.00 81.56 247 LEU A O 1
ATOM 1807 N N . TRP A 1 248 ? 31.843 12.033 -31.176 1.00 82.25 248 TRP A N 1
ATOM 1808 C CA . TRP A 1 248 ? 32.681 13.196 -30.906 1.00 82.25 248 TRP A CA 1
ATOM 1809 C C . TRP A 1 248 ? 32.205 14.428 -31.678 1.00 82.25 248 TRP A C 1
ATOM 1811 O O . TRP A 1 248 ? 32.078 15.515 -31.109 1.00 82.25 248 TRP A O 1
ATOM 1821 N N . SER A 1 249 ? 31.896 14.264 -32.972 1.00 87.81 249 SER A N 1
ATOM 1822 C CA . SER A 1 249 ? 31.426 15.360 -33.825 1.00 87.81 249 SER A CA 1
ATOM 1823 C C . SER A 1 249 ? 30.078 15.916 -33.355 1.00 87.81 249 SER A C 1
ATOM 1825 O O . SER A 1 249 ? 29.851 17.129 -33.367 1.00 87.81 249 SER A O 1
ATOM 1827 N N . ALA A 1 250 ? 29.202 15.027 -32.889 1.00 81.94 250 ALA A N 1
ATOM 1828 C CA . ALA A 1 250 ? 27.880 15.343 -32.380 1.00 81.94 250 ALA A CA 1
ATOM 1829 C C . ALA A 1 250 ? 27.918 16.030 -31.003 1.00 81.94 250 ALA A C 1
ATOM 1831 O O . ALA A 1 250 ? 26.862 16.339 -30.457 1.00 81.94 250 ALA A O 1
ATOM 1832 N N . LYS A 1 251 ? 29.117 16.259 -30.437 1.00 70.69 251 LYS A N 1
ATOM 1833 C CA . LYS A 1 251 ? 29.314 16.712 -29.051 1.00 70.69 251 LYS A CA 1
ATOM 1834 C C . LYS A 1 251 ? 28.615 15.797 -28.046 1.00 70.69 251 LYS A C 1
ATOM 1836 O O . LYS A 1 251 ? 28.156 16.250 -27.006 1.00 70.69 251 LYS A O 1
ATOM 1841 N N . TRP A 1 252 ? 28.581 14.509 -28.378 1.00 63.44 252 TRP A N 1
ATOM 1842 C CA . TRP A 1 252 ? 28.236 13.431 -27.459 1.00 63.44 252 TRP A CA 1
ATOM 1843 C C . TRP A 1 252 ? 29.442 12.986 -26.629 1.00 63.44 252 TRP A C 1
ATOM 1845 O O . TRP A 1 252 ? 29.398 11.955 -25.971 1.00 63.44 252 TRP A O 1
ATOM 1855 N N . GLU A 1 253 ? 30.508 13.790 -26.602 1.00 50.50 253 GLU A N 1
ATOM 1856 C CA . GLU A 1 253 ? 31.344 13.813 -25.413 1.00 50.50 253 GLU A CA 1
ATOM 1857 C C . GLU A 1 253 ? 30.466 14.217 -24.239 1.00 50.50 253 GLU A C 1
ATOM 1859 O O . GLU A 1 253 ? 29.791 15.246 -24.306 1.00 50.50 253 GLU A O 1
ATOM 1864 N N . THR A 1 254 ? 30.496 13.406 -23.185 1.00 40.31 254 THR A N 1
ATOM 1865 C CA . THR A 1 254 ? 30.077 13.767 -21.831 1.00 40.31 254 THR A CA 1
ATOM 1866 C C . THR A 1 254 ? 30.291 15.262 -21.609 1.00 40.31 254 THR A C 1
ATOM 1868 O O . THR A 1 254 ? 31.430 15.723 -21.488 1.00 40.31 254 THR A O 1
ATOM 1871 N N . LEU A 1 255 ? 29.202 16.038 -21.663 1.00 34.03 255 LEU A N 1
ATOM 1872 C CA . LEU A 1 255 ? 29.257 17.481 -21.493 1.00 34.03 255 LEU A CA 1
ATOM 1873 C C . LEU A 1 255 ? 29.895 17.743 -20.136 1.00 34.03 255 LEU A C 1
ATOM 1875 O O . LEU A 1 255 ? 29.311 17.446 -19.101 1.00 34.03 255 LEU A O 1
ATOM 1879 N N . ALA A 1 256 ? 31.100 18.296 -20.159 1.00 34.88 256 ALA A N 1
ATOM 1880 C CA . ALA A 1 256 ? 31.720 18.888 -18.996 1.00 34.88 256 ALA A CA 1
ATOM 1881 C C . ALA A 1 256 ? 30.855 20.071 -18.525 1.00 34.88 256 ALA A C 1
ATOM 1883 O O . ALA A 1 256 ? 31.041 21.205 -18.961 1.00 34.88 256 ALA A O 1
ATOM 1884 N N . GLU A 1 257 ? 29.909 19.798 -17.635 1.00 34.91 257 GLU A N 1
ATOM 1885 C CA . GLU A 1 257 ? 29.408 20.731 -16.629 1.00 34.91 257 GLU A CA 1
ATOM 1886 C C . GLU A 1 257 ? 29.634 20.072 -15.255 1.00 34.91 257 GLU A C 1
ATOM 1888 O O . GLU A 1 257 ? 29.662 18.845 -15.152 1.00 34.91 257 GLU A O 1
ATOM 1893 N N . PRO A 1 258 ? 29.945 20.871 -14.224 1.00 39.38 258 PRO A N 1
ATOM 1894 C CA . PRO A 1 258 ? 30.671 20.417 -13.049 1.00 39.38 258 PRO A CA 1
ATOM 1895 C C . PRO A 1 258 ? 29.740 19.665 -12.099 1.00 39.38 258 PRO A C 1
ATOM 1897 O O . PRO A 1 258 ? 28.610 20.095 -11.890 1.00 39.38 258 PRO A O 1
ATOM 1900 N N . ASP A 1 259 ? 30.274 18.620 -11.472 1.00 39.78 259 ASP A N 1
ATOM 1901 C CA . ASP A 1 259 ? 29.651 17.800 -10.420 1.00 39.78 259 ASP A CA 1
ATOM 1902 C C . ASP A 1 259 ? 28.915 16.538 -10.904 1.00 39.78 259 ASP A C 1
ATOM 1904 O O . ASP A 1 259 ? 27.834 16.224 -10.414 1.00 39.78 259 ASP A O 1
ATOM 1908 N N . TRP A 1 260 ? 29.533 15.769 -11.804 1.00 40.25 260 TRP A N 1
ATOM 1909 C CA . TRP A 1 260 ? 29.221 14.341 -11.935 1.00 40.25 260 TRP A CA 1
ATOM 1910 C C . TRP A 1 260 ? 30.330 13.506 -11.307 1.00 40.25 260 TRP A C 1
ATOM 1912 O O . TRP A 1 260 ? 31.519 13.731 -11.565 1.00 40.25 260 TRP A O 1
ATOM 1922 N N . CYS A 1 261 ? 29.927 12.579 -10.445 1.00 48.06 261 CYS A N 1
ATOM 1923 C CA . CYS A 1 261 ? 30.794 11.617 -9.792 1.00 48.06 261 CYS A CA 1
ATOM 1924 C C . CYS A 1 261 ? 31.117 10.524 -10.799 1.00 48.06 261 CYS A C 1
ATOM 1926 O O . CYS A 1 261 ? 30.502 9.474 -10.833 1.00 48.06 261 CYS A O 1
ATOM 1928 N N . TYR A 1 262 ? 32.095 10.790 -11.650 1.00 44.97 262 TYR A N 1
ATOM 1929 C CA . TYR A 1 262 ? 32.820 9.696 -12.267 1.00 44.97 262 TYR A CA 1
ATOM 1930 C C . TYR A 1 262 ? 33.700 9.069 -11.182 1.00 44.97 262 TYR A C 1
ATOM 1932 O O . TYR A 1 262 ? 34.249 9.800 -10.345 1.00 44.97 262 TYR A O 1
ATOM 1940 N N . ASN A 1 263 ? 33.934 7.758 -11.240 1.00 40.25 263 ASN A N 1
ATOM 1941 C CA . ASN A 1 263 ? 35.226 7.247 -10.794 1.00 40.25 263 ASN A CA 1
ATOM 1942 C C . ASN A 1 263 ? 36.269 7.924 -11.696 1.00 40.25 263 ASN A C 1
ATOM 1944 O O . ASN A 1 263 ? 36.528 7.504 -12.821 1.00 40.25 263 ASN A O 1
ATOM 1948 N N . LEU A 1 264 ? 36.752 9.092 -11.260 1.00 37.00 264 LEU A N 1
ATOM 1949 C CA . LEU A 1 264 ? 37.734 9.899 -11.969 1.00 37.00 264 LEU A CA 1
ATOM 1950 C C . LEU A 1 264 ? 39.077 9.191 -11.865 1.00 37.00 264 LEU A C 1
ATOM 1952 O O . LEU A 1 264 ? 39.887 9.569 -11.035 1.00 37.00 264 LEU A O 1
ATOM 1956 N N . GLU A 1 265 ? 39.257 8.165 -12.691 1.00 37.62 265 GLU A N 1
ATOM 1957 C CA . GLU A 1 265 ? 40.508 7.705 -13.288 1.00 37.62 265 GLU A CA 1
ATOM 1958 C C . GLU A 1 265 ? 40.191 6.466 -14.146 1.00 37.62 265 GLU A C 1
ATOM 1960 O O . GLU A 1 265 ? 39.806 5.419 -13.644 1.00 37.62 265 GLU A O 1
ATOM 1965 N N . PHE A 1 266 ? 40.344 6.582 -15.473 1.00 40.84 266 PHE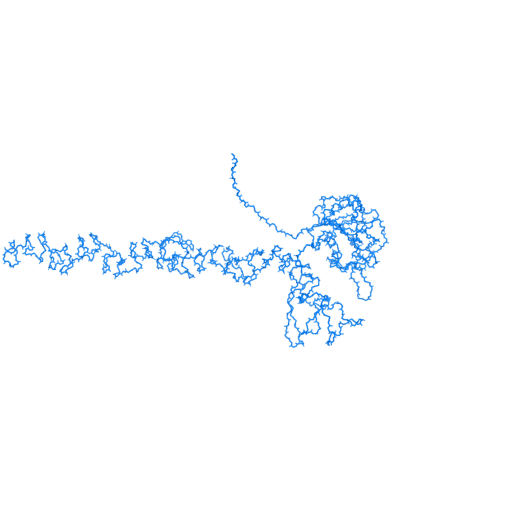 A N 1
ATOM 1966 C CA . PHE A 1 266 ? 40.188 5.472 -16.439 1.00 40.84 266 PHE A CA 1
ATOM 1967 C C . PHE A 1 266 ? 41.329 4.434 -16.359 1.00 40.84 266 PHE A C 1
ATOM 1969 O O . PHE A 1 266 ? 41.464 3.561 -17.214 1.00 40.84 266 PHE A O 1
ATOM 1976 N N . THR A 1 267 ? 42.170 4.525 -15.334 1.00 39.47 267 THR A N 1
ATOM 1977 C CA . THR A 1 267 ? 42.926 3.399 -14.798 1.00 39.47 267 THR A CA 1
ATOM 1978 C C . THR A 1 267 ? 42.050 2.778 -13.729 1.00 39.47 267 THR A C 1
ATOM 1980 O O . THR A 1 267 ? 41.872 3.386 -12.677 1.00 39.47 267 THR A O 1
ATOM 1983 N N . GLN A 1 268 ? 41.483 1.597 -13.996 1.00 39.81 268 GLN A N 1
ATOM 1984 C CA . GLN A 1 268 ? 40.784 0.853 -12.955 1.00 39.81 268 GLN A CA 1
ATOM 1985 C C . GLN A 1 268 ? 41.761 0.710 -11.783 1.00 39.81 268 GLN A C 1
ATOM 1987 O O . GLN A 1 268 ? 42.782 0.031 -11.898 1.00 39.81 268 GLN A O 1
ATOM 1992 N N . ASP A 1 269 ? 41.477 1.394 -10.677 1.00 45.72 269 ASP A N 1
ATOM 1993 C CA . ASP A 1 269 ? 42.124 1.134 -9.405 1.00 45.72 269 ASP A CA 1
ATOM 1994 C C . ASP A 1 269 ? 41.653 -0.264 -8.997 1.00 45.72 269 ASP A C 1
ATOM 1996 O O . ASP A 1 269 ? 40.671 -0.422 -8.283 1.00 45.72 269 ASP A O 1
ATOM 2000 N N . LEU A 1 270 ? 42.326 -1.308 -9.500 1.00 44.31 270 LEU A N 1
ATOM 2001 C CA . LEU A 1 270 ? 42.016 -2.745 -9.305 1.00 44.31 270 LEU A CA 1
ATOM 2002 C C . LEU A 1 270 ? 42.020 -3.188 -7.830 1.00 44.31 270 LEU A C 1
ATOM 2004 O O . LEU A 1 270 ? 41.865 -4.357 -7.480 1.00 44.31 270 LEU A O 1
ATOM 2008 N N . ASN A 1 271 ? 42.289 -2.214 -6.990 1.00 47.56 271 ASN A N 1
ATOM 2009 C CA . ASN A 1 271 ? 42.754 -2.217 -5.646 1.00 47.56 271 ASN A CA 1
ATOM 2010 C C . ASN A 1 271 ? 41.794 -1.383 -4.759 1.00 47.56 271 ASN A C 1
ATOM 2012 O O . ASN A 1 271 ? 41.676 -1.624 -3.553 1.00 47.56 271 ASN A O 1
ATOM 2016 N N . CYS A 1 272 ? 41.046 -0.480 -5.404 1.00 47.53 272 CYS A N 1
ATOM 2017 C CA . CYS A 1 272 ? 40.026 0.422 -4.895 1.00 47.53 272 CYS A CA 1
ATOM 2018 C C . CYS A 1 272 ? 40.494 1.167 -3.605 1.00 47.53 272 CYS A C 1
ATOM 2020 O O . CYS A 1 272 ? 39.713 1.375 -2.670 1.00 47.53 272 CYS A O 1
ATOM 2022 N N . ASN A 1 273 ? 41.784 1.551 -3.524 1.00 52.50 273 ASN A N 1
ATOM 2023 C CA . ASN A 1 273 ? 42.378 2.338 -2.427 1.00 52.50 273 ASN A CA 1
ATOM 2024 C C . ASN A 1 273 ? 42.308 3.868 -2.645 1.00 52.50 273 ASN A C 1
ATOM 2026 O O . ASN A 1 273 ? 42.614 4.619 -1.710 1.00 52.50 273 ASN A O 1
ATOM 2030 N N . HIS A 1 274 ? 41.870 4.316 -3.826 1.00 49.03 274 HIS A N 1
ATOM 2031 C CA . HIS A 1 274 ? 41.752 5.706 -4.273 1.00 49.03 274 HIS A CA 1
ATOM 2032 C C . HIS A 1 274 ? 43.076 6.497 -4.279 1.00 49.03 274 HIS A C 1
ATOM 2034 O O . HIS A 1 274 ? 43.079 7.706 -4.014 1.00 49.03 274 HIS A O 1
ATOM 2040 N N . VAL A 1 275 ? 44.205 5.830 -4.528 1.00 49.50 275 VAL A N 1
ATOM 2041 C CA . VAL A 1 275 ? 45.505 6.471 -4.774 1.00 49.50 275 VAL A CA 1
ATOM 2042 C C . VAL A 1 275 ? 45.762 6.497 -6.283 1.00 49.50 275 VAL A C 1
ATOM 2044 O O . VAL A 1 275 ? 45.717 5.459 -6.932 1.00 49.50 275 VAL A O 1
ATOM 2047 N N . ASP A 1 276 ? 46.035 7.685 -6.830 1.00 49.59 276 ASP A N 1
ATOM 2048 C CA . ASP A 1 276 ? 46.356 7.870 -8.254 1.00 49.59 276 ASP A CA 1
ATOM 2049 C C . ASP A 1 276 ? 47.602 7.055 -8.637 1.00 49.59 276 ASP A C 1
ATOM 2051 O O . ASP A 1 276 ? 48.593 7.036 -7.894 1.00 49.59 276 ASP A O 1
ATOM 2055 N N . PHE A 1 277 ? 47.574 6.409 -9.809 1.00 47.00 277 PHE A N 1
ATOM 2056 C CA . PHE A 1 277 ? 48.657 5.541 -10.293 1.00 47.00 277 PHE A CA 1
ATOM 2057 C C . PHE A 1 277 ? 50.040 6.222 -10.257 1.00 47.00 277 PHE A C 1
ATOM 2059 O O . PHE A 1 277 ? 51.064 5.575 -10.033 1.00 47.00 277 PHE A O 1
ATOM 2066 N N . ALA A 1 278 ? 50.095 7.538 -10.484 1.00 48.28 278 ALA A N 1
ATOM 2067 C CA . ALA A 1 278 ? 51.330 8.309 -10.534 1.00 48.28 278 ALA A CA 1
ATOM 2068 C C . ALA A 1 278 ? 51.962 8.527 -9.147 1.00 48.28 278 ALA A C 1
ATOM 2070 O O . ALA A 1 278 ? 53.147 8.877 -9.067 1.00 48.28 278 ALA A O 1
ATOM 2071 N N . ASP A 1 279 ? 51.187 8.330 -8.079 1.00 51.22 279 ASP A N 1
ATOM 2072 C CA . ASP A 1 279 ? 51.581 8.526 -6.683 1.00 51.22 279 ASP A CA 1
ATOM 2073 C C 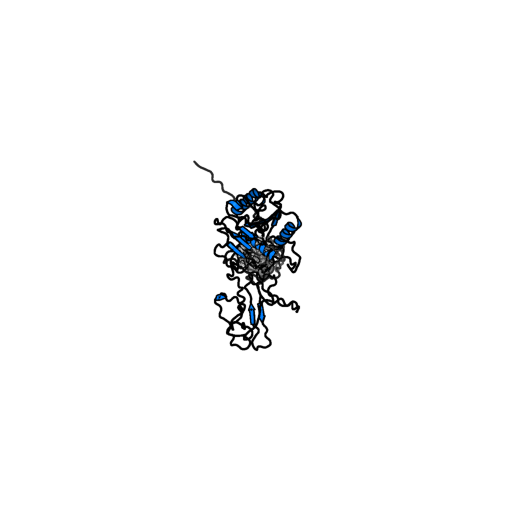. ASP A 1 279 ? 51.862 7.199 -5.937 1.00 51.22 279 ASP A C 1
ATOM 2075 O O . ASP A 1 279 ? 52.252 7.224 -4.763 1.00 51.22 279 ASP A O 1
ATOM 2079 N N . GLU A 1 280 ? 51.748 6.051 -6.615 1.00 51.88 280 GLU A N 1
ATOM 2080 C CA . GLU A 1 280 ? 52.051 4.715 -6.079 1.00 51.88 280 GLU A CA 1
ATOM 2081 C C . GLU A 1 280 ? 53.578 4.416 -6.015 1.00 51.88 280 GLU A C 1
ATOM 2083 O O . GLU A 1 280 ? 54.378 4.867 -6.845 1.00 51.88 280 GLU A O 1
ATOM 2088 N N . GLU A 1 281 ? 54.042 3.658 -5.003 1.00 51.06 281 GLU A N 1
ATOM 2089 C CA . GLU A 1 281 ? 55.478 3.347 -4.806 1.00 51.06 281 GLU A CA 1
ATOM 2090 C C . GLU A 1 281 ? 55.973 2.143 -5.653 1.00 51.06 281 GLU A C 1
ATOM 2092 O O . GLU A 1 281 ? 55.323 1.108 -5.764 1.00 51.06 281 GLU A O 1
ATOM 2097 N N . ALA A 1 282 ? 57.194 2.229 -6.208 1.00 45.88 282 ALA A N 1
ATOM 2098 C CA . ALA A 1 282 ? 57.777 1.185 -7.069 1.00 45.88 282 ALA A CA 1
ATOM 2099 C C . ALA A 1 282 ? 58.128 -0.132 -6.333 1.00 45.88 282 ALA A C 1
ATOM 2101 O O . ALA A 1 282 ? 58.596 -0.121 -5.196 1.00 45.88 282 ALA A O 1
ATOM 2102 N N . VAL A 1 283 ? 57.987 -1.280 -7.014 1.00 45.28 283 VAL A N 1
ATOM 2103 C CA . VAL A 1 283 ? 58.243 -2.652 -6.500 1.00 45.28 283 VAL A CA 1
ATOM 2104 C C . VAL A 1 283 ? 59.671 -2.858 -5.948 1.00 45.28 283 VAL A C 1
ATOM 2106 O O . VAL A 1 283 ? 60.663 -2.576 -6.628 1.00 45.28 283 VAL A O 1
ATOM 2109 N N . ASP A 1 284 ? 59.803 -3.432 -4.739 1.00 50.19 284 ASP A N 1
ATOM 2110 C CA . ASP A 1 284 ? 61.099 -3.840 -4.157 1.00 50.19 284 ASP A CA 1
ATOM 2111 C C . ASP A 1 284 ? 61.593 -5.175 -4.746 1.00 50.19 284 ASP A C 1
ATOM 2113 O O . ASP A 1 284 ? 61.362 -6.269 -4.232 1.00 50.19 284 ASP A O 1
ATOM 2117 N N . VAL A 1 285 ? 62.361 -5.071 -5.829 1.00 46.19 285 VAL A N 1
ATOM 2118 C CA . VAL A 1 285 ? 62.964 -6.204 -6.555 1.00 46.19 285 VAL A CA 1
ATOM 2119 C C . VAL A 1 285 ? 64.060 -6.962 -5.784 1.00 46.19 285 VAL A C 1
ATOM 2121 O O . VAL A 1 285 ? 64.696 -7.861 -6.336 1.00 46.19 285 VAL A O 1
ATOM 2124 N N . THR A 1 286 ? 64.354 -6.607 -4.526 1.00 52.53 286 THR A N 1
ATOM 2125 C CA . THR A 1 286 ? 65.363 -7.319 -3.717 1.00 52.53 286 THR A CA 1
ATOM 2126 C C . THR A 1 286 ? 64.830 -8.589 -3.048 1.00 52.53 286 THR A C 1
ATOM 2128 O O . THR A 1 286 ? 65.610 -9.358 -2.469 1.00 52.53 286 THR A O 1
ATOM 2131 N N . VAL A 1 287 ? 63.527 -8.844 -3.172 1.00 49.44 287 VAL A N 1
ATOM 2132 C CA . VAL A 1 287 ? 62.861 -10.043 -2.666 1.00 49.44 287 VAL A CA 1
ATOM 2133 C C . VAL A 1 287 ? 63.077 -11.239 -3.619 1.00 49.44 287 VAL A C 1
ATOM 2135 O O . VAL A 1 287 ? 62.895 -11.103 -4.830 1.00 49.44 287 VAL A O 1
ATOM 2138 N N . PRO A 1 288 ? 63.493 -12.427 -3.123 1.00 44.12 288 PRO A N 1
ATOM 2139 C CA . PRO A 1 288 ? 63.781 -13.584 -3.978 1.00 44.12 288 PRO A CA 1
ATOM 2140 C C . PRO A 1 288 ? 62.536 -14.089 -4.726 1.00 44.12 288 PRO A C 1
ATOM 2142 O O . PRO A 1 288 ? 61.590 -14.531 -4.080 1.00 44.12 288 PRO A O 1
ATOM 2145 N N . GLY A 1 289 ? 62.570 -14.103 -6.064 1.00 50.28 289 GLY A N 1
ATOM 2146 C CA . GLY A 1 289 ? 61.445 -14.497 -6.925 1.00 50.28 289 GLY A CA 1
ATOM 2147 C C . GLY A 1 289 ? 60.896 -13.359 -7.792 1.00 50.28 289 GLY A C 1
ATOM 2148 O O . GLY A 1 289 ? 60.249 -13.638 -8.794 1.00 50.28 289 GLY A O 1
ATOM 2149 N N . CYS A 1 290 ? 61.206 -12.105 -7.458 1.00 45.97 290 CYS A N 1
ATOM 2150 C CA . CYS A 1 290 ? 60.790 -10.908 -8.204 1.00 45.97 290 CYS A CA 1
ATOM 2151 C C . CYS A 1 290 ? 61.843 -10.447 -9.232 1.00 45.97 290 CYS A C 1
ATOM 2153 O O . CYS A 1 290 ? 61.650 -9.504 -9.993 1.00 45.97 290 CYS A O 1
ATOM 2155 N N . ASP A 1 291 ? 62.982 -11.135 -9.270 1.00 48.91 291 ASP A N 1
ATOM 2156 C CA . ASP A 1 291 ? 64.146 -10.867 -10.108 1.00 48.91 291 ASP A CA 1
ATOM 2157 C C . ASP A 1 291 ? 63.985 -11.321 -11.574 1.00 48.91 291 ASP A C 1
ATOM 2159 O O . ASP A 1 291 ? 64.902 -11.137 -12.380 1.00 48.91 291 ASP A O 1
ATOM 2163 N N . THR A 1 292 ? 62.829 -11.888 -11.941 1.00 49.66 292 THR A N 1
ATOM 2164 C CA . THR A 1 292 ? 62.476 -12.228 -13.330 1.00 49.66 292 THR A CA 1
ATOM 2165 C C . THR A 1 292 ? 61.665 -11.149 -14.048 1.00 49.66 292 THR A C 1
ATOM 2167 O O . THR A 1 292 ? 61.634 -11.173 -15.275 1.00 49.66 292 THR A O 1
ATOM 2170 N N . GLU A 1 293 ? 61.108 -10.172 -13.322 1.00 47.28 293 GLU A N 1
ATOM 2171 C CA . GLU A 1 293 ? 60.198 -9.134 -13.846 1.00 47.28 293 GLU A CA 1
ATOM 2172 C C . GLU A 1 293 ? 60.875 -7.754 -13.968 1.00 47.28 293 GLU A C 1
ATOM 2174 O O . GLU A 1 293 ? 60.280 -6.701 -13.750 1.00 47.28 293 GLU A O 1
ATOM 2179 N N . ILE A 1 294 ? 62.167 -7.757 -14.297 1.00 45.34 294 ILE A N 1
ATOM 2180 C CA . ILE A 1 294 ? 62.992 -6.558 -14.499 1.00 45.34 294 ILE A CA 1
ATOM 2181 C C . ILE A 1 294 ? 63.360 -6.477 -15.976 1.00 45.34 294 ILE A C 1
ATOM 2183 O O . ILE A 1 294 ? 63.885 -7.452 -16.520 1.00 45.34 294 ILE A O 1
ATOM 2187 N N . ASP A 1 295 ? 63.162 -5.322 -16.620 1.00 46.41 295 ASP A N 1
ATOM 2188 C CA . ASP A 1 295 ? 63.590 -5.125 -18.001 1.00 46.41 295 ASP A CA 1
ATOM 2189 C C . ASP A 1 295 ? 65.121 -5.279 -18.068 1.00 46.41 295 ASP A C 1
ATOM 2191 O O . ASP A 1 295 ? 65.877 -4.467 -17.514 1.00 46.41 295 ASP A O 1
ATOM 2195 N N . PRO A 1 296 ? 65.630 -6.303 -18.776 1.00 46.38 296 PRO A N 1
ATOM 2196 C CA . PRO A 1 296 ? 67.052 -6.617 -18.795 1.00 46.38 296 PRO A CA 1
ATOM 2197 C C . PRO A 1 296 ? 67.902 -5.553 -19.513 1.00 46.38 296 PRO A C 1
ATOM 2199 O O . PRO A 1 296 ? 69.133 -5.635 -19.485 1.00 46.38 296 PRO A O 1
ATOM 2202 N N . ARG A 1 297 ? 67.282 -4.563 -20.170 1.00 44.16 297 ARG A N 1
ATOM 2203 C CA . ARG A 1 297 ? 67.950 -3.444 -20.854 1.00 44.16 297 ARG A CA 1
ATOM 2204 C C . ARG A 1 297 ? 68.173 -2.245 -19.934 1.00 44.16 297 ARG A C 1
ATOM 2206 O O . ARG A 1 297 ? 69.205 -1.585 -20.063 1.00 44.16 297 ARG A O 1
ATOM 2213 N N . THR A 1 298 ? 67.232 -1.957 -19.037 1.00 50.25 298 THR A N 1
ATOM 2214 C CA . THR A 1 298 ? 67.262 -0.781 -18.145 1.00 50.25 298 THR A CA 1
ATOM 2215 C C . THR A 1 298 ? 67.649 -1.147 -16.713 1.00 50.25 298 THR A C 1
ATOM 2217 O O . THR A 1 298 ? 68.190 -0.307 -15.995 1.00 50.25 298 THR A O 1
ATOM 2220 N N . GLY A 1 299 ? 67.445 -2.407 -16.315 1.00 49.09 299 GLY A N 1
ATOM 2221 C CA . GLY A 1 299 ? 67.616 -2.869 -14.938 1.00 49.09 299 GLY A CA 1
ATOM 2222 C C . GLY A 1 299 ? 66.531 -2.352 -13.988 1.00 49.09 299 GLY A C 1
ATOM 2223 O O . GLY A 1 299 ? 66.756 -2.363 -12.780 1.00 49.09 299 GLY A O 1
ATOM 2224 N N . LEU A 1 300 ? 65.408 -1.876 -14.535 1.00 47.94 300 LEU A N 1
ATOM 2225 C CA . LEU A 1 300 ? 64.221 -1.387 -13.827 1.00 47.94 300 LEU A CA 1
ATOM 2226 C C . LEU A 1 300 ? 63.015 -2.296 -14.146 1.00 47.94 300 LEU A C 1
ATOM 2228 O O . LEU A 1 300 ? 63.052 -2.950 -15.189 1.00 47.94 300 LEU A O 1
ATOM 2232 N N . PRO A 1 301 ? 61.986 -2.381 -13.283 1.00 45.72 301 PRO A N 1
ATOM 2233 C CA . PRO A 1 301 ? 60.739 -3.100 -13.584 1.00 45.72 301 PRO A CA 1
ATOM 2234 C C . PRO A 1 301 ? 60.082 -2.621 -14.895 1.00 45.72 301 PRO A C 1
ATOM 2236 O O . PRO A 1 301 ? 60.353 -1.505 -15.336 1.00 45.72 301 PRO A O 1
ATOM 2239 N N . TYR A 1 302 ? 59.266 -3.463 -15.536 1.00 42.12 302 TYR A N 1
ATOM 2240 C CA . TYR A 1 302 ? 58.528 -3.106 -16.760 1.00 42.12 302 TYR A CA 1
ATOM 2241 C C . TYR A 1 302 ? 57.409 -2.078 -16.481 1.00 42.12 302 TYR A C 1
ATOM 2243 O O . TYR A 1 302 ? 56.783 -2.139 -15.431 1.00 42.12 302 TYR A O 1
ATOM 2251 N N . ASP A 1 303 ? 57.133 -1.166 -17.423 1.00 37.09 303 ASP A N 1
ATOM 2252 C CA . ASP A 1 303 ? 56.171 -0.052 -17.254 1.00 37.09 303 ASP A CA 1
ATOM 2253 C C . ASP A 1 303 ? 54.695 -0.496 -17.112 1.00 37.09 303 ASP A C 1
ATOM 2255 O O . ASP A 1 303 ? 53.858 0.304 -16.725 1.00 37.09 303 ASP A O 1
ATOM 2259 N N . ASN A 1 304 ? 54.364 -1.761 -17.398 1.00 36.41 304 ASN A N 1
ATOM 2260 C CA . ASN A 1 304 ? 53.039 -2.364 -17.176 1.00 36.41 304 ASN A CA 1
ATOM 2261 C C . ASN A 1 304 ? 52.941 -3.128 -15.840 1.00 36.41 304 ASN A C 1
ATOM 2263 O O . ASN A 1 304 ? 52.089 -4.004 -15.683 1.00 36.41 304 ASN A O 1
ATOM 2267 N N . ALA A 1 305 ? 53.849 -2.853 -14.903 1.00 37.25 305 ALA A N 1
ATOM 2268 C CA . ALA A 1 305 ? 53.876 -3.437 -13.566 1.00 37.25 305 ALA A CA 1
ATOM 2269 C C . ALA A 1 305 ? 52.893 -2.758 -12.593 1.00 37.25 305 ALA A C 1
ATOM 2271 O O . ALA A 1 305 ? 53.188 -2.661 -11.401 1.00 37.25 305 ALA A O 1
ATOM 2272 N N . ASP A 1 306 ? 51.727 -2.331 -13.077 1.00 36.69 306 ASP A N 1
ATOM 2273 C CA . ASP A 1 306 ? 50.623 -1.878 -12.229 1.00 36.69 306 ASP A CA 1
ATOM 2274 C C . ASP A 1 306 ? 49.962 -3.090 -11.557 1.00 36.69 306 ASP A C 1
ATOM 2276 O O . ASP A 1 306 ? 48.881 -3.515 -11.943 1.00 36.69 306 ASP A O 1
ATOM 2280 N N . TYR A 1 307 ? 50.640 -3.690 -10.572 1.00 35.78 307 TYR A N 1
ATOM 2281 C CA . TYR A 1 307 ? 50.051 -4.645 -9.627 1.00 35.78 307 TYR A CA 1
ATOM 2282 C C . TYR A 1 307 ? 50.754 -4.560 -8.253 1.00 35.78 307 TYR A C 1
ATOM 2284 O O . TYR A 1 307 ? 51.837 -5.106 -8.060 1.00 35.78 307 TYR A O 1
ATOM 2292 N N . TYR A 1 308 ? 50.083 -3.874 -7.318 1.00 42.09 308 TYR A N 1
ATOM 2293 C CA . TYR A 1 308 ? 50.131 -3.911 -5.842 1.00 42.09 308 TYR A CA 1
ATOM 2294 C C . TYR A 1 308 ? 51.451 -3.982 -5.040 1.00 42.09 308 TYR A C 1
ATOM 2296 O O . TYR A 1 308 ? 52.219 -4.944 -5.091 1.00 42.09 308 TYR A O 1
ATOM 2304 N N . TRP A 1 309 ? 51.542 -3.049 -4.078 1.00 29.47 309 TRP A N 1
ATOM 2305 C CA . TRP A 1 309 ? 52.152 -3.225 -2.753 1.00 29.47 309 TRP A CA 1
ATOM 2306 C C . TRP A 1 309 ? 51.065 -3.500 -1.687 1.00 29.47 309 TRP A C 1
ATOM 2308 O O . TRP A 1 309 ? 50.266 -2.621 -1.385 1.00 29.47 309 TRP A O 1
ATOM 2318 N N . ASP A 1 310 ? 51.106 -4.653 -1.010 1.00 32.03 310 ASP A N 1
ATOM 2319 C CA . ASP A 1 310 ? 50.844 -4.710 0.439 1.00 32.03 310 ASP A CA 1
ATOM 2320 C C . ASP A 1 310 ? 52.150 -5.150 1.110 1.00 32.03 310 ASP A C 1
ATOM 2322 O O . ASP A 1 310 ? 52.638 -6.267 0.920 1.00 32.03 310 ASP A O 1
ATOM 2326 N N . ILE A 1 311 ? 52.727 -4.267 1.928 1.00 27.12 311 ILE A N 1
ATOM 2327 C CA . ILE A 1 311 ? 53.961 -4.510 2.688 1.00 27.12 311 ILE A CA 1
ATOM 2328 C C . ILE A 1 311 ? 53.875 -5.674 3.679 1.00 27.12 311 ILE A C 1
ATOM 2330 O O . ILE A 1 311 ? 54.862 -5.940 4.381 1.00 27.12 311 ILE A O 1
ATOM 2334 N N . HIS A 1 312 ? 52.725 -6.336 3.829 1.00 30.05 312 HIS A N 1
ATOM 2335 C CA . HIS A 1 312 ? 52.519 -7.309 4.889 1.00 30.05 312 HIS A CA 1
ATOM 2336 C C . HIS A 1 312 ? 52.204 -8.744 4.503 1.00 30.05 312 HIS A C 1
ATOM 2338 O O . HIS A 1 312 ? 52.263 -9.553 5.439 1.00 30.05 312 HIS A O 1
ATOM 2344 N N . ARG A 1 313 ? 52.025 -9.122 3.227 1.00 41.12 313 ARG A N 1
ATOM 2345 C CA . ARG A 1 313 ? 52.077 -10.539 2.802 1.00 41.12 313 ARG A CA 1
ATOM 2346 C C . ARG A 1 313 ? 51.851 -10.730 1.296 1.00 41.12 313 ARG A C 1
ATOM 2348 O O . ARG A 1 313 ? 50.810 -10.355 0.794 1.00 41.12 313 ARG A O 1
ATOM 2355 N N . PHE A 1 314 ? 52.765 -11.492 0.689 1.00 34.84 314 PHE A N 1
ATOM 2356 C CA . PHE A 1 314 ? 52.756 -12.121 -0.644 1.00 34.84 314 PHE A CA 1
ATOM 2357 C C . PHE A 1 314 ? 53.626 -11.430 -1.701 1.00 34.84 314 PHE A C 1
ATOM 2359 O O . PHE A 1 314 ? 53.273 -10.438 -2.321 1.00 34.84 314 PHE A O 1
ATOM 2366 N N . ASP A 1 315 ? 54.791 -12.048 -1.901 1.00 40.91 315 ASP A N 1
ATOM 2367 C CA . ASP A 1 315 ? 55.851 -11.628 -2.802 1.00 40.91 315 ASP A CA 1
ATOM 2368 C C . ASP A 1 315 ? 55.657 -12.296 -4.180 1.00 40.91 315 ASP A C 1
ATOM 2370 O O . ASP A 1 315 ? 55.945 -13.483 -4.345 1.00 40.91 315 ASP A O 1
ATOM 2374 N N . CYS A 1 316 ? 55.185 -11.513 -5.154 1.00 42.84 316 CYS A N 1
ATOM 2375 C CA . CYS A 1 316 ? 55.256 -11.755 -6.603 1.00 42.84 316 CYS A CA 1
ATOM 2376 C C . CYS A 1 316 ? 54.385 -12.885 -7.195 1.00 42.84 316 CYS A C 1
ATOM 2378 O O . CYS A 1 316 ? 54.854 -14.011 -7.342 1.00 42.84 316 CYS A O 1
ATOM 2380 N N . LEU A 1 317 ? 53.143 -12.544 -7.594 1.00 35.25 317 LEU A N 1
ATOM 2381 C CA . LEU A 1 317 ? 52.394 -12.994 -8.799 1.00 35.25 317 LEU A CA 1
ATOM 2382 C C . LEU A 1 317 ? 50.874 -12.845 -8.594 1.00 35.25 317 LEU A C 1
ATOM 2384 O O . LEU A 1 317 ? 50.371 -13.501 -7.694 1.00 35.25 317 LEU A O 1
ATOM 2388 N N . TYR A 1 318 ? 50.164 -12.106 -9.464 1.00 36.03 318 TYR A N 1
ATOM 2389 C CA . TYR A 1 318 ? 48.875 -12.485 -10.096 1.00 36.03 318 TYR A CA 1
ATOM 2390 C C . TYR A 1 318 ? 48.473 -11.447 -11.170 1.00 36.03 318 TYR A C 1
ATOM 2392 O O . TYR A 1 318 ? 48.407 -10.267 -10.847 1.00 36.03 318 TYR A O 1
ATOM 2400 N N . PRO A 1 319 ? 48.175 -11.851 -12.421 1.00 34.56 319 PRO A N 1
ATOM 2401 C CA . PRO A 1 319 ? 47.528 -10.983 -13.402 1.00 34.56 319 PRO A CA 1
ATOM 2402 C C . PRO A 1 319 ? 46.000 -11.149 -13.356 1.00 34.56 319 PRO A C 1
ATOM 2404 O O . PRO A 1 319 ? 45.501 -12.268 -13.499 1.00 34.56 319 PRO A O 1
ATOM 2407 N N . THR A 1 320 ? 45.251 -10.051 -13.230 1.00 38.09 320 THR A N 1
ATOM 2408 C CA . THR A 1 320 ? 43.804 -10.007 -13.513 1.00 38.09 320 THR A CA 1
ATOM 2409 C C . THR A 1 320 ? 43.569 -9.405 -14.891 1.00 38.09 320 THR A C 1
ATOM 2411 O O . THR A 1 320 ? 42.938 -8.376 -15.050 1.00 38.09 320 THR A O 1
ATOM 2414 N N . MET A 1 321 ? 44.092 -10.073 -15.909 1.00 33.03 321 MET A N 1
ATOM 2415 C CA . MET A 1 321 ? 43.452 -10.131 -17.218 1.00 33.03 321 MET A CA 1
ATOM 2416 C C . MET A 1 321 ? 43.772 -11.512 -17.785 1.00 33.03 321 MET A C 1
ATOM 2418 O O . MET A 1 321 ? 44.945 -11.914 -17.761 1.00 33.03 321 MET A O 1
ATOM 2422 N N . PRO A 1 322 ? 42.789 -12.286 -18.275 1.00 36.69 322 PRO A N 1
ATOM 2423 C CA . PRO A 1 322 ? 43.109 -13.505 -18.985 1.00 36.69 322 PRO A CA 1
ATOM 2424 C C . PRO A 1 322 ? 43.838 -13.109 -20.268 1.00 36.69 322 PRO A C 1
ATOM 2426 O O . PRO A 1 322 ? 43.245 -12.659 -21.246 1.00 36.69 322 PRO A O 1
ATOM 2429 N N . TYR A 1 323 ? 45.152 -13.320 -20.273 1.00 32.44 323 TYR A N 1
ATOM 2430 C CA . TYR A 1 323 ? 45.895 -13.525 -21.502 1.00 32.44 323 TYR A CA 1
ATOM 2431 C C . TYR A 1 323 ? 45.121 -14.554 -22.335 1.00 32.44 323 TYR A C 1
ATOM 2433 O O . TYR A 1 323 ? 44.876 -15.672 -21.873 1.00 32.44 323 TYR A O 1
ATOM 2441 N N . PHE A 1 324 ? 44.708 -14.170 -23.541 1.00 35.91 324 PHE A N 1
ATOM 2442 C CA . PHE A 1 324 ? 44.040 -15.041 -24.504 1.00 35.91 324 PHE A CA 1
ATOM 2443 C C . PHE A 1 324 ? 45.010 -16.167 -24.930 1.00 35.91 324 PHE A C 1
ATOM 2445 O O . PHE A 1 324 ? 45.661 -16.103 -25.973 1.00 35.91 324 PHE A O 1
ATOM 2452 N N . ASP A 1 325 ? 45.160 -17.220 -24.121 1.00 32.97 325 ASP A N 1
ATOM 2453 C CA . ASP A 1 325 ? 45.850 -18.440 -24.544 1.00 32.97 325 ASP A CA 1
ATOM 2454 C C . ASP A 1 325 ? 44.879 -19.303 -25.358 1.00 32.97 325 ASP A C 1
ATOM 2456 O O . ASP A 1 325 ? 44.068 -20.065 -24.833 1.00 32.97 325 ASP A O 1
ATOM 2460 N N . LEU A 1 326 ? 45.007 -19.225 -26.683 1.00 35.50 326 LEU A N 1
ATOM 2461 C CA . LEU A 1 326 ? 44.278 -20.037 -27.664 1.00 35.50 326 LEU A CA 1
ATOM 2462 C C . LEU A 1 326 ? 44.526 -21.566 -27.559 1.00 35.50 326 LEU A C 1
ATOM 2464 O O . LEU A 1 326 ? 44.199 -22.298 -28.499 1.00 35.50 326 LEU A O 1
ATOM 2468 N N . ARG A 1 327 ? 45.134 -22.100 -26.486 1.00 32.09 327 ARG A N 1
ATOM 2469 C CA . ARG A 1 327 ? 45.479 -23.534 -26.375 1.00 32.09 327 ARG A CA 1
ATOM 2470 C C . ARG A 1 327 ? 44.945 -24.277 -25.162 1.00 32.09 327 ARG A C 1
ATOM 2472 O O . ARG A 1 327 ? 44.958 -25.511 -25.206 1.00 32.09 327 ARG A O 1
ATOM 2479 N N . THR A 1 328 ? 44.443 -23.614 -24.131 1.00 33.81 328 THR A N 1
ATOM 2480 C CA . THR A 1 328 ? 43.894 -24.306 -22.958 1.00 33.81 328 THR A CA 1
ATOM 2481 C C . THR A 1 328 ? 42.495 -23.796 -22.675 1.00 33.81 328 THR A C 1
ATOM 2483 O O . THR A 1 328 ? 42.326 -22.733 -22.101 1.00 33.81 328 THR A O 1
ATOM 2486 N N . TYR A 1 329 ? 41.498 -24.575 -23.108 1.00 34.06 329 TYR A N 1
ATOM 2487 C CA . TYR A 1 329 ? 40.101 -24.484 -22.679 1.00 34.06 329 TYR A CA 1
ATOM 2488 C C . TYR A 1 329 ? 40.021 -24.623 -21.146 1.00 34.06 329 TYR A C 1
ATOM 2490 O O . TYR A 1 329 ? 39.750 -25.710 -20.634 1.00 34.06 329 TYR A O 1
ATOM 2498 N N . ASP A 1 330 ? 40.300 -23.542 -20.428 1.00 33.44 330 ASP A N 1
ATOM 2499 C CA . ASP A 1 330 ? 39.931 -23.357 -19.033 1.00 33.44 330 ASP A CA 1
ATOM 2500 C C . ASP A 1 330 ? 38.912 -22.217 -18.995 1.00 33.44 330 ASP A C 1
ATOM 2502 O O . ASP A 1 330 ? 39.183 -21.103 -19.438 1.00 33.44 330 ASP A O 1
ATOM 2506 N N . THR A 1 331 ? 37.684 -22.552 -18.618 1.00 33.53 331 THR A N 1
ATOM 2507 C CA . THR A 1 331 ? 36.502 -21.693 -18.757 1.00 33.53 331 THR A CA 1
ATOM 2508 C C . THR A 1 331 ? 36.005 -21.159 -17.421 1.00 33.53 331 THR A C 1
ATOM 2510 O O . THR A 1 331 ? 34.896 -20.641 -17.387 1.00 33.53 331 THR A O 1
ATOM 2513 N N . ASP A 1 332 ? 36.760 -21.307 -16.330 1.00 34.44 332 ASP A N 1
ATOM 2514 C CA . ASP A 1 332 ? 36.155 -21.222 -14.995 1.00 34.44 332 ASP A CA 1
ATOM 2515 C C . ASP A 1 332 ? 36.385 -19.924 -14.217 1.00 34.44 332 ASP A C 1
ATOM 2517 O O . ASP A 1 332 ? 35.927 -19.831 -13.084 1.00 34.44 332 ASP A O 1
ATOM 2521 N N . VAL A 1 333 ? 37.028 -18.896 -14.785 1.00 43.94 333 VAL A N 1
ATOM 2522 C CA . VAL A 1 333 ? 37.082 -17.593 -14.104 1.00 43.94 333 VAL A CA 1
ATO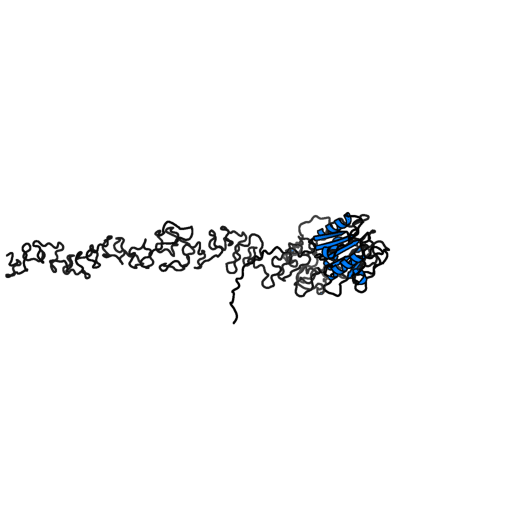M 2523 C C . VAL A 1 333 ? 37.129 -16.425 -15.096 1.00 43.94 333 VAL A C 1
ATOM 2525 O O . VAL A 1 333 ? 38.199 -16.017 -15.544 1.00 43.94 333 VAL A O 1
ATOM 2528 N N . ARG A 1 334 ? 35.959 -15.893 -15.463 1.00 45.72 334 ARG A N 1
ATOM 2529 C CA . ARG A 1 334 ? 35.830 -14.552 -16.055 1.00 45.72 334 ARG A CA 1
ATOM 2530 C C . ARG A 1 334 ? 35.190 -13.659 -14.990 1.00 45.72 334 ARG A C 1
ATOM 2532 O O . ARG A 1 334 ? 34.104 -13.994 -14.534 1.00 45.72 334 ARG A O 1
ATOM 2539 N N . TYR A 1 335 ? 35.894 -12.609 -14.566 1.00 51.44 335 TYR A N 1
ATOM 2540 C CA . TYR A 1 335 ? 35.398 -11.583 -13.626 1.00 51.44 335 TYR A CA 1
ATOM 2541 C C . TYR A 1 335 ? 34.859 -10.333 -14.348 1.00 51.44 335 TYR A C 1
ATOM 2543 O O . TYR A 1 335 ? 34.631 -9.316 -13.711 1.00 51.44 335 TYR A O 1
ATOM 2551 N N . ASP A 1 336 ? 34.696 -10.454 -15.664 1.00 51.34 336 ASP A N 1
ATOM 2552 C CA . ASP A 1 336 ? 34.086 -9.513 -16.604 1.00 51.34 336 ASP A CA 1
ATOM 2553 C C . ASP A 1 336 ? 33.155 -10.398 -17.455 1.00 51.34 336 ASP A C 1
ATOM 2555 O O . ASP A 1 336 ? 33.611 -11.209 -18.282 1.00 51.34 336 ASP A O 1
ATOM 2559 N N . GLY A 1 337 ? 31.877 -10.433 -17.074 1.00 48.97 337 GLY A N 1
ATOM 2560 C CA . GLY A 1 337 ? 30.858 -11.314 -17.657 1.00 48.97 337 GLY A CA 1
ATOM 2561 C C . GLY A 1 337 ? 30.207 -10.722 -18.909 1.00 48.97 337 GLY A C 1
ATOM 2562 O O . GLY A 1 337 ? 29.686 -11.461 -19.753 1.00 48.97 337 GLY A O 1
ATOM 2563 N N . GLU A 1 338 ? 30.299 -9.405 -19.022 1.00 52.41 338 GLU A N 1
ATOM 2564 C CA . GLU A 1 338 ? 29.607 -8.483 -19.921 1.00 52.41 338 GLU A CA 1
ATOM 2565 C C . GLU A 1 338 ? 30.532 -7.936 -21.018 1.00 52.41 338 GLU A C 1
ATOM 2567 O O . GLU A 1 338 ? 30.055 -7.374 -22.005 1.00 52.41 338 GLU A O 1
ATOM 2572 N N . ALA A 1 339 ? 31.828 -8.240 -20.924 1.00 54.97 339 ALA A N 1
ATOM 2573 C CA . ALA A 1 339 ? 32.894 -7.910 -21.863 1.00 54.97 339 ALA A CA 1
ATOM 2574 C C . ALA A 1 339 ? 33.122 -6.401 -22.045 1.00 54.97 339 ALA A C 1
ATOM 2576 O O . ALA A 1 339 ? 33.495 -5.967 -23.140 1.00 54.97 339 ALA A O 1
ATOM 2577 N N . ASP A 1 340 ? 32.913 -5.612 -20.992 1.00 50.25 340 ASP A N 1
ATOM 2578 C CA . ASP A 1 340 ? 33.135 -4.161 -20.989 1.00 50.25 340 ASP A CA 1
ATOM 2579 C C . ASP A 1 340 ? 34.524 -3.746 -20.464 1.00 50.25 340 ASP A C 1
ATOM 2581 O O . ASP A 1 340 ? 34.890 -2.568 -20.507 1.00 50.25 340 ASP A O 1
ATOM 2585 N N . TRP A 1 341 ? 35.325 -4.747 -20.085 1.00 50.00 341 TRP A N 1
ATOM 2586 C CA . TRP A 1 341 ? 36.719 -4.668 -19.649 1.00 50.00 341 TRP A CA 1
ATOM 2587 C C . TRP A 1 341 ? 36.916 -4.115 -18.238 1.00 50.00 341 TRP A C 1
ATOM 2589 O O . TRP A 1 341 ? 38.048 -3.780 -17.871 1.00 50.00 341 TRP A O 1
ATOM 2599 N N . LEU A 1 342 ? 35.860 -4.082 -17.427 1.00 52.59 342 LEU A N 1
ATOM 2600 C CA . LEU A 1 342 ? 35.916 -3.732 -16.016 1.00 52.59 342 LEU A CA 1
ATOM 2601 C C . LEU A 1 342 ? 35.666 -4.983 -15.169 1.00 52.59 342 LEU A C 1
ATOM 2603 O O . LEU A 1 342 ? 34.795 -5.793 -15.440 1.00 52.59 342 LEU A O 1
ATOM 2607 N N . SER A 1 343 ? 36.512 -5.212 -14.159 1.00 57.88 343 SER A N 1
ATOM 2608 C CA . SER A 1 343 ? 36.357 -6.385 -13.285 1.00 57.88 343 SER A CA 1
ATOM 2609 C C . SER A 1 343 ? 35.504 -6.095 -12.042 1.00 57.88 343 SER A C 1
ATOM 2611 O O . SER A 1 343 ? 35.757 -5.114 -11.338 1.00 57.88 343 SER A O 1
ATOM 2613 N N . ALA A 1 344 ? 34.586 -7.009 -11.705 1.00 55.25 344 ALA A N 1
ATOM 2614 C CA . ALA A 1 344 ? 33.719 -6.943 -10.523 1.00 55.25 344 ALA A CA 1
ATOM 2615 C C . ALA A 1 344 ? 33.686 -8.263 -9.716 1.00 55.25 344 ALA A C 1
ATOM 2617 O O . ALA A 1 344 ? 34.033 -9.344 -10.202 1.00 55.25 344 ALA A O 1
ATOM 2618 N N . GLY A 1 345 ? 33.251 -8.201 -8.451 1.00 56.19 345 GLY A N 1
ATOM 2619 C CA . GLY A 1 345 ? 32.995 -9.381 -7.611 1.00 56.19 345 GLY A CA 1
ATOM 2620 C C . GLY A 1 345 ? 34.136 -9.770 -6.660 1.00 56.19 345 GLY A C 1
ATOM 2621 O O . GLY A 1 345 ? 35.082 -9.024 -6.442 1.00 56.19 345 GLY A O 1
ATOM 2622 N N . THR A 1 346 ? 34.036 -10.933 -6.001 1.00 52.81 346 THR A N 1
ATOM 2623 C CA . THR A 1 346 ? 35.015 -11.357 -4.975 1.00 52.81 346 THR A CA 1
ATOM 2624 C C . THR A 1 346 ? 35.963 -12.441 -5.483 1.00 52.81 346 THR A C 1
ATOM 2626 O O . THR A 1 346 ? 35.549 -13.567 -5.761 1.00 52.81 346 THR A O 1
ATOM 2629 N N . ILE A 1 347 ? 37.260 -12.140 -5.501 1.00 51.72 347 ILE A N 1
ATOM 2630 C CA . ILE A 1 347 ? 38.332 -13.079 -5.828 1.00 51.72 347 ILE A CA 1
ATOM 2631 C C . ILE A 1 347 ? 38.815 -13.754 -4.549 1.00 51.72 347 ILE A C 1
ATOM 2633 O O . ILE A 1 347 ? 39.257 -13.095 -3.615 1.00 51.72 347 ILE A O 1
ATOM 2637 N N . THR A 1 348 ? 38.782 -15.086 -4.510 1.00 48.94 348 THR A N 1
ATOM 2638 C CA . THR A 1 348 ? 39.342 -15.872 -3.400 1.00 48.94 348 THR A CA 1
ATOM 2639 C C . THR A 1 348 ? 40.657 -16.517 -3.828 1.00 48.94 348 THR A C 1
ATOM 2641 O O . THR A 1 348 ? 40.658 -17.467 -4.616 1.00 48.94 348 THR A O 1
ATOM 2644 N N . VAL A 1 349 ? 41.787 -16.045 -3.294 1.00 47.75 349 VAL A N 1
ATOM 2645 C CA . VAL A 1 349 ? 43.110 -16.561 -3.674 1.00 47.75 349 VAL A CA 1
ATOM 2646 C C . VAL A 1 349 ? 43.509 -17.717 -2.758 1.00 47.75 349 VAL A C 1
ATOM 2648 O O . VAL A 1 349 ? 43.859 -17.541 -1.591 1.00 47.75 349 VAL A O 1
ATOM 2651 N N . ASN A 1 350 ? 43.490 -18.935 -3.299 1.00 46.56 350 ASN A N 1
ATOM 2652 C CA . ASN A 1 350 ? 43.995 -20.124 -2.616 1.00 46.56 350 ASN A CA 1
ATOM 2653 C C . ASN A 1 350 ? 45.425 -20.428 -3.081 1.00 46.56 350 ASN A C 1
ATOM 2655 O O . ASN A 1 350 ? 45.612 -21.019 -4.142 1.00 46.56 350 ASN A O 1
ATOM 2659 N N . ASN A 1 351 ? 46.435 -20.082 -2.277 1.00 47.03 351 ASN A N 1
ATOM 2660 C CA . ASN A 1 351 ? 47.809 -20.535 -2.509 1.00 47.03 351 ASN A CA 1
ATOM 2661 C C . ASN A 1 351 ? 48.120 -21.777 -1.645 1.00 47.03 351 ASN A C 1
ATOM 2663 O O . ASN A 1 351 ? 48.326 -21.645 -0.437 1.00 47.03 351 ASN A O 1
ATOM 2667 N N . PRO A 1 352 ? 48.172 -22.990 -2.227 1.00 44.84 352 PRO A N 1
ATOM 2668 C CA . PRO A 1 352 ? 48.400 -24.221 -1.470 1.00 44.84 352 PRO A CA 1
ATOM 2669 C C . PRO A 1 352 ? 49.827 -24.364 -0.907 1.00 44.84 352 PRO A C 1
ATOM 2671 O O . PRO A 1 352 ? 50.048 -25.238 -0.066 1.00 44.84 352 PRO A O 1
ATOM 2674 N N . ASP A 1 353 ? 50.782 -23.529 -1.331 1.00 45.03 353 ASP A N 1
ATOM 2675 C CA . ASP A 1 353 ? 52.192 -23.611 -0.929 1.00 45.03 353 ASP A CA 1
ATOM 2676 C C . ASP A 1 353 ? 52.578 -22.640 0.207 1.00 45.03 353 ASP A C 1
ATOM 2678 O O . ASP A 1 353 ? 53.718 -22.675 0.684 1.00 45.03 353 ASP A O 1
ATOM 2682 N N . LEU A 1 354 ? 51.648 -21.807 0.700 1.00 42.72 354 LEU A N 1
ATOM 2683 C CA . LEU A 1 354 ? 51.911 -20.824 1.761 1.00 42.72 354 LEU A CA 1
ATOM 2684 C C . LEU A 1 354 ? 51.046 -21.067 3.021 1.00 42.72 354 LEU A C 1
ATOM 2686 O O . LEU A 1 354 ? 49.911 -21.520 2.925 1.00 42.72 354 LEU A O 1
ATOM 2690 N N . PRO A 1 355 ? 51.567 -20.820 4.244 1.00 36.97 355 PRO A N 1
ATOM 2691 C CA . PRO A 1 355 ? 50.967 -21.316 5.490 1.00 36.97 355 PRO A CA 1
ATOM 2692 C C . PRO A 1 355 ? 49.932 -20.367 6.135 1.00 36.97 355 PRO A C 1
ATOM 2694 O O . PRO A 1 355 ? 49.677 -20.477 7.338 1.00 36.97 355 PRO A O 1
ATOM 2697 N N . PHE A 1 356 ? 49.366 -19.419 5.388 1.00 39.00 356 PHE A N 1
ATOM 2698 C CA . PHE A 1 356 ? 48.454 -18.383 5.898 1.00 39.00 356 PHE A CA 1
ATOM 2699 C C . PHE A 1 356 ? 47.050 -18.508 5.275 1.00 39.00 356 PHE A C 1
ATOM 2701 O O . PHE A 1 356 ? 46.919 -19.183 4.256 1.00 39.00 356 PHE A O 1
ATOM 2708 N N . PRO A 1 357 ? 45.992 -17.969 5.925 1.00 39.50 357 PRO A N 1
ATOM 2709 C CA . PRO A 1 357 ? 44.617 -18.223 5.510 1.00 39.50 357 PRO A CA 1
ATOM 2710 C C . PRO A 1 357 ? 44.289 -17.552 4.177 1.00 39.50 357 PRO A C 1
ATOM 2712 O O . PRO A 1 357 ? 44.896 -16.552 3.811 1.00 39.50 357 PRO A O 1
ATOM 2715 N N . VAL A 1 358 ? 43.314 -18.152 3.498 1.00 44.03 358 VAL A N 1
ATOM 2716 C CA . VAL A 1 358 ? 42.694 -17.696 2.254 1.00 44.03 358 VAL A CA 1
ATOM 2717 C C . VAL A 1 358 ? 42.251 -16.244 2.409 1.00 44.03 358 VAL A C 1
ATOM 2719 O O . VAL A 1 358 ? 41.514 -15.941 3.349 1.00 44.03 358 VAL A O 1
ATOM 2722 N N . GLU A 1 359 ? 42.705 -15.370 1.517 1.00 45.59 359 GLU A N 1
ATOM 2723 C CA . GLU A 1 359 ? 42.318 -13.961 1.511 1.00 45.59 359 GLU A CA 1
ATOM 2724 C C . GLU A 1 359 ? 41.425 -13.698 0.295 1.00 45.59 359 GLU A C 1
ATOM 2726 O O . GLU A 1 359 ? 41.671 -14.209 -0.805 1.00 45.59 359 GLU A O 1
ATOM 2731 N N . SER A 1 360 ? 40.326 -12.990 0.544 1.00 46.41 360 SER A N 1
ATOM 2732 C CA . SER A 1 360 ? 39.301 -12.658 -0.437 1.00 46.41 360 SER A CA 1
ATOM 2733 C C . SER A 1 360 ? 39.340 -11.160 -0.709 1.00 46.41 360 SER A C 1
ATOM 2735 O O . SER A 1 360 ? 39.152 -10.380 0.225 1.00 46.41 360 SER A O 1
ATOM 2737 N N . VAL A 1 361 ? 39.580 -10.776 -1.959 1.00 45.75 361 VAL A N 1
ATOM 2738 C CA . VAL A 1 361 ? 39.604 -9.380 -2.419 1.00 45.75 361 VAL A CA 1
ATOM 2739 C C . VAL A 1 361 ? 38.298 -9.106 -3.157 1.00 45.75 361 VAL A C 1
ATOM 2741 O O . VAL A 1 361 ? 37.924 -9.887 -4.028 1.00 45.75 361 VAL A O 1
ATOM 2744 N N . ALA A 1 362 ? 37.587 -8.042 -2.785 1.00 48.88 362 ALA A N 1
ATOM 2745 C CA . ALA A 1 362 ? 36.357 -7.620 -3.451 1.00 48.88 362 ALA A CA 1
ATOM 2746 C C . ALA A 1 362 ? 36.667 -6.475 -4.421 1.00 48.88 362 ALA A C 1
ATOM 2748 O O . ALA A 1 362 ? 37.180 -5.442 -4.003 1.00 48.88 362 ALA A O 1
ATOM 2749 N N . LEU A 1 363 ? 36.361 -6.684 -5.697 1.00 52.34 363 LEU A N 1
ATOM 2750 C CA . LEU A 1 363 ? 36.401 -5.691 -6.758 1.00 52.34 363 LEU A CA 1
ATOM 2751 C C . LEU A 1 363 ? 35.031 -5.005 -6.806 1.00 52.34 363 LEU A C 1
ATOM 2753 O O . LEU A 1 363 ? 34.017 -5.663 -7.048 1.00 52.34 363 LEU A O 1
ATOM 2757 N N . THR A 1 364 ? 34.998 -3.704 -6.527 1.00 52.09 364 THR A N 1
ATOM 2758 C CA . THR A 1 364 ? 33.766 -2.887 -6.460 1.00 52.09 364 THR A CA 1
ATOM 2759 C C . THR A 1 364 ? 33.826 -1.688 -7.399 1.00 52.09 364 THR A C 1
ATOM 2761 O O . THR A 1 364 ? 33.146 -0.693 -7.182 1.00 52.09 364 THR A O 1
ATOM 2764 N N . CYS A 1 365 ? 34.729 -1.742 -8.371 1.00 56.12 365 CYS A N 1
ATOM 2765 C CA . CYS A 1 365 ? 35.081 -0.601 -9.197 1.00 56.12 365 CYS A CA 1
ATOM 2766 C C . CYS A 1 365 ? 34.244 -0.534 -10.496 1.00 56.12 365 CYS A C 1
ATOM 2768 O O . CYS A 1 365 ? 34.374 0.442 -11.225 1.00 56.12 365 CYS A O 1
ATOM 2770 N N . ASP A 1 366 ? 33.394 -1.537 -10.750 1.00 63.88 366 ASP A N 1
ATOM 2771 C CA . ASP A 1 366 ? 32.326 -1.494 -11.751 1.00 63.88 366 ASP A CA 1
ATOM 2772 C C . ASP A 1 366 ? 30.982 -1.171 -11.074 1.00 63.88 366 ASP A C 1
ATOM 2774 O O . ASP A 1 366 ? 30.528 -1.919 -10.200 1.00 63.88 366 ASP A O 1
ATOM 2778 N N . ASN A 1 367 ? 30.371 -0.048 -11.456 1.00 63.91 367 ASN A N 1
ATOM 2779 C CA . ASN A 1 367 ? 29.079 0.393 -10.943 1.00 63.91 367 ASN A CA 1
ATOM 2780 C C . ASN A 1 367 ? 27.866 -0.252 -11.643 1.00 63.91 367 ASN A C 1
ATOM 2782 O O . ASN A 1 367 ? 26.760 -0.049 -11.148 1.00 63.91 367 ASN A O 1
ATOM 2786 N N . CYS A 1 368 ? 28.049 -1.090 -12.683 1.00 64.38 368 CYS A N 1
ATOM 2787 C CA . CYS A 1 368 ? 27.032 -2.019 -13.208 1.00 64.38 368 CYS A CA 1
ATOM 2788 C C . CYS A 1 368 ? 27.576 -3.420 -13.570 1.00 64.38 368 CYS A C 1
ATOM 2790 O O . CYS A 1 368 ? 27.520 -3.819 -14.730 1.00 64.38 368 CYS A O 1
ATOM 2792 N N . PRO A 1 369 ? 27.904 -4.269 -12.575 1.00 63.28 369 PRO A N 1
ATOM 2793 C CA . PRO A 1 369 ? 28.549 -5.590 -12.741 1.00 63.28 369 PRO A CA 1
ATOM 2794 C C . PRO A 1 369 ? 27.869 -6.655 -13.617 1.00 63.28 369 PRO A C 1
ATOM 2796 O O . PRO A 1 369 ? 28.311 -7.802 -13.640 1.00 63.28 369 PRO A O 1
ATOM 2799 N N . ALA A 1 370 ? 26.712 -6.355 -14.194 1.00 62.69 370 ALA A N 1
ATOM 2800 C CA . ALA A 1 370 ? 25.925 -7.276 -15.007 1.00 62.69 370 ALA A CA 1
ATOM 2801 C C . ALA A 1 370 ? 25.470 -6.661 -16.339 1.00 62.69 370 ALA A C 1
ATOM 2803 O O . ALA A 1 370 ? 24.887 -7.371 -17.160 1.00 62.69 370 ALA A O 1
ATOM 2804 N N . GLU A 1 371 ? 25.705 -5.366 -16.549 1.00 59.12 371 GLU A N 1
ATOM 2805 C CA . GLU A 1 371 ? 25.265 -4.618 -17.722 1.00 59.12 371 GLU A CA 1
ATOM 2806 C C . GLU A 1 371 ? 26.469 -3.876 -18.288 1.00 59.12 371 GLU A C 1
ATOM 2808 O O . GLU A 1 371 ? 27.125 -3.139 -17.570 1.00 59.12 371 GLU A O 1
ATOM 2813 N N . TRP A 1 372 ? 26.740 -4.040 -19.583 1.00 57.44 372 TRP A N 1
ATOM 2814 C CA . TRP A 1 372 ? 27.873 -3.386 -20.240 1.00 57.44 372 TRP A CA 1
ATOM 2815 C C . TRP A 1 372 ? 27.820 -1.862 -20.037 1.00 57.44 372 TRP A C 1
ATOM 2817 O O . TRP A 1 372 ? 26.887 -1.208 -20.519 1.00 57.44 372 TRP A O 1
ATOM 2827 N N . ASN A 1 373 ? 28.809 -1.289 -19.345 1.00 55.25 373 ASN A N 1
ATOM 2828 C CA . ASN A 1 373 ? 28.854 0.139 -19.029 1.00 55.25 373 ASN A CA 1
ATOM 2829 C C . ASN A 1 373 ? 30.296 0.666 -18.905 1.00 55.25 373 ASN A C 1
ATOM 2831 O O . ASN A 1 373 ? 30.696 1.288 -17.919 1.00 55.25 373 ASN A O 1
ATOM 2835 N N . HIS A 1 374 ? 31.072 0.503 -19.976 1.00 57.16 374 HIS A N 1
ATOM 2836 C CA . HIS A 1 374 ? 32.489 0.885 -20.043 1.00 57.16 374 HIS A CA 1
ATOM 2837 C C . HIS A 1 374 ? 32.813 2.334 -19.607 1.00 57.16 374 HIS A C 1
ATOM 2839 O O . HIS A 1 374 ? 33.939 2.646 -19.226 1.00 57.16 374 HIS A O 1
ATOM 2845 N N . ASP A 1 375 ? 31.846 3.248 -19.685 1.00 54.12 375 ASP A N 1
ATOM 2846 C CA . ASP A 1 375 ? 32.018 4.655 -19.312 1.00 54.12 375 ASP A CA 1
ATOM 2847 C C . ASP A 1 375 ? 31.717 4.973 -17.840 1.00 54.12 375 ASP A C 1
ATOM 2849 O O . ASP A 1 375 ? 31.952 6.109 -17.417 1.00 54.12 375 ASP A O 1
ATOM 2853 N N . GLN A 1 376 ? 31.215 3.993 -17.079 1.00 58.44 376 GLN A N 1
ATOM 2854 C CA . GLN A 1 376 ? 30.922 4.073 -15.646 1.00 58.44 376 GLN A CA 1
ATOM 2855 C C . GLN A 1 376 ? 30.080 5.296 -15.266 1.00 58.44 376 GLN A C 1
ATOM 2857 O O . GLN A 1 376 ? 30.222 5.847 -14.171 1.00 58.44 376 GLN A O 1
ATOM 2862 N N . ARG A 1 377 ? 29.222 5.765 -16.180 1.00 57.94 377 ARG A N 1
ATOM 2863 C CA . ARG A 1 377 ? 28.376 6.937 -15.933 1.00 57.94 377 ARG A CA 1
ATOM 2864 C C . ARG A 1 377 ? 27.475 6.683 -14.729 1.00 57.94 377 ARG A C 1
ATOM 2866 O O . ARG A 1 377 ? 26.809 5.664 -14.694 1.00 57.94 377 ARG A O 1
ATOM 2873 N N . ASP A 1 378 ? 27.459 7.623 -13.793 1.00 56.94 378 ASP A N 1
ATOM 2874 C CA . ASP A 1 378 ? 26.589 7.658 -12.614 1.00 56.94 378 ASP A CA 1
ATOM 2875 C C . ASP A 1 378 ? 26.135 9.118 -12.435 1.00 56.94 378 ASP A C 1
ATOM 2877 O O . ASP A 1 378 ? 26.923 10.020 -12.111 1.00 56.94 378 ASP A O 1
ATOM 2881 N N . ARG A 1 379 ? 24.879 9.383 -12.801 1.00 60.34 379 ARG A N 1
ATOM 2882 C CA . ARG A 1 379 ? 24.322 10.730 -12.944 1.00 60.34 379 ARG A CA 1
ATOM 2883 C C . ARG A 1 379 ? 23.966 11.371 -11.617 1.00 60.34 379 ARG A C 1
ATOM 2885 O O . ARG A 1 379 ? 24.086 12.599 -11.508 1.00 60.34 379 ARG A O 1
ATOM 2892 N N . ASP A 1 380 ? 23.461 10.602 -10.662 1.00 55.00 380 ASP A N 1
ATOM 2893 C CA . ASP A 1 380 ? 23.031 11.122 -9.369 1.00 55.00 380 ASP A CA 1
ATOM 2894 C C . ASP A 1 380 ? 24.007 10.814 -8.226 1.00 55.00 380 ASP A C 1
ATOM 2896 O O . ASP A 1 380 ? 23.834 11.359 -7.136 1.00 55.00 380 ASP A O 1
ATOM 2900 N N . CYS A 1 381 ? 25.138 10.171 -8.524 1.00 59.28 381 CYS A N 1
ATOM 2901 C CA . CYS A 1 381 ? 26.250 9.928 -7.612 1.00 59.28 381 CYS A CA 1
ATOM 2902 C C . CYS A 1 381 ? 25.910 8.974 -6.459 1.00 59.28 381 CYS A C 1
ATOM 2904 O O . CYS A 1 381 ? 26.400 9.181 -5.336 1.00 59.28 381 CYS A O 1
ATOM 2906 N N . ASP A 1 382 ? 25.059 7.980 -6.682 1.00 59.00 382 ASP A N 1
ATOM 2907 C CA . ASP A 1 382 ? 24.700 7.011 -5.649 1.00 59.00 382 ASP A CA 1
ATOM 2908 C C . ASP A 1 382 ? 25.584 5.748 -5.631 1.00 59.00 382 ASP A C 1
ATOM 2910 O O . ASP A 1 382 ? 25.544 4.977 -4.664 1.00 59.00 382 ASP A O 1
ATOM 2914 N N . GLY A 1 383 ? 26.476 5.602 -6.617 1.00 63.38 383 GLY A N 1
ATOM 2915 C CA . GLY A 1 383 ? 27.377 4.464 -6.766 1.00 63.38 383 GLY A CA 1
ATOM 2916 C C . GLY A 1 383 ? 26.809 3.319 -7.608 1.00 63.38 383 GLY A C 1
ATOM 2917 O O . GLY A 1 383 ? 27.488 2.296 -7.732 1.00 63.38 383 GLY A O 1
ATOM 2918 N N . ILE A 1 384 ? 25.615 3.479 -8.185 1.00 64.81 384 ILE A N 1
ATOM 2919 C CA . ILE A 1 384 ? 25.008 2.595 -9.182 1.00 64.81 384 ILE A CA 1
ATOM 2920 C C . ILE A 1 384 ? 25.107 3.298 -10.544 1.00 64.81 384 ILE A C 1
ATOM 2922 O O . ILE A 1 384 ? 24.794 4.475 -10.683 1.00 64.81 384 ILE A O 1
ATOM 2926 N N . GLY A 1 385 ? 25.611 2.613 -11.571 1.00 66.38 385 GLY A N 1
ATOM 2927 C CA . GLY A 1 385 ? 25.795 3.241 -12.881 1.00 66.38 385 GLY A CA 1
ATOM 2928 C C . GLY A 1 385 ? 24.472 3.455 -13.625 1.00 66.38 385 GLY A C 1
ATOM 2929 O O . GLY A 1 385 ? 23.590 2.606 -13.577 1.00 66.38 385 GLY A O 1
ATOM 2930 N N . ASP A 1 386 ? 24.364 4.528 -14.413 1.00 59.62 386 ASP A N 1
ATOM 2931 C CA . ASP A 1 386 ? 23.218 4.895 -15.262 1.00 59.62 386 ASP A CA 1
ATOM 2932 C C . ASP A 1 386 ? 22.563 3.697 -16.000 1.00 59.62 386 ASP A C 1
ATOM 2934 O O . ASP A 1 386 ? 21.337 3.689 -16.143 1.00 59.62 386 ASP A O 1
ATOM 2938 N N . PRO A 1 387 ? 23.308 2.696 -16.524 1.00 58.41 387 PRO A N 1
ATOM 2939 C CA . PRO A 1 387 ? 22.707 1.563 -17.240 1.00 58.41 387 PRO A CA 1
ATOM 2940 C C . PRO A 1 387 ? 21.978 0.550 -16.351 1.00 58.41 387 PRO A C 1
ATOM 2942 O O . PRO A 1 387 ? 21.087 -0.146 -16.842 1.00 58.41 387 PRO A O 1
ATOM 2945 N N . CYS A 1 388 ? 22.342 0.466 -15.073 1.00 59.88 388 CYS A N 1
ATOM 2946 C CA . CYS A 1 388 ? 21.739 -0.419 -14.078 1.00 59.88 388 CYS A CA 1
ATOM 2947 C C . CYS A 1 388 ? 21.033 0.344 -12.944 1.00 59.88 388 CYS A C 1
ATOM 2949 O O . CYS A 1 388 ? 20.424 -0.283 -12.078 1.00 59.88 388 CYS A O 1
ATOM 2951 N N . ASP A 1 389 ? 21.070 1.675 -12.981 1.00 56.59 389 ASP A N 1
ATOM 2952 C CA . ASP A 1 389 ? 20.366 2.572 -12.082 1.00 56.59 389 ASP A CA 1
ATOM 2953 C C . ASP A 1 389 ? 18.968 2.896 -12.633 1.00 56.59 389 ASP A C 1
ATOM 2955 O O . ASP A 1 389 ? 18.770 3.576 -13.648 1.00 56.59 389 ASP A O 1
ATOM 2959 N N . LEU A 1 390 ? 17.954 2.387 -11.937 1.00 57.47 390 LEU A N 1
ATOM 2960 C CA . LEU A 1 390 ? 16.548 2.603 -12.272 1.00 57.47 390 LEU A CA 1
ATOM 2961 C C . LEU A 1 390 ? 16.029 3.970 -11.782 1.00 57.47 390 LEU A C 1
ATOM 2963 O O . LEU A 1 390 ? 14.949 4.399 -12.211 1.00 57.47 390 LEU A O 1
ATOM 2967 N N . CYS A 1 391 ? 16.794 4.668 -10.934 1.00 53.66 391 CYS A N 1
ATOM 2968 C CA . CYS A 1 391 ? 16.465 5.935 -10.289 1.00 53.66 391 CYS A CA 1
ATOM 2969 C C . CYS A 1 391 ? 17.333 7.129 -10.732 1.00 53.66 391 CYS A C 1
ATOM 2971 O O . CYS A 1 391 ? 17.227 8.147 -10.061 1.00 53.66 391 CYS A O 1
ATOM 2973 N N . ILE A 1 392 ? 18.013 7.081 -11.887 1.00 54.97 392 ILE A N 1
ATOM 2974 C CA . ILE A 1 392 ? 18.950 8.052 -12.533 1.00 54.97 392 ILE A CA 1
ATOM 2975 C C . ILE A 1 392 ? 18.778 9.585 -12.335 1.00 54.97 392 ILE A C 1
ATOM 2977 O O . ILE A 1 392 ? 19.591 10.387 -12.794 1.00 54.97 392 ILE A O 1
ATOM 2981 N N . ASN A 1 393 ? 17.677 10.070 -11.758 1.00 51.38 393 ASN A N 1
ATOM 2982 C CA . ASN A 1 393 ? 17.445 11.476 -11.419 1.00 51.38 393 ASN A CA 1
ATOM 2983 C C . ASN A 1 393 ? 17.258 11.727 -9.902 1.00 51.38 393 ASN A C 1
ATOM 2985 O O . ASN A 1 393 ? 16.794 12.817 -9.528 1.00 51.38 393 ASN A O 1
ATOM 2989 N N . ALA A 1 394 ? 17.547 10.759 -9.028 1.00 50.75 394 ALA A N 1
ATOM 2990 C CA . ALA A 1 394 ? 17.295 10.828 -7.593 1.00 50.75 394 ALA A CA 1
ATOM 2991 C C . ALA A 1 394 ? 18.491 11.444 -6.848 1.00 50.75 394 ALA A C 1
ATOM 2993 O O . ALA A 1 394 ? 19.363 10.779 -6.314 1.00 50.75 394 ALA A O 1
ATOM 2994 N N . ILE A 1 395 ? 18.509 12.776 -6.744 1.00 47.50 395 ILE A N 1
ATOM 2995 C CA . ILE A 1 395 ? 19.614 13.509 -6.099 1.00 47.50 395 ILE A CA 1
ATOM 2996 C C . ILE A 1 395 ? 19.823 13.050 -4.626 1.00 47.50 395 ILE A C 1
ATOM 2998 O O . ILE A 1 395 ? 18.862 13.065 -3.841 1.00 47.50 395 ILE A O 1
ATOM 3002 N N . PRO A 1 396 ? 21.066 12.758 -4.186 1.00 42.75 396 PRO A N 1
ATOM 3003 C CA . PRO A 1 396 ? 21.390 12.390 -2.811 1.00 42.75 396 PRO A CA 1
ATOM 3004 C C . PRO A 1 396 ? 20.904 13.431 -1.784 1.00 42.75 396 PRO A C 1
ATOM 3006 O O . PRO A 1 396 ? 20.955 14.642 -2.041 1.00 42.75 396 PRO A O 1
ATOM 3009 N N . PRO A 1 397 ? 20.452 13.002 -0.585 1.00 43.12 397 PRO A N 1
ATOM 3010 C CA . PRO A 1 397 ? 20.717 11.706 0.048 1.00 43.12 397 PRO A CA 1
ATOM 3011 C C . PRO A 1 397 ? 19.565 10.690 -0.094 1.00 43.12 397 PRO A C 1
ATOM 3013 O O . PRO A 1 397 ? 19.395 9.858 0.792 1.00 43.12 397 PRO A O 1
ATOM 3016 N N . PHE A 1 398 ? 18.730 10.808 -1.130 1.00 45.41 398 PHE A N 1
ATOM 3017 C CA . PHE A 1 398 ? 17.522 9.988 -1.291 1.00 45.41 398 PHE A CA 1
ATOM 3018 C C . PHE A 1 398 ? 17.627 8.887 -2.361 1.00 45.41 398 PHE A C 1
ATOM 3020 O O . PHE A 1 398 ? 16.671 8.137 -2.494 1.00 45.41 398 PHE A O 1
ATOM 3027 N N . GLY A 1 399 ? 18.746 8.781 -3.086 1.00 45.84 399 GLY A N 1
ATOM 3028 C CA . GLY A 1 399 ? 19.048 7.668 -3.993 1.00 45.84 399 GLY A CA 1
ATOM 3029 C C . GLY A 1 399 ? 19.841 6.587 -3.266 1.00 45.84 399 GLY A C 1
ATOM 3030 O O . GLY A 1 399 ? 21.054 6.550 -3.339 1.00 45.84 399 GLY A O 1
ATOM 3031 N N . VAL A 1 400 ? 19.189 5.788 -2.430 1.00 42.81 400 VAL A N 1
ATOM 3032 C CA . VAL A 1 400 ? 19.699 4.461 -2.068 1.00 42.81 400 VAL A CA 1
ATOM 3033 C C . VAL A 1 400 ? 18.493 3.541 -2.113 1.00 42.81 400 VAL A C 1
ATOM 3035 O O . VAL A 1 400 ? 17.469 3.881 -1.518 1.00 42.81 400 VAL A O 1
ATOM 3038 N N . HIS A 1 401 ? 18.619 2.393 -2.783 1.00 50.16 401 HIS A N 1
ATOM 3039 C CA . HIS A 1 401 ? 17.718 1.260 -2.581 1.00 50.16 401 HIS A CA 1
ATOM 3040 C C . HIS A 1 401 ? 17.706 0.947 -1.076 1.00 50.16 401 HIS A C 1
ATOM 3042 O O . HIS A 1 401 ? 18.632 0.331 -0.541 1.00 50.16 401 HIS A O 1
ATOM 3048 N N . PHE A 1 402 ? 16.699 1.441 -0.359 1.00 50.00 402 PHE A N 1
ATOM 3049 C CA . PHE A 1 402 ? 16.458 1.030 1.013 1.00 50.00 402 PHE A CA 1
ATOM 3050 C C . PHE A 1 402 ? 15.782 -0.335 0.940 1.00 50.00 402 PHE A C 1
ATOM 3052 O O . PHE A 1 402 ? 14.586 -0.410 0.725 1.00 50.00 402 PHE A O 1
ATOM 3059 N N . ASP A 1 403 ? 16.563 -1.402 1.060 1.00 55.97 403 ASP A N 1
ATOM 3060 C CA . ASP A 1 403 ? 16.080 -2.743 1.405 1.00 55.97 403 ASP A CA 1
ATOM 3061 C C . ASP A 1 403 ? 16.263 -2.880 2.925 1.00 55.97 403 ASP A C 1
ATOM 3063 O O . ASP A 1 403 ? 17.311 -3.330 3.412 1.00 55.97 403 ASP A O 1
ATOM 3067 N N . ASN A 1 404 ? 15.327 -2.316 3.703 1.00 59.59 404 ASN A N 1
ATOM 3068 C CA . ASN A 1 404 ? 15.484 -2.241 5.159 1.00 59.59 404 ASN A CA 1
ATOM 3069 C C . ASN A 1 404 ? 15.332 -3.603 5.844 1.00 59.59 404 ASN A C 1
ATOM 3071 O O . ASN A 1 404 ? 15.761 -3.735 6.998 1.00 59.59 404 ASN A O 1
ATOM 3075 N N . ASP A 1 405 ? 14.731 -4.594 5.185 1.00 55.97 405 ASP A N 1
ATOM 3076 C CA . ASP A 1 405 ? 14.529 -5.935 5.734 1.00 55.97 405 ASP A CA 1
ATOM 3077 C C . ASP A 1 405 ? 15.448 -7.015 5.138 1.00 55.97 405 ASP A C 1
ATOM 3079 O O . ASP A 1 405 ? 15.502 -8.132 5.667 1.00 55.97 405 ASP A O 1
ATOM 3083 N N . ASN A 1 406 ? 16.292 -6.636 4.177 1.00 58.38 406 ASN A N 1
ATOM 3084 C CA . ASN A 1 406 ? 17.316 -7.450 3.534 1.00 58.38 406 ASN A CA 1
ATOM 3085 C C . ASN A 1 406 ? 16.768 -8.693 2.823 1.00 58.38 406 ASN A C 1
ATOM 3087 O O . ASN A 1 406 ? 17.415 -9.750 2.843 1.00 58.38 406 ASN A O 1
ATOM 3091 N N . ASP A 1 407 ? 15.587 -8.590 2.222 1.00 58.72 407 ASP A N 1
ATOM 3092 C CA . ASP A 1 407 ? 14.912 -9.707 1.564 1.00 58.72 407 ASP A CA 1
ATOM 3093 C C . ASP A 1 407 ? 15.182 -9.823 0.057 1.00 58.72 407 ASP A C 1
ATOM 3095 O O . ASP A 1 407 ? 14.877 -10.855 -0.555 1.00 58.72 407 ASP A O 1
ATOM 3099 N N . GLY A 1 408 ? 15.874 -8.828 -0.503 1.00 56.62 408 GLY A N 1
ATOM 3100 C CA . GLY A 1 408 ? 16.241 -8.766 -1.910 1.00 56.62 408 GLY A CA 1
ATOM 3101 C C . GLY A 1 408 ? 15.269 -7.978 -2.791 1.00 56.62 408 GLY A C 1
ATOM 3102 O O . GLY A 1 408 ? 15.467 -7.998 -4.008 1.00 56.62 408 GLY A O 1
ATOM 3103 N N . TRP A 1 409 ? 14.277 -7.294 -2.211 1.00 56.62 409 TRP A N 1
ATOM 3104 C CA . TRP A 1 409 ? 13.379 -6.337 -2.869 1.00 56.62 409 TRP A CA 1
ATOM 3105 C C . TRP A 1 409 ? 13.514 -4.937 -2.234 1.00 56.62 409 TRP A C 1
ATOM 3107 O O . TRP A 1 409 ? 13.806 -4.816 -1.050 1.00 56.62 409 TRP A O 1
ATOM 3117 N N . GLY A 1 410 ? 13.376 -3.853 -3.010 1.00 55.28 410 GLY A N 1
ATOM 3118 C CA . GLY A 1 410 ? 13.513 -2.486 -2.488 1.00 55.28 410 GLY A CA 1
ATOM 3119 C C . GLY A 1 410 ? 12.225 -1.950 -1.846 1.00 55.28 410 GLY A C 1
ATOM 3120 O O . GLY A 1 410 ? 11.131 -2.182 -2.348 1.00 55.28 410 GLY A O 1
ATOM 3121 N N . ASP A 1 411 ? 12.333 -1.155 -0.777 1.00 55.91 411 ASP A N 1
ATOM 3122 C CA . ASP A 1 411 ? 11.183 -0.558 -0.068 1.00 55.91 411 ASP A CA 1
ATOM 3123 C C . ASP A 1 411 ? 10.577 0.677 -0.779 1.00 55.91 411 ASP A C 1
ATOM 3125 O O . ASP A 1 411 ? 9.677 1.330 -0.233 1.00 55.91 411 ASP A O 1
ATOM 3129 N N . ASP A 1 412 ? 11.080 1.079 -1.954 1.00 51.97 412 ASP A N 1
ATOM 3130 C CA . ASP A 1 412 ? 10.696 2.323 -2.626 1.00 51.97 412 ASP A CA 1
ATOM 3131 C C . ASP A 1 412 ? 10.116 2.155 -4.044 1.00 51.97 412 ASP A C 1
ATOM 3133 O O . ASP A 1 412 ? 10.193 1.126 -4.710 1.00 51.97 412 ASP A O 1
ATOM 3137 N N . ALA A 1 413 ? 9.446 3.215 -4.512 1.00 46.84 413 ALA A N 1
ATOM 3138 C CA . ALA A 1 413 ? 8.665 3.230 -5.753 1.00 46.84 413 ALA A CA 1
ATOM 3139 C C . ALA A 1 413 ? 9.510 3.193 -7.049 1.00 46.84 413 ALA A C 1
ATOM 3141 O O . ALA A 1 413 ? 8.969 3.449 -8.131 1.00 46.84 413 ALA A O 1
ATOM 3142 N N . CYS A 1 414 ? 10.815 2.936 -6.950 1.00 50.72 414 CYS A N 1
ATOM 3143 C CA . CYS A 1 414 ? 11.712 2.783 -8.092 1.00 50.72 414 CYS A CA 1
ATOM 3144 C C . CYS A 1 414 ? 11.734 1.354 -8.666 1.00 50.72 414 CYS A C 1
ATOM 3146 O O . CYS A 1 414 ? 12.197 1.166 -9.793 1.00 50.72 414 CYS A O 1
ATOM 3148 N N . ASP A 1 415 ? 11.158 0.366 -7.978 1.00 47.78 415 ASP A N 1
ATOM 3149 C CA . ASP A 1 415 ? 11.052 -0.998 -8.496 1.00 47.78 415 ASP A CA 1
ATOM 3150 C C . ASP A 1 415 ? 9.904 -1.134 -9.514 1.00 47.78 415 ASP A C 1
ATOM 3152 O O . ASP A 1 415 ? 8.749 -1.416 -9.194 1.00 47.78 415 ASP A O 1
ATOM 3156 N N . ASN A 1 416 ? 10.233 -0.992 -10.803 1.00 40.53 416 ASN A N 1
ATOM 3157 C CA . ASN A 1 416 ? 9.408 -1.524 -11.899 1.00 40.53 416 ASN A CA 1
ATOM 3158 C C . ASN A 1 416 ? 9.730 -3.002 -12.195 1.00 40.53 416 ASN A C 1
ATOM 3160 O O . ASN A 1 416 ? 9.554 -3.466 -13.328 1.00 40.53 416 ASN A O 1
ATOM 3164 N N . ALA A 1 417 ? 10.156 -3.774 -11.195 1.00 42.03 417 ALA A N 1
ATOM 3165 C CA . ALA A 1 417 ? 9.919 -5.204 -11.243 1.00 42.03 417 ALA A CA 1
ATOM 3166 C C . ALA A 1 417 ? 8.405 -5.386 -11.103 1.00 42.03 417 ALA A C 1
ATOM 3168 O O . ALA A 1 417 ? 7.815 -5.061 -10.085 1.00 42.03 417 ALA A O 1
ATOM 3169 N N . ALA A 1 418 ? 7.736 -5.825 -12.165 1.00 40.88 418 ALA A N 1
ATOM 3170 C CA . ALA A 1 418 ? 6.421 -6.416 -11.996 1.00 40.88 418 ALA A CA 1
ATOM 3171 C C . ALA A 1 418 ? 6.641 -7.841 -11.457 1.00 40.88 418 ALA A C 1
ATOM 3173 O O . ALA A 1 418 ? 7.286 -8.631 -12.161 1.00 40.88 418 ALA A O 1
ATOM 3174 N N . PRO A 1 419 ? 6.095 -8.192 -10.280 1.00 51.19 419 PRO A N 1
ATOM 3175 C CA . PRO A 1 419 ? 5.219 -7.384 -9.423 1.00 51.19 419 PRO A CA 1
ATOM 3176 C C . PRO A 1 419 ? 5.992 -6.490 -8.438 1.00 51.19 419 PRO A C 1
ATOM 3178 O O . PRO A 1 419 ? 7.043 -6.894 -7.950 1.00 51.19 419 PRO A O 1
ATOM 3181 N N . SER A 1 420 ? 5.449 -5.292 -8.170 1.00 53.75 420 SER A N 1
ATOM 3182 C CA . SER A 1 420 ? 5.944 -4.392 -7.120 1.00 53.75 420 SER A CA 1
ATOM 3183 C C . SER A 1 420 ? 5.985 -5.136 -5.783 1.00 53.75 420 SER A C 1
ATOM 3185 O O . SER A 1 420 ? 5.101 -5.974 -5.572 1.00 53.75 420 SER A O 1
ATOM 3187 N N . PRO A 1 421 ? 6.961 -4.852 -4.901 1.00 62.16 421 PRO A N 1
ATOM 3188 C CA . PRO A 1 421 ? 7.031 -5.524 -3.617 1.00 62.16 421 PRO A CA 1
ATOM 3189 C C . PRO A 1 421 ? 5.733 -5.310 -2.844 1.00 62.16 421 PRO A C 1
ATOM 3191 O O . PRO A 1 421 ? 5.125 -4.244 -2.940 1.00 62.16 421 PRO A O 1
ATOM 3194 N N . VAL A 1 422 ? 5.287 -6.335 -2.125 1.00 69.31 422 VAL A N 1
ATOM 3195 C CA . VAL A 1 422 ? 4.006 -6.319 -1.402 1.00 69.31 422 VAL A CA 1
ATOM 3196 C C . VAL A 1 422 ? 4.168 -5.897 0.065 1.00 69.31 422 VAL A C 1
ATOM 3198 O O . VAL A 1 422 ? 3.185 -5.659 0.737 1.00 69.31 422 VAL A O 1
ATOM 3201 N N . CYS A 1 423 ? 5.384 -5.678 0.581 1.00 71.31 423 CYS A N 1
ATOM 3202 C CA . CYS A 1 423 ? 5.593 -5.065 1.907 1.00 71.31 423 CYS A CA 1
ATOM 3203 C C . CYS A 1 423 ? 6.249 -3.653 1.937 1.00 71.31 423 CYS A C 1
ATOM 3205 O O . CYS A 1 423 ? 6.978 -3.369 2.888 1.00 71.31 423 CYS A O 1
ATOM 3207 N N . PRO A 1 424 ? 6.012 -2.705 0.995 1.00 60.22 424 PRO A N 1
ATOM 3208 C CA . PRO A 1 424 ? 6.773 -1.460 0.926 1.00 60.22 424 PRO A CA 1
ATOM 3209 C C . PRO A 1 424 ? 5.983 -0.300 1.549 1.00 60.22 424 PRO A C 1
ATOM 3211 O O . PRO A 1 424 ? 5.463 0.567 0.842 1.00 60.22 424 PRO A O 1
ATOM 3214 N N . LEU A 1 425 ? 5.819 -0.256 2.874 1.00 50.53 425 LEU A N 1
ATOM 3215 C CA . LEU A 1 425 ? 5.125 0.882 3.492 1.00 50.53 425 LEU A CA 1
ATOM 3216 C C . LEU A 1 425 ? 6.081 1.841 4.214 1.00 50.53 425 LEU A C 1
ATOM 3218 O O . LEU A 1 425 ? 6.755 1.443 5.167 1.00 50.53 425 LEU A O 1
ATOM 3222 N N . PRO A 1 426 ? 6.067 3.151 3.872 1.00 40.03 426 PRO A N 1
ATOM 3223 C CA . PRO A 1 426 ? 6.708 4.173 4.683 1.00 40.03 426 PRO A CA 1
ATOM 3224 C C . PRO A 1 426 ? 5.934 4.317 6.002 1.00 40.03 426 PRO A C 1
ATOM 3226 O O . PRO A 1 426 ? 4.996 5.106 6.110 1.00 40.03 426 PRO A O 1
ATOM 3229 N N . GLY A 1 427 ? 6.342 3.543 7.011 1.00 47.03 427 GLY A N 1
ATOM 3230 C CA . GLY A 1 427 ? 5.782 3.564 8.365 1.00 47.03 427 GLY A CA 1
ATOM 3231 C C . GLY A 1 427 ? 5.186 2.246 8.875 1.00 47.03 427 GLY A C 1
ATOM 3232 O O . GLY A 1 427 ? 4.750 2.238 10.025 1.00 47.03 427 GLY A O 1
ATOM 3233 N N . GLY A 1 428 ? 5.188 1.169 8.078 1.00 48.91 428 GLY A N 1
ATOM 3234 C CA . GLY A 1 428 ? 4.864 -0.200 8.518 1.00 48.91 428 GLY A CA 1
ATOM 3235 C C . GLY A 1 428 ? 6.120 -1.021 8.859 1.00 48.91 428 GLY A C 1
ATOM 3236 O O . GLY A 1 428 ? 7.236 -0.526 8.671 1.00 48.91 428 GLY A O 1
ATOM 3237 N N . PRO A 1 429 ? 5.987 -2.249 9.400 1.00 49.31 429 PRO A N 1
ATOM 3238 C CA . PRO A 1 429 ? 7.128 -3.142 9.560 1.00 49.31 429 PRO A CA 1
ATOM 3239 C C . PRO A 1 429 ? 7.615 -3.596 8.176 1.00 49.31 429 PRO A C 1
ATOM 3241 O O . PRO A 1 429 ? 6.930 -4.364 7.513 1.00 49.31 429 PRO A O 1
ATOM 3244 N N . SER A 1 430 ? 8.799 -3.142 7.755 1.00 60.50 430 SER A N 1
ATOM 3245 C CA . SER A 1 430 ? 9.563 -3.796 6.684 1.00 60.50 430 SER A CA 1
ATOM 3246 C C . SER A 1 430 ? 9.856 -5.224 7.155 1.00 60.50 430 SER A C 1
ATOM 3248 O O . SER A 1 430 ? 10.563 -5.416 8.158 1.00 60.50 430 SER A O 1
ATOM 3250 N N . ALA A 1 431 ? 9.212 -6.210 6.540 1.00 68.75 431 ALA A N 1
ATOM 3251 C CA . ALA A 1 431 ? 9.218 -7.585 7.000 1.00 68.75 431 ALA A CA 1
ATOM 3252 C C . ALA A 1 431 ? 9.716 -8.505 5.890 1.00 68.75 431 ALA A C 1
ATOM 3254 O O . ALA A 1 431 ? 9.017 -8.710 4.909 1.00 68.75 431 ALA A O 1
ATOM 3255 N N . PHE A 1 432 ? 10.871 -9.133 6.132 1.00 72.38 432 PHE A N 1
ATOM 3256 C CA . PHE A 1 432 ? 11.538 -10.036 5.196 1.00 72.38 432 PHE A CA 1
ATOM 3257 C C . PHE A 1 432 ? 10.564 -11.049 4.568 1.00 72.38 432 PHE A C 1
ATOM 3259 O O . PHE A 1 432 ? 10.135 -11.994 5.245 1.00 72.38 432 PHE A O 1
ATOM 3266 N N . ASN A 1 433 ? 10.244 -10.884 3.282 1.00 73.06 433 ASN A N 1
ATOM 3267 C CA . ASN A 1 433 ? 9.288 -11.707 2.544 1.00 73.06 433 ASN A CA 1
ATOM 3268 C C . ASN A 1 433 ? 9.764 -11.985 1.097 1.00 73.06 433 ASN A C 1
ATOM 3270 O O . ASN A 1 433 ? 9.085 -11.670 0.120 1.00 73.06 433 ASN A O 1
ATOM 3274 N N . PRO A 1 434 ? 10.893 -12.694 0.909 1.00 70.19 434 PRO A N 1
ATOM 3275 C CA . PRO A 1 434 ? 11.532 -12.853 -0.403 1.00 70.19 434 PRO A CA 1
ATOM 3276 C C . PRO A 1 434 ? 10.674 -13.584 -1.453 1.00 70.19 434 PRO A C 1
ATOM 3278 O O . PRO A 1 434 ? 10.995 -13.553 -2.643 1.00 70.19 434 PRO A O 1
ATOM 3281 N N . ASP A 1 435 ? 9.623 -14.297 -1.034 1.00 78.69 435 ASP A N 1
ATOM 3282 C CA . ASP A 1 435 ? 8.682 -14.998 -1.911 1.00 78.69 435 ASP A CA 1
ATOM 3283 C C . ASP A 1 435 ? 7.496 -14.143 -2.379 1.00 78.69 435 ASP A C 1
ATOM 3285 O O . ASP A 1 435 ? 6.793 -14.581 -3.293 1.00 78.69 435 ASP A O 1
ATOM 3289 N N . GLN A 1 436 ? 7.318 -12.940 -1.816 1.00 74.94 436 GLN A N 1
ATOM 3290 C CA . GLN A 1 436 ? 6.304 -11.954 -2.205 1.00 74.94 436 GLN A CA 1
ATOM 3291 C C . GLN A 1 436 ? 4.886 -12.553 -2.256 1.00 74.94 436 GLN A C 1
ATOM 3293 O O . GLN A 1 436 ? 4.122 -12.313 -3.193 1.00 74.94 436 GLN A O 1
ATOM 3298 N N . SER A 1 437 ? 4.561 -13.404 -1.276 1.00 86.25 437 SER A N 1
ATOM 3299 C CA . SER A 1 437 ? 3.226 -13.995 -1.153 1.00 86.25 437 SER A CA 1
ATOM 3300 C C . SER A 1 437 ? 2.203 -12.925 -0.764 1.00 86.25 437 SER A C 1
ATOM 3302 O O . SER A 1 437 ? 2.460 -12.135 0.140 1.00 86.25 437 SER A O 1
ATOM 3304 N N . ASP A 1 438 ? 1.080 -12.916 -1.475 1.00 85.88 438 ASP A N 1
ATOM 3305 C CA . ASP A 1 438 ? -0.055 -12.000 -1.323 1.00 85.88 438 ASP A CA 1
ATOM 3306 C C . ASP A 1 438 ? -1.311 -12.794 -1.736 1.00 85.88 438 ASP A C 1
ATOM 3308 O O . ASP A 1 438 ? -1.556 -13.062 -2.924 1.00 85.88 438 ASP A O 1
ATOM 3312 N N . VAL A 1 439 ? -2.013 -13.336 -0.739 1.00 93.00 439 VAL A N 1
ATOM 3313 C CA . VAL A 1 439 ? -3.110 -14.299 -0.912 1.00 93.00 439 VAL A CA 1
ATOM 3314 C C . VAL A 1 439 ? -4.367 -13.653 -1.487 1.00 93.00 439 VAL A C 1
ATOM 3316 O O . VAL A 1 439 ? -5.063 -14.294 -2.290 1.00 93.00 439 VAL A O 1
ATOM 3319 N N . ASP A 1 440 ? -4.670 -12.418 -1.108 1.00 87.31 440 ASP A N 1
ATOM 3320 C CA . ASP A 1 440 ? -5.904 -11.725 -1.471 1.00 87.31 440 ASP A CA 1
ATOM 3321 C C . ASP A 1 440 ? -5.724 -10.646 -2.561 1.00 87.31 440 ASP A C 1
ATOM 3323 O O . ASP A 1 440 ? -6.716 -10.156 -3.121 1.00 87.31 440 ASP A O 1
ATOM 3327 N N . ALA A 1 441 ? -4.476 -10.422 -2.983 1.00 89.38 441 ALA A N 1
ATOM 3328 C CA . ALA A 1 441 ? -4.045 -9.534 -4.053 1.00 89.38 441 ALA A CA 1
ATOM 3329 C C . ALA A 1 441 ? -4.388 -8.061 -3.798 1.00 89.38 441 ALA A C 1
ATOM 3331 O O . ALA A 1 441 ? -4.780 -7.339 -4.733 1.00 89.38 441 ALA A O 1
ATOM 3332 N N . ASP A 1 442 ? -4.282 -7.625 -2.546 1.00 84.25 442 ASP A N 1
ATOM 3333 C CA . ASP A 1 442 ? -4.549 -6.253 -2.131 1.00 84.25 442 ASP A CA 1
ATOM 3334 C C . ASP A 1 442 ? -3.333 -5.315 -2.251 1.00 84.25 442 ASP A C 1
ATOM 3336 O O . ASP A 1 442 ? -3.483 -4.086 -2.289 1.00 84.25 442 ASP A O 1
ATOM 3340 N N . GLY A 1 443 ? -2.158 -5.899 -2.499 1.00 83.69 443 GLY A N 1
ATOM 3341 C CA . GLY A 1 443 ? -0.888 -5.199 -2.633 1.00 83.69 443 GLY A CA 1
ATOM 3342 C C . GLY A 1 443 ? -0.087 -5.120 -1.335 1.00 83.69 443 GLY A C 1
ATOM 3343 O O . GLY A 1 443 ? 0.967 -4.481 -1.352 1.00 83.69 443 GLY A O 1
ATOM 3344 N N . ILE A 1 444 ? -0.567 -5.751 -0.261 1.00 84.81 444 ILE A N 1
ATOM 3345 C CA . ILE A 1 444 ? 0.113 -5.977 1.008 1.00 84.81 444 ILE A CA 1
ATOM 3346 C C . ILE A 1 444 ? 0.442 -7.478 1.129 1.00 84.81 444 ILE A C 1
ATOM 3348 O O . ILE A 1 444 ? -0.364 -8.339 0.810 1.00 84.81 444 ILE A O 1
ATOM 3352 N N . GLY A 1 445 ? 1.670 -7.829 1.505 1.00 85.44 445 GLY A N 1
ATOM 3353 C CA . GLY A 1 445 ? 2.119 -9.222 1.518 1.00 85.44 445 GLY A CA 1
ATOM 3354 C C . GLY A 1 445 ? 1.687 -9.966 2.772 1.00 85.44 445 GLY A C 1
ATOM 3355 O O . GLY A 1 445 ? 1.697 -9.383 3.848 1.00 85.44 445 GLY A O 1
ATOM 3356 N N . ASP A 1 446 ? 1.471 -11.281 2.685 1.00 87.12 446 ASP A N 1
ATOM 3357 C CA . ASP A 1 446 ? 0.963 -12.133 3.781 1.00 87.12 446 ASP A CA 1
ATOM 3358 C C . ASP A 1 446 ? 1.714 -11.969 5.122 1.00 87.12 446 ASP A C 1
ATOM 3360 O O . ASP A 1 446 ? 1.186 -12.263 6.191 1.00 87.12 446 ASP A O 1
ATOM 3364 N N . VAL A 1 447 ? 2.995 -11.585 5.081 1.00 86.62 447 VAL A N 1
ATOM 3365 C CA . VAL A 1 447 ? 3.849 -11.409 6.271 1.00 86.62 447 VAL A CA 1
ATOM 3366 C C . VAL A 1 447 ? 3.616 -10.059 6.960 1.00 86.62 447 VAL A C 1
ATOM 3368 O O . VAL A 1 447 ? 3.855 -9.940 8.164 1.00 86.62 447 VAL A O 1
ATOM 3371 N N . CYS A 1 448 ? 3.192 -9.050 6.204 1.00 84.62 448 CYS A N 1
ATOM 3372 C CA . CYS A 1 448 ? 2.965 -7.681 6.658 1.00 84.62 448 CYS A CA 1
ATOM 3373 C C . CYS A 1 448 ? 1.491 -7.246 6.566 1.00 84.62 448 CYS A C 1
ATOM 3375 O O . CYS A 1 448 ? 1.195 -6.105 6.912 1.00 84.62 448 CYS A O 1
ATOM 3377 N N . ASP A 1 449 ? 0.603 -8.141 6.136 1.00 89.94 449 ASP A N 1
ATOM 3378 C CA . ASP A 1 449 ? -0.834 -7.932 6.018 1.00 89.94 449 ASP A CA 1
ATOM 3379 C C . ASP A 1 449 ? -1.555 -8.278 7.332 1.00 89.94 449 ASP A C 1
ATOM 3381 O O . ASP A 1 449 ? -1.505 -9.416 7.813 1.00 89.94 449 ASP A O 1
ATOM 3385 N N . ASN A 1 450 ? -2.228 -7.288 7.923 1.00 91.19 450 ASN A N 1
ATOM 3386 C CA . ASN A 1 450 ? -3.045 -7.464 9.125 1.00 91.19 450 ASN A CA 1
ATOM 3387 C C . ASN A 1 450 ? -4.409 -8.126 8.856 1.00 91.19 450 ASN A C 1
ATOM 3389 O O . ASN A 1 450 ? -5.156 -8.362 9.802 1.00 91.19 450 ASN A O 1
ATOM 3393 N N . CYS A 1 451 ? -4.718 -8.461 7.599 1.00 92.62 451 CYS A N 1
ATOM 3394 C CA . CYS A 1 451 ? -5.879 -9.238 7.185 1.00 92.62 451 CYS A CA 1
ATOM 3395 C C . CYS A 1 451 ? -5.591 -10.152 5.972 1.00 92.62 451 CYS A C 1
ATOM 3397 O O . CYS A 1 451 ? -6.343 -10.129 5.011 1.00 92.62 451 CYS A O 1
ATOM 3399 N N . VAL A 1 452 ? -4.618 -11.068 6.081 1.00 92.31 452 VAL A N 1
ATOM 3400 C CA . VAL A 1 452 ? -4.102 -12.000 5.032 1.00 92.31 452 VAL A CA 1
ATOM 3401 C C . VAL A 1 452 ? -5.108 -12.603 4.021 1.00 92.31 452 VAL A C 1
ATOM 3403 O O . VAL A 1 452 ? -4.733 -13.013 2.923 1.00 92.31 452 VAL A O 1
ATOM 3406 N N . GLU A 1 453 ? -6.381 -12.779 4.385 1.00 92.69 453 GLU A N 1
ATOM 3407 C CA . GLU A 1 453 ? -7.405 -13.357 3.497 1.00 92.69 453 GLU A CA 1
ATOM 3408 C C . GLU A 1 453 ? -8.443 -12.334 2.977 1.00 92.69 453 GLU A C 1
ATOM 3410 O O . GLU A 1 453 ? -9.372 -12.721 2.251 1.00 92.69 453 GLU A O 1
ATOM 3415 N N . VAL A 1 454 ? -8.345 -11.056 3.356 1.00 90.44 454 VAL A N 1
ATOM 3416 C CA . VAL A 1 454 ? -9.386 -10.031 3.194 1.00 90.44 454 VAL A CA 1
ATOM 3417 C C . VAL A 1 454 ? -8.821 -8.706 2.683 1.00 90.44 454 VAL A C 1
ATOM 3419 O O . VAL A 1 454 ? -8.412 -7.867 3.469 1.00 90.44 454 VAL A O 1
ATOM 3422 N N . PHE A 1 455 ? -9.025 -8.456 1.385 1.00 91.31 455 PHE A N 1
ATOM 3423 C CA . PHE A 1 455 ? -8.527 -7.264 0.688 1.00 91.31 455 PHE A CA 1
ATOM 3424 C C . PHE A 1 455 ? -8.728 -5.953 1.474 1.00 91.31 455 PHE A C 1
ATOM 3426 O O . PHE A 1 455 ? -9.855 -5.435 1.542 1.00 91.31 455 PHE A O 1
ATOM 3433 N N . ASN A 1 456 ? -7.641 -5.379 1.996 1.00 89.31 456 ASN A N 1
ATOM 3434 C CA . ASN A 1 456 ? -7.606 -4.141 2.777 1.00 89.31 456 ASN A CA 1
ATOM 3435 C C . ASN A 1 456 ? -6.297 -3.341 2.579 1.00 89.31 456 ASN A C 1
ATOM 3437 O O . ASN A 1 456 ? -5.530 -3.121 3.520 1.00 89.31 456 ASN A O 1
ATOM 3441 N N . PRO A 1 457 ? -6.088 -2.740 1.390 1.00 89.00 457 PRO A N 1
ATOM 3442 C CA . PRO A 1 457 ? -4.824 -2.073 1.061 1.00 89.00 457 PRO A CA 1
ATOM 3443 C C . PRO A 1 457 ? -4.469 -0.869 1.949 1.00 89.00 457 PRO A C 1
ATOM 3445 O O . PRO A 1 457 ? -3.382 -0.304 1.837 1.00 89.00 457 PRO A O 1
ATOM 3448 N N . ASP A 1 458 ? -5.418 -0.369 2.744 1.00 89.00 458 ASP A N 1
ATOM 3449 C CA . ASP A 1 458 ? -5.211 0.734 3.679 1.00 89.00 458 ASP A CA 1
ATOM 3450 C C . ASP A 1 458 ? -4.711 0.282 5.056 1.00 89.00 458 ASP A C 1
ATOM 3452 O O . ASP A 1 458 ? -4.248 1.142 5.811 1.00 89.00 458 ASP A O 1
ATOM 3456 N N . GLN A 1 459 ? -4.770 -1.024 5.354 1.00 89.69 459 GLN A N 1
ATOM 3457 C CA . GLN A 1 459 ? -4.250 -1.660 6.571 1.00 89.69 459 GLN A CA 1
ATOM 3458 C C . GLN A 1 459 ? -4.696 -0.924 7.841 1.00 89.69 459 GLN A C 1
ATOM 3460 O O . GLN A 1 459 ? -3.934 -0.749 8.794 1.00 89.69 459 GLN A O 1
ATOM 3465 N N . THR A 1 460 ? -5.932 -0.414 7.833 1.00 89.25 460 THR A N 1
ATOM 3466 C CA . THR A 1 460 ? -6.464 0.327 8.976 1.00 89.25 460 THR A CA 1
ATOM 3467 C C . THR A 1 460 ? -6.642 -0.641 10.144 1.00 89.25 460 THR A C 1
ATOM 3469 O O . THR A 1 460 ? -7.319 -1.651 10.002 1.00 89.25 460 THR A O 1
ATOM 3472 N N . ASP A 1 461 ? -6.029 -0.315 11.275 1.00 86.50 461 ASP A N 1
ATOM 3473 C CA . ASP A 1 461 ? -6.136 -1.010 12.560 1.00 86.50 461 ASP A CA 1
ATOM 3474 C C . ASP A 1 461 ? -6.252 0.089 13.621 1.00 86.50 461 ASP A C 1
ATOM 3476 O O . ASP A 1 461 ? -5.287 0.803 13.929 1.00 86.50 461 ASP A O 1
ATOM 3480 N N . GLY A 1 462 ? -7.477 0.365 14.057 1.00 86.00 462 GLY A N 1
ATOM 3481 C CA . GLY A 1 462 ? -7.740 1.521 14.903 1.00 86.00 462 GLY A CA 1
ATOM 3482 C C . GLY A 1 462 ? -7.566 1.260 16.403 1.00 86.00 462 GLY A C 1
ATOM 3483 O O . GLY A 1 462 ? -7.567 2.242 17.159 1.00 86.00 462 GLY A O 1
ATOM 3484 N N . ASP A 1 463 ? -7.422 0.009 16.849 1.00 83.00 463 ASP A N 1
ATOM 3485 C CA . ASP A 1 463 ? -7.194 -0.335 18.259 1.00 83.00 463 ASP A CA 1
ATOM 3486 C C . ASP A 1 463 ? -5.818 -0.976 18.551 1.00 83.00 463 ASP A C 1
ATOM 3488 O O . ASP A 1 463 ? -5.402 -1.044 19.716 1.00 83.00 463 ASP A O 1
ATOM 3492 N N . PHE A 1 464 ? -5.039 -1.214 17.493 1.00 87.25 464 PHE A N 1
ATOM 3493 C CA . PHE A 1 464 ? -3.633 -1.610 17.470 1.00 87.25 464 PHE A CA 1
ATOM 3494 C C . PHE A 1 464 ? -3.363 -2.997 18.047 1.00 87.25 464 PHE A C 1
ATOM 3496 O O . PHE A 1 464 ? -2.370 -3.189 18.769 1.00 87.25 464 PHE A O 1
ATOM 3503 N N . ASP A 1 465 ? -4.243 -3.950 17.766 1.00 85.50 465 ASP A N 1
ATOM 3504 C CA . ASP A 1 465 ? -4.133 -5.323 18.248 1.00 85.50 465 ASP A CA 1
ATOM 3505 C C . ASP A 1 465 ? -3.421 -6.271 17.270 1.00 85.50 465 ASP A C 1
ATOM 3507 O O . ASP A 1 465 ? -2.881 -7.301 17.694 1.00 85.50 465 ASP A O 1
ATOM 3511 N N . GLY A 1 466 ? -3.264 -5.832 16.020 1.00 88.50 466 GLY A N 1
ATOM 3512 C CA . GLY A 1 466 ? -2.592 -6.557 14.951 1.00 88.50 466 GLY A CA 1
ATOM 3513 C C . GLY A 1 466 ? -3.538 -7.187 13.932 1.00 88.50 466 GLY A C 1
ATOM 3514 O O . GLY A 1 466 ? -3.033 -7.631 12.903 1.00 88.50 466 GLY A O 1
ATOM 3515 N N . ASP A 1 467 ? -4.846 -7.188 14.183 1.00 89.19 467 ASP A N 1
ATOM 3516 C CA . ASP A 1 467 ? -5.890 -7.539 13.226 1.00 89.19 467 ASP A CA 1
ATOM 3517 C C . ASP A 1 467 ? -6.462 -6.242 12.615 1.00 89.19 467 ASP A C 1
ATOM 3519 O O . ASP A 1 467 ? -6.674 -5.237 13.291 1.00 89.19 467 ASP A O 1
ATOM 3523 N N . GLY A 1 468 ? -6.651 -6.197 11.295 1.00 90.06 468 GLY A N 1
ATOM 3524 C CA . GLY A 1 468 ? -7.185 -4.996 10.641 1.00 90.06 468 GLY A CA 1
ATOM 3525 C C . GLY A 1 468 ? -8.689 -4.814 10.870 1.00 90.06 468 GLY A C 1
ATOM 3526 O O . GLY A 1 468 ? -9.439 -5.784 10.908 1.00 90.06 468 GLY A O 1
ATOM 3527 N N . ASP A 1 469 ? -9.169 -3.564 10.885 1.00 85.81 469 ASP A N 1
ATOM 3528 C CA . ASP A 1 469 ? -10.570 -3.181 11.154 1.00 85.81 469 ASP A CA 1
ATOM 3529 C C . ASP A 1 469 ? -11.607 -3.952 10.304 1.00 85.81 469 ASP A C 1
ATOM 3531 O O . ASP A 1 469 ? -12.782 -4.036 10.667 1.00 85.81 469 ASP A O 1
ATOM 3535 N N . ILE A 1 470 ? -11.219 -4.438 9.116 1.00 86.94 470 ILE A N 1
ATOM 3536 C CA . ILE A 1 470 ? -12.114 -5.176 8.214 1.00 86.94 470 ILE A CA 1
ATOM 3537 C C . ILE A 1 470 ? -12.249 -6.659 8.567 1.00 86.94 470 ILE A C 1
ATOM 3539 O O . ILE A 1 470 ? -13.226 -7.268 8.133 1.00 86.94 470 ILE A O 1
ATOM 3543 N N . CYS A 1 471 ? -11.259 -7.236 9.252 1.00 87.88 471 CYS A N 1
ATOM 3544 C CA . CYS A 1 471 ? -11.188 -8.650 9.610 1.00 87.88 471 CYS A CA 1
ATOM 3545 C C . CYS A 1 471 ? -11.221 -8.897 11.123 1.00 87.88 471 CYS A C 1
ATOM 3547 O O . CYS A 1 471 ? -11.400 -10.043 11.529 1.00 87.88 471 CYS A O 1
ATOM 3549 N N . ASP A 1 472 ? -11.106 -7.840 11.922 1.00 87.62 472 ASP A N 1
ATOM 3550 C CA . ASP A 1 472 ? -11.274 -7.856 13.366 1.00 87.62 472 ASP A CA 1
ATOM 3551 C C . ASP A 1 472 ? -12.757 -8.007 13.747 1.00 87.62 472 ASP A C 1
ATOM 3553 O O . ASP A 1 472 ? -13.636 -7.300 13.241 1.00 87.62 472 ASP A O 1
ATOM 3557 N N . ASN A 1 473 ? -13.040 -8.947 14.651 1.00 83.38 473 ASN A N 1
ATOM 3558 C CA . ASN A 1 473 ? -14.362 -9.198 15.214 1.00 83.38 473 ASN A CA 1
ATOM 3559 C C . ASN A 1 473 ? -14.710 -8.294 16.415 1.00 83.38 473 ASN A C 1
ATOM 3561 O O . ASN A 1 473 ? -15.837 -8.369 16.921 1.00 83.38 473 ASN A O 1
ATOM 3565 N N . CYS A 1 474 ? -13.799 -7.407 16.830 1.00 82.25 474 CYS A N 1
ATOM 3566 C CA . CYS A 1 474 ? -14.021 -6.345 17.815 1.00 82.25 474 CYS A CA 1
ATOM 3567 C C . CYS A 1 474 ? -13.418 -4.975 17.422 1.00 82.25 474 CYS A C 1
ATOM 3569 O O . CYS A 1 474 ? -12.784 -4.311 18.249 1.00 82.25 474 CYS A O 1
ATOM 3571 N N . PRO A 1 475 ? -13.741 -4.449 16.225 1.00 80.81 475 PRO A N 1
ATOM 3572 C CA . PRO A 1 475 ? -13.105 -3.254 15.703 1.00 80.81 475 PRO A CA 1
ATOM 3573 C C . PRO A 1 475 ? -13.458 -1.997 16.514 1.00 80.81 475 PRO A C 1
ATOM 3575 O O . PRO A 1 475 ? -14.517 -1.893 17.154 1.00 80.81 475 PRO A O 1
ATOM 3578 N N . PRO A 1 476 ? -12.613 -0.957 16.448 1.00 73.94 476 PRO A N 1
ATOM 3579 C CA . PRO A 1 476 ? -12.759 0.254 17.236 1.00 73.94 476 PRO A CA 1
ATOM 3580 C C . PRO A 1 476 ? -14.051 1.014 16.924 1.00 73.94 476 PRO A C 1
ATOM 3582 O O . PRO A 1 476 ? -14.190 1.730 15.933 1.00 73.94 476 PRO A O 1
ATOM 3585 N N . GLY A 1 477 ? -14.959 0.984 17.897 1.00 60.78 477 GLY A N 1
ATOM 3586 C CA . GLY A 1 477 ? -16.032 1.955 18.046 1.00 60.78 477 GLY A CA 1
ATOM 3587 C C . GLY A 1 477 ? -17.261 1.683 17.190 1.00 60.78 477 GLY A C 1
ATOM 3588 O O . GLY A 1 477 ? -17.462 2.316 16.156 1.00 60.78 477 GLY A O 1
ATOM 3589 N N . ILE A 1 478 ? -18.195 0.902 17.730 1.00 52.22 478 ILE A N 1
ATOM 3590 C CA . ILE A 1 478 ? -19.583 0.892 17.271 1.00 52.22 478 ILE A CA 1
ATOM 3591 C C . ILE A 1 478 ? -20.495 0.842 18.515 1.00 52.22 478 ILE A C 1
ATOM 3593 O O . ILE A 1 478 ? -20.846 -0.226 18.985 1.00 52.22 478 ILE A O 1
ATOM 3597 N N . LEU A 1 479 ? -20.924 2.024 18.989 1.00 47.69 479 LEU A N 1
ATOM 3598 C CA . LEU A 1 479 ? -22.071 2.320 19.887 1.00 47.69 479 LEU A CA 1
ATOM 3599 C C . LEU A 1 479 ? -21.782 2.756 21.348 1.00 47.69 479 LEU A C 1
ATOM 3601 O O . LEU A 1 479 ? -20.872 2.266 22.008 1.00 47.69 479 LEU A O 1
ATOM 3605 N N . PRO A 1 480 ? -22.584 3.701 21.893 1.00 42.19 480 PRO A N 1
ATOM 3606 C CA . PRO A 1 480 ? -22.682 3.929 23.334 1.00 42.19 480 PRO A CA 1
ATOM 3607 C C . PRO A 1 480 ? -23.428 2.759 23.989 1.00 42.19 480 PRO A C 1
ATOM 3609 O O . PRO A 1 480 ? -24.590 2.545 23.656 1.00 42.19 480 PRO A O 1
ATOM 3612 N N . GLY A 1 481 ? -22.778 2.054 24.916 1.00 50.59 481 GLY A N 1
ATOM 3613 C CA . GLY A 1 481 ? -23.304 0.835 25.555 1.00 50.59 481 GLY A CA 1
ATOM 3614 C C . GLY A 1 481 ? -22.424 -0.392 25.312 1.00 50.59 481 GLY A C 1
ATOM 3615 O O . GLY A 1 481 ? -22.513 -1.357 26.051 1.00 50.59 481 GLY A O 1
ATOM 3616 N N . ASP A 1 482 ? -21.509 -0.316 24.344 1.00 57.56 482 ASP A N 1
ATOM 3617 C CA . ASP A 1 482 ? -20.462 -1.316 24.156 1.00 57.56 482 ASP A CA 1
ATOM 3618 C C . ASP A 1 482 ? -19.534 -1.343 25.394 1.00 57.56 482 ASP A C 1
ATOM 3620 O O . ASP A 1 482 ? -18.964 -0.291 25.737 1.00 57.56 482 ASP A O 1
ATOM 3624 N N . PRO A 1 483 ? -19.386 -2.487 26.096 1.00 54.59 483 PRO A N 1
ATOM 3625 C CA . PRO A 1 483 ? -18.535 -2.593 27.280 1.00 54.59 483 PRO A CA 1
ATOM 3626 C C . PRO A 1 483 ? -17.059 -2.295 26.979 1.00 54.59 483 PRO A C 1
ATOM 3628 O O . PRO A 1 483 ? -16.296 -2.003 27.909 1.00 54.59 483 PRO A O 1
ATOM 3631 N N . ALA A 1 484 ? -16.661 -2.291 25.702 1.00 54.53 484 ALA A N 1
ATOM 3632 C CA . ALA A 1 484 ? -15.288 -2.070 25.303 1.00 54.53 484 ALA A CA 1
ATOM 3633 C C . ALA A 1 484 ? -15.159 -1.213 24.028 1.00 54.53 484 ALA A C 1
ATOM 3635 O O . ALA A 1 484 ? -14.983 -1.722 22.924 1.00 54.53 484 ALA A O 1
ATOM 3636 N N . PRO A 1 485 ? -15.159 0.128 24.141 1.00 55.25 485 PRO A N 1
ATOM 3637 C CA . PRO A 1 485 ? -14.680 0.946 23.041 1.00 55.25 485 PRO A CA 1
ATOM 3638 C C . PRO A 1 485 ? -13.169 0.696 22.910 1.00 55.25 485 PRO A C 1
ATOM 3640 O O . PRO A 1 485 ? -12.416 1.063 23.817 1.00 55.25 485 PRO A O 1
ATOM 3643 N N . SER A 1 486 ? -12.738 0.091 21.798 1.00 57.59 486 SER A N 1
ATOM 3644 C CA . SER A 1 486 ? -11.331 -0.139 21.413 1.00 57.59 486 SER A CA 1
ATOM 3645 C C . SER A 1 486 ? -10.528 -1.009 22.392 1.00 57.59 486 SER A C 1
ATOM 3647 O O . SER A 1 486 ? -9.654 -0.491 23.099 1.00 57.59 486 SER A O 1
ATOM 3649 N N . THR A 1 487 ? -10.829 -2.306 22.487 1.00 69.56 487 THR A N 1
ATOM 3650 C CA . THR A 1 487 ? -9.970 -3.243 23.227 1.00 69.56 487 THR A CA 1
ATOM 3651 C C . THR A 1 487 ? -9.401 -4.315 22.329 1.00 69.56 487 THR A C 1
ATOM 3653 O O . THR A 1 487 ? -10.100 -5.270 22.021 1.00 69.56 487 THR A O 1
ATOM 3656 N N . ALA A 1 488 ? -8.089 -4.215 22.153 1.00 80.38 488 ALA A N 1
ATOM 3657 C CA . ALA A 1 488 ? -7.269 -5.214 21.510 1.00 80.38 488 ALA A CA 1
ATOM 3658 C C . ALA A 1 488 ? -7.601 -6.652 21.934 1.00 80.38 488 ALA A C 1
ATOM 3660 O O . ALA A 1 488 ? -7.486 -7.009 23.119 1.00 80.38 488 ALA A O 1
ATOM 3661 N N . ASN A 1 489 ? -7.916 -7.486 20.950 1.00 86.06 489 ASN A N 1
ATOM 3662 C CA . ASN A 1 489 ? -8.284 -8.891 21.060 1.00 86.06 489 ASN A CA 1
ATOM 3663 C C . ASN A 1 489 ? -7.542 -9.745 20.012 1.00 86.06 489 ASN A C 1
ATOM 3665 O O . ASN A 1 489 ? -8.191 -10.520 19.311 1.00 86.06 489 ASN A O 1
ATOM 3669 N N . PRO A 1 490 ? -6.190 -9.804 20.029 1.00 87.88 490 PRO A N 1
ATOM 3670 C CA . PRO A 1 490 ? -5.398 -10.467 18.976 1.00 87.88 490 PRO A CA 1
ATOM 3671 C C . PRO A 1 490 ? -5.620 -11.986 18.824 1.00 87.88 490 PRO A C 1
ATOM 3673 O O . PRO A 1 490 ? -4.939 -12.662 18.056 1.00 87.88 490 PRO A O 1
ATOM 3676 N N . ALA A 1 491 ? -6.438 -12.585 19.693 1.00 89.62 491 ALA A N 1
ATOM 3677 C CA . ALA A 1 491 ? -6.809 -13.993 19.627 1.00 89.62 491 ALA A CA 1
ATOM 3678 C C . ALA A 1 491 ? -8.074 -14.232 18.790 1.00 89.62 491 ALA A C 1
ATOM 3680 O O . ALA A 1 491 ? -8.290 -15.374 18.389 1.00 89.62 491 ALA A O 1
ATOM 3681 N N . GLN A 1 492 ? -8.883 -13.189 18.552 1.00 89.25 492 GLN A N 1
ATOM 3682 C CA . GLN A 1 492 ? -10.139 -13.251 17.802 1.00 89.25 492 GLN A CA 1
ATOM 3683 C C . GLN A 1 492 ? -11.066 -14.382 18.304 1.00 89.25 492 GLN A C 1
ATOM 3685 O O . GLN A 1 492 ? -11.711 -15.076 17.519 1.00 89.25 492 GLN A O 1
ATOM 3690 N N . ASP A 1 493 ? -11.097 -14.614 19.625 1.00 91.38 493 ASP A N 1
ATOM 3691 C CA . ASP A 1 493 ? -11.966 -15.626 20.237 1.00 91.38 493 ASP A CA 1
ATOM 3692 C C . ASP A 1 493 ? -13.445 -15.223 20.044 1.00 91.38 493 ASP A C 1
ATOM 3694 O O . ASP A 1 493 ? -13.804 -14.069 20.270 1.00 91.38 493 ASP A O 1
ATOM 3698 N N . ASP A 1 494 ? -14.277 -16.172 19.614 1.00 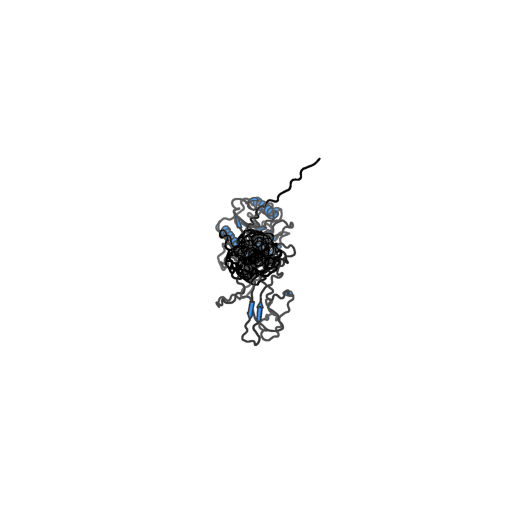88.12 494 ASP A N 1
ATOM 3699 C CA . ASP A 1 494 ? -15.724 -16.033 19.371 1.00 88.12 494 ASP A CA 1
ATOM 3700 C C . ASP A 1 494 ? -16.394 -17.356 19.790 1.00 88.12 494 ASP A C 1
ATOM 3702 O O . ASP A 1 494 ? -16.332 -18.376 19.086 1.00 88.12 494 ASP A O 1
ATOM 3706 N N . THR A 1 495 ? -16.907 -17.391 21.019 1.00 92.88 495 THR A N 1
ATOM 3707 C CA . THR A 1 495 ? -17.343 -18.615 21.699 1.00 92.88 495 THR A CA 1
ATOM 3708 C C . THR A 1 495 ? -18.681 -19.135 21.173 1.00 92.88 495 THR A C 1
ATOM 3710 O O . THR A 1 495 ? -18.864 -20.360 21.079 1.00 92.88 495 THR A O 1
ATOM 3713 N N . ASP A 1 496 ? -19.616 -18.256 20.823 1.00 87.56 496 ASP A N 1
ATOM 3714 C CA . ASP A 1 496 ? -20.941 -18.634 20.330 1.00 87.56 496 ASP A CA 1
ATOM 3715 C C . ASP A 1 496 ? -21.062 -18.618 18.795 1.00 87.56 496 ASP A C 1
ATOM 3717 O O . ASP A 1 496 ? -21.972 -19.259 18.250 1.00 87.56 496 ASP A O 1
ATOM 3721 N N . GLY A 1 497 ? -20.071 -18.055 18.100 1.00 86.88 497 GLY A N 1
ATOM 3722 C CA . GLY A 1 497 ? -19.951 -18.064 16.648 1.00 86.88 497 GLY A CA 1
ATOM 3723 C C . GLY A 1 497 ? -20.866 -17.054 15.969 1.00 86.88 497 GLY A C 1
ATOM 3724 O O . GLY A 1 497 ? -21.275 -17.292 14.823 1.00 86.88 497 GLY A O 1
ATOM 3725 N N . ASP A 1 498 ? -21.245 -15.997 16.678 1.00 80.44 498 ASP A N 1
ATOM 3726 C CA . ASP A 1 498 ? -22.139 -14.963 16.182 1.00 80.44 498 ASP A CA 1
ATOM 3727 C C . ASP A 1 498 ? -21.389 -13.884 15.363 1.00 80.44 498 ASP A C 1
ATOM 3729 O O . ASP A 1 498 ? -21.989 -13.129 14.596 1.00 80.44 498 ASP A O 1
ATOM 3733 N N . GLY A 1 499 ? -20.053 -13.907 15.381 1.00 80.38 499 GLY A N 1
ATOM 3734 C CA . GLY A 1 499 ? -19.196 -13.010 14.609 1.00 80.38 499 GLY A CA 1
ATOM 3735 C C . GLY A 1 499 ? -18.829 -11.713 15.331 1.00 80.38 499 GLY A C 1
ATOM 3736 O O . GLY A 1 499 ? -18.155 -10.873 14.731 1.00 80.38 499 GLY A O 1
ATOM 3737 N N . ARG A 1 500 ? -19.242 -11.542 16.590 1.00 83.19 500 ARG A N 1
ATOM 3738 C CA . ARG A 1 500 ? -18.715 -10.562 17.545 1.00 83.19 500 ARG A CA 1
ATOM 3739 C C . ARG A 1 500 ? -17.711 -11.278 18.458 1.00 83.19 500 ARG A C 1
ATOM 3741 O O . ARG A 1 500 ? -17.995 -12.352 18.967 1.00 83.19 500 ARG A O 1
ATOM 3748 N N . GLY A 1 501 ? -16.524 -10.715 18.672 1.00 85.75 501 GLY A N 1
ATOM 3749 C CA . GLY A 1 501 ? -15.530 -11.365 19.534 1.00 85.75 501 GLY A CA 1
ATOM 3750 C C . GLY A 1 501 ? -15.897 -11.336 21.022 1.00 85.75 501 GLY A C 1
ATOM 3751 O O . GLY A 1 501 ? -16.462 -10.358 21.513 1.00 85.75 501 GLY A O 1
ATOM 3752 N N . ASP A 1 502 ? -15.466 -12.353 21.777 1.00 86.69 502 ASP A N 1
ATOM 3753 C CA . ASP A 1 502 ? -15.726 -12.530 23.219 1.00 86.69 502 ASP A CA 1
ATOM 3754 C C . ASP A 1 502 ? -15.372 -11.284 24.058 1.00 86.69 502 ASP A C 1
ATOM 3756 O O . ASP A 1 502 ? -15.941 -11.038 25.122 1.00 86.69 502 ASP A O 1
ATOM 3760 N N . MET A 1 503 ? -14.388 -10.499 23.607 1.00 86.50 503 MET A N 1
ATOM 3761 C CA . MET A 1 503 ? -13.911 -9.292 24.291 1.00 86.50 503 MET A CA 1
ATOM 3762 C C . MET A 1 503 ? -14.879 -8.107 24.196 1.00 86.50 503 MET A C 1
ATOM 3764 O O . MET A 1 503 ? -14.861 -7.243 25.077 1.00 86.50 503 MET A O 1
ATOM 3768 N N . CYS A 1 504 ? -15.697 -8.056 23.147 1.00 81.62 504 CYS A N 1
ATOM 3769 C CA . CYS A 1 504 ? -16.640 -6.975 22.879 1.00 81.62 504 CYS A CA 1
ATOM 3770 C C . CYS A 1 504 ? -18.090 -7.466 22.765 1.00 81.62 504 CYS A C 1
ATOM 3772 O O . CYS A 1 504 ? -18.971 -6.665 22.441 1.00 81.62 504 CYS A O 1
ATOM 3774 N N . ASP A 1 505 ? -18.346 -8.750 23.017 1.00 84.19 505 ASP A N 1
ATOM 3775 C CA . ASP A 1 505 ? -19.677 -9.337 23.066 1.00 84.19 505 ASP A CA 1
ATOM 3776 C C . ASP A 1 505 ? -20.299 -9.232 24.470 1.00 84.19 505 ASP A C 1
ATOM 3778 O O . ASP A 1 505 ? -19.798 -9.774 25.460 1.00 84.19 505 ASP A O 1
ATOM 3782 N N . ASN A 1 506 ? -21.432 -8.536 24.558 1.00 85.06 506 ASN A N 1
ATOM 3783 C CA . ASN A 1 506 ? -22.232 -8.397 25.770 1.00 85.06 506 ASN A CA 1
ATOM 3784 C C . ASN A 1 506 ? -23.023 -9.669 26.140 1.00 85.06 506 ASN A C 1
ATOM 3786 O O . ASN A 1 506 ? -23.628 -9.710 27.216 1.00 85.06 506 ASN A O 1
ATOM 3790 N N . CYS A 1 507 ? -22.985 -10.709 25.299 1.00 88.25 507 CYS A N 1
ATOM 3791 C CA . CYS A 1 507 ? -23.541 -12.037 25.540 1.00 88.25 507 CYS A CA 1
ATOM 3792 C C . CYS A 1 507 ? -22.652 -13.194 25.038 1.00 88.25 507 CYS A C 1
ATOM 3794 O O . CYS A 1 507 ? -23.208 -14.170 24.563 1.00 88.25 507 CYS A O 1
ATOM 3796 N N . HIS A 1 508 ? -21.340 -13.174 25.307 1.00 89.25 508 HIS A N 1
ATOM 3797 C CA . HIS A 1 508 ? -20.305 -14.131 24.830 1.00 89.25 508 HIS A CA 1
ATOM 3798 C C . HIS A 1 508 ? -20.585 -15.660 24.829 1.00 89.25 508 HIS A C 1
ATOM 3800 O O . HIS A 1 508 ? -19.775 -16.439 24.337 1.00 89.25 508 HIS A O 1
ATOM 3806 N N . ASP A 1 509 ? -21.659 -16.142 25.456 1.00 90.81 509 ASP A N 1
ATOM 3807 C CA . ASP A 1 509 ? -22.059 -17.556 25.462 1.00 90.81 509 ASP A CA 1
ATOM 3808 C C . ASP A 1 509 ? -23.363 -17.812 24.659 1.00 90.81 509 ASP A C 1
ATOM 3810 O O . ASP A 1 509 ? -23.872 -18.944 24.652 1.00 90.81 509 ASP A O 1
ATOM 3814 N N . VAL A 1 510 ? -23.973 -16.782 24.057 1.00 88.06 510 VAL A N 1
ATOM 3815 C CA . VAL A 1 510 ? -25.317 -16.808 23.462 1.00 88.06 510 VAL A CA 1
ATOM 3816 C C . VAL A 1 510 ? -25.401 -15.916 22.219 1.00 88.06 510 VAL A C 1
ATOM 3818 O O . VAL A 1 510 ? -25.620 -14.714 22.349 1.00 88.06 510 VAL A O 1
ATOM 3821 N N . ASP A 1 511 ? -25.437 -16.566 21.047 1.00 86.81 511 ASP A N 1
ATOM 3822 C CA . ASP A 1 511 ? -25.612 -15.913 19.739 1.00 86.81 511 ASP A CA 1
ATOM 3823 C C . ASP A 1 511 ? -26.769 -14.907 19.771 1.00 86.81 511 ASP A C 1
ATOM 3825 O O . ASP A 1 511 ? -27.947 -15.284 19.915 1.00 86.81 511 ASP A O 1
ATOM 3829 N N . ASN A 1 512 ? -26.418 -13.625 19.653 1.00 81.12 512 ASN A N 1
ATOM 3830 C CA . ASN A 1 512 ? -27.352 -12.508 19.728 1.00 81.12 512 ASN A CA 1
ATOM 3831 C C . ASN A 1 512 ? -27.462 -11.734 18.399 1.00 81.12 512 ASN A C 1
ATOM 3833 O O . ASN A 1 512 ? -27.947 -10.598 18.350 1.00 81.12 512 ASN A O 1
ATOM 3837 N N . THR A 1 513 ? -27.133 -12.386 17.279 1.00 74.56 513 THR A N 1
ATOM 3838 C CA . THR A 1 513 ? -27.181 -11.775 15.943 1.00 74.56 513 THR A CA 1
ATOM 3839 C C . THR A 1 513 ? -28.573 -11.737 15.303 1.00 74.56 513 THR A C 1
ATOM 3841 O O . THR A 1 513 ? -29.393 -12.656 15.427 1.00 74.56 513 THR A O 1
ATOM 3844 N N . ASP A 1 514 ? -28.850 -10.697 14.496 1.00 62.81 514 ASP A N 1
ATOM 3845 C CA . ASP A 1 514 ? -29.940 -10.766 13.509 1.00 62.81 514 ASP A CA 1
ATOM 3846 C C . ASP A 1 514 ? -29.458 -11.561 12.290 1.00 62.81 514 ASP A C 1
ATOM 3848 O O . ASP A 1 514 ? -28.580 -11.149 11.530 1.00 62.81 514 ASP A O 1
ATOM 3852 N N . SER A 1 515 ? -30.054 -12.733 12.096 1.00 54.41 515 SER A N 1
ATOM 3853 C CA . SER A 1 515 ? -29.608 -13.825 11.228 1.00 54.41 515 SER A CA 1
ATOM 3854 C C . SER A 1 515 ? -29.696 -13.539 9.708 1.00 54.41 515 SER A C 1
ATOM 3856 O O . SER A 1 515 ? -30.030 -14.437 8.921 1.00 54.41 515 SER A O 1
ATOM 3858 N N . GLN A 1 516 ? -29.482 -12.301 9.242 1.00 52.44 516 GLN A N 1
ATOM 3859 C CA . GLN A 1 516 ? -29.717 -11.895 7.848 1.00 52.44 516 GLN A CA 1
ATOM 3860 C C . GLN A 1 516 ? -28.590 -11.152 7.117 1.00 52.44 516 GLN A C 1
ATOM 3862 O O . GLN A 1 516 ? -28.720 -11.018 5.897 1.00 52.44 516 GLN A O 1
ATOM 3867 N N . ALA A 1 517 ? -27.483 -10.731 7.735 1.00 48.56 517 ALA A N 1
ATOM 3868 C CA . ALA A 1 517 ? -26.391 -10.124 6.962 1.00 48.56 517 ALA A CA 1
ATOM 3869 C C . ALA A 1 517 ? -25.047 -10.070 7.702 1.00 48.56 517 ALA A C 1
ATOM 3871 O O . ALA A 1 517 ? -24.519 -8.980 7.873 1.00 48.56 517 ALA A O 1
ATOM 3872 N N . CYS A 1 518 ? -24.458 -11.209 8.070 1.00 55.03 518 CYS A N 1
ATOM 3873 C CA . CYS A 1 518 ? -23.031 -11.217 8.390 1.00 55.03 518 CYS A CA 1
ATOM 3874 C C . CYS A 1 518 ? -22.224 -11.638 7.143 1.00 55.03 518 CYS A C 1
ATOM 3876 O O . CYS A 1 518 ? -22.142 -12.832 6.834 1.00 55.03 518 CYS A O 1
ATOM 3878 N N . PRO A 1 519 ? -21.723 -10.695 6.311 1.00 52.94 519 PRO A N 1
ATOM 3879 C CA . PRO A 1 519 ? -20.575 -10.994 5.456 1.00 52.94 519 PRO A CA 1
ATOM 3880 C C . PRO A 1 519 ? -19.400 -11.412 6.359 1.00 52.94 519 PRO A C 1
ATOM 3882 O O . PRO A 1 519 ? -19.408 -11.046 7.527 1.00 52.94 519 PRO A O 1
ATOM 3885 N N . PRO A 1 520 ? -18.418 -12.174 5.851 1.00 54.38 520 PRO A N 1
ATOM 3886 C CA . PRO A 1 520 ? -17.564 -13.049 6.663 1.00 54.38 520 PRO A CA 1
ATOM 3887 C C . PRO A 1 520 ? -16.694 -12.398 7.756 1.00 54.38 520 PRO A C 1
ATOM 3889 O O . PRO A 1 520 ? -15.970 -13.142 8.400 1.00 54.38 520 PRO A O 1
ATOM 3892 N N . TYR A 1 521 ? -16.769 -11.081 7.980 1.00 50.91 521 TYR A N 1
ATOM 3893 C CA . TYR A 1 521 ? -15.920 -10.378 8.942 1.00 50.91 521 TYR A CA 1
ATOM 3894 C C . TYR A 1 521 ? -16.561 -9.191 9.689 1.00 50.91 521 TYR A C 1
ATOM 3896 O O . TYR A 1 521 ? -15.948 -8.674 10.604 1.00 50.91 521 TYR A O 1
ATOM 3904 N N . VAL A 1 522 ? -17.786 -8.743 9.363 1.00 53.94 522 VAL A N 1
ATOM 3905 C CA . VAL A 1 522 ? -18.438 -7.659 10.134 1.00 53.94 522 VAL A CA 1
ATOM 3906 C C . VAL A 1 522 ? -19.947 -7.869 10.160 1.00 53.94 522 VAL A C 1
ATOM 3908 O O . VAL A 1 522 ? -20.622 -7.675 9.141 1.00 53.94 522 VAL A O 1
ATOM 3911 N N . CYS A 1 523 ? -20.495 -8.231 11.321 1.00 56.31 523 CYS A N 1
ATOM 3912 C CA . CYS A 1 523 ? -21.939 -8.270 11.528 1.00 56.31 523 CYS A CA 1
ATOM 3913 C C . CYS A 1 523 ? -22.443 -6.871 11.933 1.00 56.31 523 CYS A C 1
ATOM 3915 O O . CYS A 1 523 ? -22.053 -6.344 12.977 1.00 56.31 523 CYS A O 1
ATOM 3917 N N . PRO A 1 524 ? -23.330 -6.235 11.150 1.00 51.66 524 PRO A N 1
ATOM 3918 C CA . PRO A 1 524 ? -24.053 -5.075 11.624 1.00 51.66 524 PRO A CA 1
ATOM 3919 C C . PRO A 1 524 ? -25.222 -5.553 12.496 1.00 51.66 524 PRO A C 1
ATOM 3921 O O . PRO A 1 524 ? -26.189 -6.082 11.956 1.00 51.66 524 PRO A O 1
ATOM 3924 N N . GLU A 1 525 ? -25.151 -5.268 13.801 1.00 60.53 525 GLU A N 1
ATOM 3925 C CA . GLU A 1 525 ? -26.290 -5.264 14.746 1.00 60.53 525 GLU A CA 1
ATOM 3926 C C . GLU A 1 525 ? -26.787 -6.694 15.146 1.00 60.53 525 GLU A C 1
ATOM 3928 O O . GLU A 1 525 ? -27.021 -7.549 14.299 1.00 60.53 525 GLU A O 1
ATOM 3933 N N . ASN A 1 526 ? -26.939 -7.081 16.424 1.00 63.03 526 ASN A N 1
ATOM 3934 C CA . ASN A 1 526 ? -27.638 -6.417 17.529 1.00 63.03 526 ASN A CA 1
ATOM 3935 C C . ASN A 1 526 ? -27.101 -6.846 18.916 1.00 63.03 526 ASN A C 1
ATOM 3937 O O . ASN A 1 526 ? -27.655 -7.719 19.573 1.00 63.03 526 ASN A O 1
ATOM 3941 N N . GLN A 1 527 ? -26.129 -6.102 19.430 1.00 74.81 527 GLN A N 1
ATOM 3942 C CA . GLN A 1 527 ? -25.729 -6.102 20.844 1.00 74.81 527 GLN A CA 1
ATOM 3943 C C . GLN A 1 527 ? -26.720 -5.263 21.669 1.00 74.81 527 GLN A C 1
ATOM 3945 O O . GLN A 1 527 ? -26.359 -4.266 22.291 1.00 74.81 527 GLN A O 1
ATOM 3950 N N . GLY A 1 528 ? -28.013 -5.575 21.552 1.00 82.75 528 GLY A N 1
ATOM 3951 C CA . GLY A 1 528 ? -29.076 -4.826 22.221 1.00 82.75 528 GLY A CA 1
ATOM 3952 C C . GLY A 1 528 ? -28.881 -4.872 23.731 1.00 82.75 528 GLY A C 1
ATOM 3953 O O . GLY A 1 528 ? -28.773 -5.956 24.285 1.00 82.75 528 GLY A O 1
ATOM 3954 N N . ASP A 1 529 ? -28.815 -3.707 24.358 1.00 84.69 529 ASP A N 1
ATOM 3955 C CA . ASP A 1 529 ? -28.724 -3.524 25.805 1.00 84.69 529 ASP A CA 1
ATOM 3956 C C . ASP A 1 529 ? -29.645 -2.343 26.140 1.00 84.69 529 ASP A C 1
ATOM 3958 O O . ASP A 1 529 ? -29.363 -1.179 25.819 1.00 84.69 529 ASP A O 1
ATOM 3962 N N . THR A 1 530 ? -30.835 -2.666 26.640 1.00 89.94 530 THR A N 1
ATOM 3963 C CA . THR A 1 530 ? -31.928 -1.712 26.835 1.00 89.94 530 THR A CA 1
ATOM 3964 C C . THR A 1 530 ? -31.682 -0.789 28.028 1.00 89.94 530 THR A C 1
ATOM 3966 O O . THR A 1 530 ? -32.150 0.360 28.010 1.00 89.94 530 THR A O 1
ATOM 3969 N N . ASP A 1 531 ? -30.960 -1.246 29.048 1.00 88.25 531 ASP A N 1
ATOM 3970 C CA . ASP A 1 531 ? -30.757 -0.512 30.296 1.00 88.25 531 ASP A CA 1
ATOM 3971 C C . ASP A 1 531 ? -29.326 0.029 30.491 1.00 88.25 531 ASP A C 1
ATOM 3973 O O . ASP A 1 531 ? -29.103 0.896 31.348 1.00 88.25 531 ASP A O 1
ATOM 3977 N N . PHE A 1 532 ? -28.421 -0.332 29.581 1.00 87.94 532 PHE A N 1
ATOM 3978 C CA . PHE A 1 532 ? -27.031 0.100 29.488 1.00 87.94 532 PHE A CA 1
ATOM 3979 C C . PHE A 1 532 ? -26.155 -0.375 30.648 1.00 87.94 532 PHE A C 1
ATOM 3981 O O . PHE A 1 532 ? -25.270 0.371 31.099 1.00 87.94 532 PHE A O 1
ATOM 3988 N N . ASP A 1 533 ? -26.403 -1.577 31.161 1.00 86.94 533 ASP A N 1
ATOM 3989 C CA . ASP A 1 533 ? -25.576 -2.183 32.197 1.00 86.94 533 ASP A CA 1
ATOM 3990 C C . ASP A 1 533 ? -24.360 -2.954 31.647 1.00 86.94 533 ASP A C 1
ATOM 3992 O O . ASP A 1 533 ? -23.398 -3.170 32.389 1.00 86.94 533 ASP A O 1
ATOM 3996 N N . GLY A 1 534 ? -24.328 -3.245 30.342 1.00 85.25 534 GLY A N 1
ATOM 3997 C CA . GLY A 1 534 ? -23.263 -3.978 29.659 1.00 85.25 534 GLY A CA 1
ATOM 3998 C C . GLY A 1 534 ? -23.527 -5.475 29.469 1.00 85.25 534 GLY A C 1
ATOM 3999 O O . GLY A 1 534 ? -22.641 -6.169 28.968 1.00 85.25 534 GLY A O 1
ATOM 4000 N N . VAL A 1 535 ? -24.701 -5.976 29.851 1.00 88.12 535 VAL A N 1
ATOM 4001 C CA . VAL A 1 535 ? -25.219 -7.316 29.555 1.00 88.12 535 VAL A CA 1
ATOM 4002 C C . VAL A 1 535 ? -26.270 -7.183 28.451 1.00 88.12 535 VAL A C 1
ATOM 4004 O O . VAL A 1 535 ? -27.149 -6.334 28.512 1.00 88.12 535 VAL A O 1
ATOM 4007 N N . GLY A 1 536 ? -26.196 -8.004 27.403 1.00 88.81 536 GLY A N 1
ATOM 4008 C CA . GLY A 1 536 ? -27.180 -7.909 26.321 1.00 88.81 536 GLY A CA 1
ATOM 4009 C C . GLY A 1 536 ? -28.571 -8.417 26.719 1.00 88.81 536 GLY A C 1
ATOM 4010 O O . GLY A 1 536 ? -28.695 -9.415 27.426 1.00 88.81 536 GLY A O 1
ATOM 4011 N N . ASP A 1 537 ? -29.626 -7.816 26.159 1.00 87.44 537 ASP A N 1
ATOM 4012 C CA . ASP A 1 537 ? -31.050 -8.114 26.413 1.00 87.44 537 ASP A CA 1
ATOM 4013 C C . ASP A 1 537 ? -31.397 -9.616 26.314 1.00 87.44 537 ASP A C 1
ATOM 4015 O O . ASP A 1 537 ? -32.364 -10.093 26.907 1.00 87.44 537 ASP A O 1
ATOM 4019 N N . VAL A 1 538 ? -30.649 -10.372 25.502 1.00 89.19 538 VAL A N 1
ATOM 4020 C CA . VAL A 1 538 ? -30.855 -11.814 25.275 1.00 89.19 538 VAL A CA 1
ATOM 4021 C C . VAL A 1 538 ? -30.342 -12.661 26.445 1.00 89.19 538 VAL A C 1
ATOM 4023 O O . VAL A 1 538 ? -30.874 -13.746 26.697 1.00 89.19 538 VAL A O 1
ATOM 4026 N N . CYS A 1 539 ? -29.314 -12.185 27.145 1.00 90.00 539 CYS A N 1
ATOM 4027 C CA . CYS A 1 539 ? -28.650 -12.878 28.245 1.00 90.00 539 CYS A CA 1
ATOM 4028 C C . CYS A 1 539 ? -28.774 -12.149 29.596 1.00 90.00 539 CYS A C 1
ATOM 4030 O O . CYS A 1 539 ? -28.185 -12.607 30.586 1.00 90.00 539 CYS A O 1
ATOM 4032 N N . ASP A 1 540 ? -29.542 -11.062 29.628 1.00 92.69 540 ASP A N 1
ATOM 4033 C CA . ASP A 1 540 ? -29.926 -10.306 30.810 1.00 92.69 540 ASP A CA 1
ATOM 4034 C C . ASP A 1 540 ? -31.229 -10.855 31.420 1.00 92.69 540 ASP A C 1
ATOM 4036 O O . ASP A 1 540 ? -32.244 -11.046 30.743 1.00 92.69 540 ASP A O 1
ATOM 4040 N N . ASN A 1 541 ? -31.196 -11.141 32.721 1.00 93.38 541 ASN A N 1
ATOM 4041 C CA . ASN A 1 541 ? -32.361 -11.572 33.492 1.00 93.38 541 ASN A CA 1
ATOM 4042 C C . ASN A 1 541 ? -33.163 -10.396 34.076 1.00 93.38 541 ASN A C 1
ATOM 4044 O O . ASN A 1 541 ? -34.208 -10.631 34.687 1.00 93.38 541 ASN A O 1
ATOM 4048 N N . CYS A 1 542 ? -32.722 -9.157 33.839 1.00 94.31 542 CYS A N 1
ATOM 4049 C CA . CYS A 1 542 ? -33.428 -7.915 34.119 1.00 94.31 542 CYS A CA 1
ATOM 4050 C C . CYS A 1 542 ? -33.292 -6.864 32.994 1.00 94.31 542 CYS A C 1
ATOM 4052 O O . CYS A 1 542 ? -32.859 -5.758 33.291 1.00 94.31 542 CYS A O 1
ATOM 4054 N N . PRO A 1 543 ? -33.828 -7.094 31.769 1.00 92.50 543 PRO A N 1
ATOM 4055 C CA . PRO A 1 543 ? -33.600 -6.251 30.570 1.00 92.50 543 PRO A CA 1
ATOM 4056 C C . PRO A 1 543 ? -34.013 -4.769 30.637 1.00 92.50 543 PRO A C 1
ATOM 4058 O O . PRO A 1 543 ? -34.059 -4.076 29.624 1.00 92.50 543 PRO A O 1
ATOM 4061 N N . SER A 1 544 ? -34.487 -4.280 31.777 1.00 91.88 544 SER A N 1
ATOM 4062 C CA . SER A 1 544 ? -34.897 -2.891 31.968 1.00 91.88 544 SER A CA 1
ATOM 4063 C C . SER A 1 544 ? -34.368 -2.270 33.260 1.00 91.88 544 SER A C 1
ATOM 4065 O O . SER A 1 544 ? -34.713 -1.120 33.537 1.00 91.88 544 SER A O 1
ATOM 4067 N N . GLU A 1 545 ? -33.607 -3.014 34.063 1.00 91.94 545 GLU A N 1
ATOM 4068 C CA . GLU A 1 545 ? -33.114 -2.598 35.375 1.00 91.94 545 GLU A CA 1
ATOM 4069 C C . GLU A 1 545 ? -31.625 -2.961 35.529 1.00 91.94 545 GLU A C 1
ATOM 4071 O O . GLU A 1 545 ? -31.317 -4.130 35.761 1.00 91.94 545 GLU A O 1
ATOM 4076 N N . PRO A 1 546 ? -30.712 -1.966 35.508 1.00 91.38 546 PRO A N 1
ATOM 4077 C CA . PRO A 1 546 ? -29.279 -2.216 35.369 1.00 91.38 546 PRO A CA 1
ATOM 4078 C C . PRO A 1 546 ? -28.685 -3.121 36.457 1.00 91.38 546 PRO A C 1
ATOM 4080 O O . PRO A 1 546 ? -28.615 -2.717 37.629 1.00 91.38 546 PRO A O 1
ATOM 4083 N N . ALA A 1 547 ? -28.181 -4.300 36.080 1.00 88.31 547 ALA A N 1
ATOM 4084 C CA . ALA A 1 547 ? -27.686 -5.329 36.993 1.00 88.31 547 ALA A CA 1
ATOM 4085 C C . ALA A 1 547 ? -26.615 -6.276 36.387 1.00 88.31 547 ALA A C 1
ATOM 4087 O O . ALA A 1 547 ? -26.826 -7.476 36.217 1.00 88.31 547 ALA A O 1
ATOM 4088 N N . ILE A 1 548 ? -25.378 -5.776 36.264 1.00 83.81 548 ILE A N 1
ATOM 4089 C CA . ILE A 1 548 ? -24.209 -6.505 35.713 1.00 83.81 548 ILE A CA 1
ATOM 4090 C C . ILE A 1 548 ? -24.003 -7.931 36.264 1.00 83.81 548 ILE A C 1
ATOM 4092 O O . ILE A 1 548 ? -23.483 -8.807 35.571 1.00 83.81 548 ILE A O 1
ATOM 4096 N N . ASP A 1 549 ? -24.296 -8.174 37.546 1.00 86.31 549 ASP A N 1
ATOM 4097 C CA . ASP A 1 549 ? -23.958 -9.449 38.189 1.00 86.31 549 ASP A CA 1
ATOM 4098 C C . ASP A 1 549 ? -24.943 -10.591 37.899 1.00 86.31 549 ASP A C 1
ATOM 4100 O O . ASP A 1 549 ? -24.628 -11.738 38.238 1.00 86.31 549 ASP A O 1
ATOM 4104 N N . ARG A 1 550 ? -26.079 -10.298 37.241 1.00 89.31 550 ARG A N 1
ATOM 4105 C CA . ARG A 1 550 ? -27.132 -11.262 36.882 1.00 89.31 550 ARG A CA 1
ATOM 4106 C C . ARG A 1 550 ? -27.528 -12.183 38.040 1.00 89.31 550 ARG A C 1
ATOM 4108 O O . ARG A 1 550 ? -27.811 -13.366 37.837 1.00 89.31 550 ARG A O 1
ATOM 4115 N N . THR A 1 551 ? -27.492 -11.680 39.275 1.00 94.94 551 THR A N 1
ATOM 4116 C CA . THR A 1 551 ? -27.855 -12.487 40.445 1.00 94.94 551 THR A CA 1
ATOM 4117 C C . THR A 1 551 ? -29.322 -12.898 40.347 1.00 94.94 551 THR A C 1
ATOM 4119 O O . THR A 1 551 ? -30.186 -12.056 40.141 1.00 94.94 551 THR A O 1
ATOM 4122 N N . ASP A 1 552 ? -29.581 -14.194 40.491 1.00 95.00 552 ASP A N 1
ATOM 4123 C CA . ASP A 1 552 ? -30.912 -14.804 40.555 1.00 95.00 552 ASP A CA 1
ATOM 4124 C C . ASP A 1 552 ? -30.885 -15.793 41.730 1.00 95.00 552 ASP A C 1
ATOM 4126 O O . ASP A 1 552 ? -30.333 -16.900 41.650 1.00 95.00 552 ASP A O 1
ATOM 4130 N N . SER A 1 553 ? -31.340 -15.323 42.888 1.00 96.69 553 SER A N 1
ATOM 4131 C CA . SER A 1 553 ? -31.191 -16.002 44.173 1.00 96.69 553 SER A CA 1
ATOM 4132 C C . SER A 1 553 ? -32.100 -17.225 44.313 1.00 96.69 553 SER A C 1
ATOM 4134 O O . SER A 1 553 ? -31.777 -18.133 45.095 1.00 96.69 553 SER A O 1
ATOM 4136 N N . ASP A 1 554 ? -33.209 -17.285 43.577 1.00 96.00 554 ASP A N 1
ATOM 4137 C CA . ASP A 1 554 ? -34.194 -18.362 43.668 1.00 96.00 554 ASP A CA 1
ATOM 4138 C C . ASP A 1 554 ? -34.322 -19.231 42.403 1.00 96.00 554 ASP A C 1
ATOM 4140 O O . ASP A 1 554 ? -34.907 -20.322 42.471 1.00 96.00 554 ASP A O 1
ATOM 4144 N N . LEU A 1 555 ? -33.629 -18.847 41.328 1.00 96.62 555 LEU A N 1
ATOM 4145 C CA . LEU A 1 555 ? -33.505 -19.546 40.052 1.00 96.62 555 LEU A CA 1
ATOM 4146 C C . LEU A 1 555 ? -34.821 -19.632 39.275 1.00 96.62 555 LEU A C 1
ATOM 4148 O O . LEU A 1 555 ? -35.108 -20.665 38.649 1.00 96.62 555 LEU A O 1
ATOM 4152 N N . ASP A 1 556 ? -35.631 -18.581 39.335 1.00 95.69 556 ASP A N 1
ATOM 4153 C CA . ASP A 1 556 ? -36.895 -18.485 38.612 1.00 95.69 556 ASP A CA 1
ATOM 4154 C C . ASP A 1 556 ? -36.756 -17.900 37.190 1.00 95.69 556 ASP A C 1
ATOM 4156 O O . ASP A 1 556 ? -37.650 -18.095 36.353 1.00 95.69 556 ASP A O 1
ATOM 4160 N N . GLY A 1 557 ? -35.589 -17.321 36.882 1.00 93.94 557 GLY A N 1
ATOM 4161 C CA . GLY A 1 557 ? -35.247 -16.713 35.598 1.00 93.94 557 GLY A CA 1
ATOM 4162 C C . GLY A 1 557 ? -35.393 -15.190 35.549 1.00 93.94 557 GLY A C 1
ATOM 4163 O O . GLY A 1 557 ? -35.103 -14.616 34.499 1.00 93.94 557 GLY A O 1
ATOM 4164 N N . VAL A 1 558 ? -35.820 -14.550 36.637 1.00 95.56 558 VAL A N 1
ATOM 4165 C CA . VAL A 1 558 ? -35.864 -13.098 36.835 1.00 95.56 558 VAL A CA 1
ATOM 4166 C C . VAL A 1 558 ? -34.755 -12.718 37.816 1.00 95.56 558 VAL A C 1
ATOM 4168 O O . VAL A 1 558 ? -34.539 -13.389 38.818 1.00 95.56 558 VAL A O 1
ATOM 4171 N N . GLY A 1 559 ? -33.978 -11.680 37.512 1.00 96.00 559 GLY A N 1
ATOM 4172 C CA . GLY A 1 559 ? -32.878 -11.278 38.392 1.00 96.00 559 GLY A CA 1
ATOM 4173 C C . GLY A 1 559 ? -33.352 -10.568 39.661 1.00 96.00 559 GLY A C 1
ATOM 4174 O O . GLY A 1 559 ? -34.337 -9.835 39.642 1.00 96.00 559 GLY A O 1
ATOM 4175 N N . ASP A 1 560 ? -32.581 -10.681 40.747 1.00 95.12 560 ASP A N 1
ATOM 4176 C CA . ASP A 1 560 ? -32.864 -10.071 42.058 1.00 95.12 560 ASP A CA 1
ATOM 4177 C C . ASP A 1 560 ? -33.150 -8.555 41.976 1.00 95.12 560 ASP A C 1
ATOM 4179 O O . ASP A 1 560 ? -33.806 -7.994 42.855 1.00 95.12 560 ASP A O 1
ATOM 4183 N N . ALA A 1 561 ? -32.620 -7.867 40.956 1.00 94.44 561 ALA A N 1
ATOM 4184 C CA . ALA A 1 561 ? -32.795 -6.429 40.749 1.00 94.44 561 ALA A CA 1
ATOM 4185 C C . ALA A 1 561 ? -34.203 -6.042 40.265 1.00 94.44 561 ALA A C 1
ATOM 4187 O O . ALA A 1 561 ? -34.665 -4.940 40.564 1.00 94.44 561 ALA A O 1
ATOM 4188 N N . CYS A 1 562 ? -34.872 -6.934 39.535 1.00 94.88 562 CYS A N 1
ATOM 4189 C CA . CYS A 1 562 ? -36.193 -6.721 38.947 1.00 94.88 562 CYS A CA 1
ATOM 4190 C C . CYS A 1 562 ? -37.235 -7.755 39.405 1.00 94.88 562 CYS A C 1
ATOM 4192 O O . CYS A 1 562 ? -38.377 -7.715 38.945 1.00 94.88 562 CYS A O 1
ATOM 4194 N N . ASP A 1 563 ? -36.858 -8.654 40.313 1.00 96.62 563 ASP A N 1
ATOM 4195 C CA . ASP A 1 563 ? -37.742 -9.636 40.915 1.00 96.62 563 ASP A CA 1
ATOM 4196 C C . ASP A 1 563 ? -38.534 -9.032 42.088 1.00 96.62 563 ASP A C 1
ATOM 4198 O O . ASP A 1 563 ? -37.991 -8.495 43.057 1.00 96.62 563 ASP A O 1
ATOM 4202 N N . THR A 1 564 ? -39.855 -9.144 42.000 1.00 96.06 564 THR A N 1
ATOM 4203 C CA . THR A 1 564 ? -40.817 -8.754 43.040 1.00 96.06 564 THR A CA 1
ATOM 4204 C C . THR A 1 564 ? -40.824 -9.702 44.247 1.00 96.06 564 THR A C 1
ATOM 4206 O O . THR A 1 564 ? -41.359 -9.345 45.299 1.00 96.06 564 THR A O 1
ATOM 4209 N N . CYS A 1 565 ? -40.214 -10.888 44.137 1.00 96.44 565 CYS A N 1
ATOM 4210 C CA . CYS A 1 565 ? -39.985 -11.843 45.220 1.00 96.44 565 CYS A CA 1
ATOM 4211 C C . CYS A 1 565 ? -38.605 -12.542 45.122 1.00 96.44 565 CYS A C 1
ATOM 4213 O O . CYS A 1 565 ? -38.584 -13.766 45.042 1.00 96.44 565 CYS A O 1
ATOM 4215 N N . PRO A 1 566 ? -37.465 -11.842 45.346 1.00 96.12 566 PRO A N 1
ATOM 4216 C CA . PRO A 1 566 ? -36.084 -12.323 45.089 1.00 96.12 566 PRO A CA 1
ATOM 4217 C C . PRO A 1 566 ? -35.638 -13.643 45.742 1.00 96.12 566 PRO A C 1
ATOM 4219 O O . PRO A 1 566 ? -34.504 -14.089 45.596 1.00 96.12 566 PRO A O 1
ATOM 4222 N N . TYR A 1 567 ? -36.461 -14.225 46.608 1.00 96.31 567 TYR A N 1
ATOM 4223 C CA . TYR A 1 567 ? -36.147 -15.440 47.352 1.00 96.31 567 TYR A CA 1
ATOM 4224 C C . TYR A 1 567 ? -37.242 -16.509 47.214 1.00 96.31 567 TYR A C 1
ATOM 4226 O O . TYR A 1 567 ? -37.202 -17.508 47.949 1.00 96.31 567 TYR A O 1
ATOM 4234 N N . LEU A 1 568 ? -38.239 -16.304 46.347 1.00 96.50 568 LEU A N 1
ATOM 4235 C CA . LEU A 1 568 ? -39.366 -17.205 46.152 1.00 96.50 568 LEU A CA 1
ATOM 4236 C C . LEU A 1 568 ? -39.884 -17.211 44.705 1.00 96.50 568 LEU A C 1
ATOM 4238 O O . LEU A 1 568 ? -40.753 -16.423 44.359 1.00 96.50 568 LEU A O 1
ATOM 4242 N N . VAL A 1 569 ? -39.509 -18.278 43.994 1.00 97.75 569 VAL A N 1
ATOM 4243 C CA . VAL A 1 569 ? -39.845 -18.568 42.593 1.00 97.75 569 VAL A CA 1
ATOM 4244 C C . VAL A 1 569 ? -41.233 -18.079 42.159 1.00 97.75 569 VAL A C 1
ATOM 4246 O O . VAL A 1 569 ? -42.252 -18.713 42.473 1.00 97.75 569 VAL A O 1
ATOM 4249 N N . ASN A 1 570 ? -41.256 -17.020 41.353 1.00 96.25 570 ASN A N 1
ATOM 4250 C CA . ASN A 1 570 ? -42.431 -16.357 40.788 1.00 96.25 570 ASN A CA 1
ATOM 4251 C C . ASN A 1 570 ? -42.170 -15.837 39.350 1.00 96.25 570 ASN A C 1
ATOM 4253 O O . ASN A 1 570 ? -42.351 -14.648 39.085 1.00 96.25 570 ASN A O 1
ATOM 4257 N N . PRO A 1 571 ? -41.897 -16.713 38.355 1.00 96.12 571 PRO A N 1
ATOM 4258 C CA . PRO A 1 571 ? -41.481 -16.270 37.017 1.00 96.12 571 PRO A CA 1
ATOM 4259 C C . PRO A 1 571 ? -42.496 -15.394 36.263 1.00 96.12 571 PRO A C 1
ATOM 4261 O O . PRO A 1 571 ? -42.179 -14.825 35.221 1.00 96.12 571 PRO A O 1
ATOM 4264 N N . ASP A 1 572 ? -43.759 -15.359 36.701 1.00 96.00 572 ASP A N 1
ATOM 4265 C CA . ASP A 1 572 ? -44.802 -14.520 36.108 1.00 96.00 572 ASP A CA 1
ATOM 4266 C C . ASP A 1 572 ? -44.850 -13.098 36.683 1.00 96.00 572 ASP A C 1
ATOM 4268 O O . ASP A 1 572 ? -45.599 -12.278 36.144 1.00 96.00 572 ASP A O 1
ATOM 4272 N N . GLN A 1 573 ? -44.061 -12.816 37.731 1.00 96.25 573 GLN A N 1
ATOM 4273 C CA . GLN A 1 573 ? -43.889 -11.506 38.368 1.00 96.25 573 GLN A CA 1
ATOM 4274 C C . GLN A 1 573 ? -45.235 -10.819 38.647 1.00 96.25 573 GLN A C 1
ATOM 4276 O O . GLN A 1 573 ? -45.426 -9.621 38.432 1.00 96.25 573 GLN A O 1
ATOM 4281 N N . ALA A 1 574 ? -46.230 -11.617 39.047 1.00 96.69 574 ALA A N 1
ATOM 4282 C CA . ALA A 1 574 ? -47.583 -11.132 39.243 1.00 96.69 574 ALA A CA 1
ATOM 4283 C C . ALA A 1 574 ? -47.660 -10.302 40.528 1.00 96.69 574 ALA A C 1
ATOM 4285 O O . ALA A 1 574 ? -47.544 -10.857 41.613 1.00 96.69 574 ALA A O 1
ATOM 4286 N N . ASP A 1 575 ? -47.960 -9.016 40.395 1.00 95.00 575 ASP A N 1
ATOM 4287 C CA . ASP A 1 575 ? -48.188 -8.071 41.492 1.00 95.00 575 ASP A CA 1
ATOM 4288 C C . ASP A 1 575 ? -49.606 -7.488 41.323 1.00 95.00 575 ASP A C 1
ATOM 4290 O O . ASP A 1 575 ? -49.908 -6.767 40.364 1.00 95.00 575 ASP A O 1
ATOM 4294 N N . GLY A 1 576 ? -50.539 -7.956 42.158 1.00 95.50 576 GLY A N 1
ATOM 4295 C CA . GLY A 1 576 ? -51.974 -7.724 41.992 1.00 95.50 576 GLY A CA 1
ATOM 4296 C C . GLY A 1 576 ? -52.415 -6.295 42.299 1.00 95.50 576 GLY A C 1
ATOM 4297 O O . GLY A 1 576 ? -53.405 -5.822 41.721 1.00 95.50 576 GLY A O 1
ATOM 4298 N N . ASP A 1 577 ? -51.695 -5.613 43.180 1.00 95.25 577 ASP A N 1
ATOM 4299 C CA . ASP A 1 577 ? -52.043 -4.292 43.691 1.00 95.25 577 ASP A CA 1
ATOM 4300 C C . ASP A 1 577 ? -50.979 -3.214 43.420 1.00 95.25 577 ASP A C 1
ATOM 4302 O O . ASP A 1 577 ? -51.299 -2.026 43.548 1.00 95.25 577 ASP A O 1
ATOM 4306 N N . ALA A 1 578 ? -49.825 -3.606 42.874 1.00 95.50 578 ALA A N 1
ATOM 4307 C CA . ALA A 1 578 ? -48.720 -2.758 42.448 1.00 95.50 578 ALA A CA 1
ATOM 4308 C C . ALA A 1 578 ? -47.978 -2.067 43.605 1.00 95.50 578 ALA A C 1
ATOM 4310 O O . ALA A 1 578 ? -47.607 -0.892 43.472 1.00 95.50 578 ALA A O 1
ATOM 4311 N N . ASP A 1 579 ? -47.791 -2.762 44.729 1.00 94.69 579 ASP A N 1
ATOM 4312 C CA . ASP A 1 579 ? -47.025 -2.273 45.882 1.00 94.69 579 ASP A CA 1
ATOM 4313 C C . ASP A 1 579 ? -45.529 -2.650 45.856 1.00 94.69 579 ASP A C 1
ATOM 4315 O O . ASP A 1 579 ? -44.736 -2.118 46.640 1.00 94.69 579 ASP A O 1
ATOM 4319 N N . GLY A 1 580 ? -45.125 -3.481 44.889 1.00 93.31 580 GLY A N 1
ATOM 4320 C CA . GLY A 1 580 ? -43.748 -3.921 44.683 1.00 93.31 580 GLY A CA 1
ATOM 4321 C C . GLY A 1 580 ? -43.419 -5.289 45.281 1.00 93.31 580 GLY A C 1
ATOM 4322 O O . GLY A 1 580 ? -42.322 -5.784 45.017 1.00 93.31 580 GLY A O 1
ATOM 4323 N N . PHE A 1 581 ? -44.330 -5.913 46.032 1.00 95.88 581 PHE A N 1
ATOM 4324 C CA . PHE A 1 581 ? -44.220 -7.306 46.455 1.00 95.88 581 PHE A CA 1
ATOM 4325 C C . PHE A 1 581 ? -45.046 -8.201 45.530 1.00 95.88 581 PHE A C 1
ATOM 4327 O O . PHE A 1 581 ? -46.220 -7.970 45.258 1.00 95.88 581 PHE A O 1
ATOM 4334 N N . GLY A 1 582 ? -44.432 -9.264 45.015 1.00 96.62 582 GLY A N 1
ATOM 4335 C CA . GLY A 1 582 ? -45.148 -10.193 44.147 1.00 96.62 582 GLY A CA 1
ATOM 4336 C C . GLY A 1 582 ? -46.187 -10.980 44.945 1.00 96.62 582 GLY A C 1
ATOM 4337 O O . GLY A 1 582 ? -45.940 -11.376 46.080 1.00 96.62 582 GLY A O 1
ATOM 4338 N N . ASN A 1 583 ? -47.313 -11.339 44.324 1.00 95.50 583 ASN A N 1
ATOM 4339 C CA . ASN A 1 583 ? -48.406 -12.118 44.929 1.00 95.50 583 ASN A CA 1
ATOM 4340 C C . ASN A 1 583 ? -47.942 -13.413 45.632 1.00 95.50 583 ASN A C 1
ATOM 4342 O O . ASN A 1 583 ? -48.687 -13.993 46.421 1.00 95.50 583 ASN A O 1
ATOM 4346 N N . ALA A 1 584 ? -46.765 -13.938 45.271 1.00 95.62 584 ALA A N 1
ATOM 4347 C CA . ALA A 1 584 ? -46.175 -15.126 45.877 1.00 95.62 584 ALA A CA 1
ATOM 4348 C C . ALA A 1 584 ? -45.610 -14.869 47.286 1.00 95.62 584 ALA A C 1
ATOM 4350 O O . ALA A 1 584 ? -45.647 -15.777 48.120 1.00 95.62 584 ALA A O 1
ATOM 4351 N N . CYS A 1 585 ? -45.083 -13.670 47.539 1.00 95.50 585 CYS A N 1
ATOM 4352 C CA . CYS A 1 585 ? -44.442 -13.270 48.791 1.00 95.50 585 CYS A CA 1
ATOM 4353 C C . CYS A 1 585 ? -45.146 -12.107 49.506 1.00 95.50 585 CYS A C 1
ATOM 4355 O O . CYS A 1 585 ? -44.757 -11.786 50.626 1.00 95.50 585 CYS A O 1
ATOM 4357 N N . ASP A 1 586 ? -46.172 -11.527 48.889 1.00 97.31 586 ASP A N 1
ATOM 4358 C CA . ASP A 1 586 ? -47.023 -10.498 49.464 1.00 97.31 586 ASP A CA 1
ATOM 4359 C C . ASP A 1 586 ? -48.033 -11.098 50.460 1.00 97.31 586 ASP A C 1
ATOM 4361 O O . ASP A 1 586 ? -48.802 -12.013 50.138 1.00 97.31 586 ASP A O 1
ATOM 4365 N N . ASN A 1 587 ? -48.028 -10.582 51.689 1.00 96.25 587 ASN A N 1
ATOM 4366 C CA . ASN A 1 587 ? -48.969 -10.976 52.731 1.00 96.25 587 ASN A CA 1
ATOM 4367 C C . ASN A 1 587 ? -50.364 -10.328 52.585 1.00 96.25 587 ASN A C 1
ATOM 4369 O O . ASN A 1 587 ? -51.293 -10.756 53.276 1.00 96.25 587 ASN A O 1
ATOM 4373 N N . CYS A 1 588 ? -50.552 -9.373 51.665 1.00 96.50 588 CYS A N 1
ATOM 4374 C CA . CYS A 1 588 ? -51.844 -8.815 51.263 1.00 96.50 588 CYS A CA 1
ATOM 4375 C C . CYS A 1 588 ? -51.998 -8.580 49.735 1.00 96.50 588 CYS A C 1
ATOM 4377 O O . CYS A 1 588 ? -52.297 -7.456 49.346 1.00 96.50 588 CYS A O 1
ATOM 4379 N N . PRO A 1 589 ? -52.086 -9.638 48.888 1.00 95.69 589 PRO A N 1
ATOM 4380 C CA . PRO A 1 589 ? -52.074 -9.584 47.399 1.00 95.69 589 PRO A CA 1
ATOM 4381 C C . PRO A 1 589 ? -53.113 -8.718 46.658 1.00 95.69 589 PRO A C 1
ATOM 4383 O O . PRO A 1 589 ? -53.221 -8.760 45.429 1.00 95.69 589 PRO A O 1
ATOM 4386 N N . LEU A 1 590 ? -54.019 -8.062 47.380 1.00 94.94 590 LEU A N 1
ATOM 4387 C CA . LEU A 1 590 ? -55.111 -7.250 46.844 1.00 94.94 590 LEU A CA 1
ATOM 4388 C C . LEU A 1 590 ? -55.135 -5.833 47.439 1.00 94.94 590 LEU A C 1
ATOM 4390 O O . LEU A 1 590 ? -56.040 -5.058 47.098 1.00 94.94 590 LEU A O 1
ATOM 4394 N N . PHE A 1 591 ? -54.230 -5.517 48.364 1.00 95.31 591 PHE A N 1
ATOM 4395 C CA . PHE A 1 591 ? -54.220 -4.280 49.126 1.00 95.31 591 PHE A CA 1
ATOM 4396 C C . PHE A 1 591 ? -52.792 -3.797 49.375 1.00 95.31 591 PHE A C 1
ATOM 4398 O O . PHE A 1 591 ? -52.146 -4.265 50.300 1.00 95.31 591 PHE A O 1
ATOM 4405 N N . THR A 1 592 ? -52.404 -2.740 48.660 1.00 96.75 592 THR A N 1
ATOM 4406 C CA . THR A 1 592 ? -51.052 -2.173 48.727 1.00 96.75 592 THR A CA 1
ATOM 4407 C C . THR A 1 592 ? -50.565 -1.934 50.158 1.00 96.75 592 THR A C 1
ATOM 4409 O O . THR A 1 592 ? -51.149 -1.092 50.866 1.00 96.75 592 THR A O 1
ATOM 4412 N N . ASN A 1 593 ? -49.482 -2.601 50.554 1.00 94.69 593 ASN A N 1
ATOM 4413 C CA . ASN A 1 593 ? -48.852 -2.490 51.863 1.00 94.69 593 ASN A CA 1
ATOM 4414 C C . ASN A 1 593 ? -47.322 -2.649 51.778 1.00 94.69 593 ASN A C 1
ATOM 4416 O O . ASN A 1 593 ? -46.744 -3.613 52.273 1.00 94.69 593 ASN A O 1
ATOM 4420 N N . ASP A 1 594 ? -46.652 -1.599 51.289 1.00 92.19 594 ASP A N 1
ATOM 4421 C CA . ASP A 1 594 ? -45.193 -1.517 51.106 1.00 92.19 594 ASP A CA 1
ATOM 4422 C C . ASP A 1 594 ? -44.338 -1.911 52.342 1.00 92.19 594 ASP A C 1
ATOM 4424 O O . ASP A 1 594 ? -43.129 -2.120 52.226 1.00 92.19 594 ASP A O 1
ATOM 4428 N N . ASP A 1 595 ? -44.902 -1.920 53.558 1.00 94.38 595 ASP A N 1
ATOM 4429 C CA . ASP A 1 595 ? -44.199 -2.292 54.792 1.00 94.38 595 ASP A CA 1
ATOM 4430 C C . ASP A 1 595 ? -44.361 -3.763 55.201 1.00 94.38 595 ASP A C 1
ATOM 4432 O O . ASP A 1 595 ? -43.672 -4.189 56.135 1.00 94.38 595 ASP A O 1
ATOM 4436 N N . GLN A 1 596 ? -45.227 -4.518 54.511 1.00 96.38 596 GLN A N 1
ATOM 4437 C CA . GLN A 1 596 ? -45.510 -5.939 54.739 1.00 96.38 596 GLN A CA 1
ATOM 4438 C C . GLN A 1 596 ? -45.723 -6.253 56.231 1.00 96.38 596 GLN A C 1
ATOM 4440 O O . GLN A 1 596 ? -45.238 -7.254 56.764 1.00 96.38 596 GLN A O 1
ATOM 4445 N N . ALA A 1 597 ? -46.412 -5.352 56.944 1.00 96.88 597 ALA A N 1
ATOM 4446 C CA . ALA A 1 597 ? -46.686 -5.514 58.366 1.00 96.88 597 ALA A CA 1
ATOM 4447 C C . ALA A 1 597 ? -47.565 -6.751 58.617 1.00 96.88 597 ALA A C 1
ATOM 4449 O O . ALA A 1 597 ? -48.585 -6.926 57.958 1.00 96.88 597 ALA A O 1
ATOM 4450 N N . ASP A 1 598 ? -47.147 -7.590 59.564 1.00 96.19 598 ASP A N 1
ATOM 4451 C CA . ASP A 1 598 ? -47.837 -8.805 60.016 1.00 96.19 598 ASP A CA 1
ATOM 4452 C C . ASP A 1 598 ? -47.599 -8.937 61.531 1.00 96.19 598 ASP A C 1
ATOM 4454 O O . ASP A 1 598 ? -46.532 -9.369 61.993 1.00 96.19 598 ASP A O 1
ATOM 4458 N N . MET A 1 599 ? -48.541 -8.423 62.322 1.00 96.69 599 MET A N 1
ATOM 4459 C CA . MET A 1 599 ? -48.411 -8.256 63.768 1.00 96.69 599 MET A CA 1
ATOM 4460 C C . MET A 1 599 ? -48.373 -9.590 64.514 1.00 96.69 599 MET A C 1
ATOM 4462 O O . MET A 1 599 ? -47.669 -9.701 65.530 1.00 96.69 599 MET A O 1
ATOM 4466 N N . ASP A 1 600 ? -49.123 -10.582 64.043 1.00 95.50 600 ASP A N 1
ATOM 4467 C CA . ASP A 1 600 ? -49.276 -11.866 64.718 1.00 95.50 600 ASP A CA 1
ATOM 4468 C C . ASP A 1 600 ? -48.513 -13.028 64.053 1.00 95.50 600 ASP A C 1
ATOM 4470 O O . ASP A 1 600 ? -48.335 -14.083 64.676 1.00 95.50 600 ASP A O 1
ATOM 4474 N N . VAL A 1 601 ? -47.895 -12.770 62.896 1.00 96.88 601 VAL A N 1
ATOM 4475 C CA . VAL A 1 601 ? -46.970 -13.650 62.172 1.00 96.88 601 VAL A CA 1
ATOM 4476 C C . VAL A 1 601 ? -47.660 -14.905 61.630 1.00 96.88 601 VAL A C 1
ATOM 4478 O O . VAL A 1 601 ? -47.103 -16.012 61.685 1.00 96.88 601 VAL A O 1
ATOM 4481 N N . ASP A 1 602 ? -48.887 -14.761 61.138 1.00 95.56 602 ASP A N 1
ATOM 4482 C CA . ASP A 1 602 ? -49.647 -15.849 60.523 1.00 95.56 602 ASP A CA 1
ATOM 4483 C C . ASP A 1 602 ? -49.515 -15.924 58.992 1.00 95.56 602 ASP A C 1
ATOM 4485 O O . ASP A 1 602 ? -49.905 -16.939 58.400 1.00 95.56 602 ASP A O 1
ATOM 4489 N N . GLY A 1 603 ? -48.878 -14.922 58.377 1.00 94.94 603 GLY A N 1
ATOM 4490 C CA . GLY A 1 603 ? -48.684 -14.807 56.936 1.00 94.94 603 GLY A CA 1
ATOM 4491 C C . GLY A 1 603 ? -49.754 -13.990 56.207 1.00 94.94 603 GLY A C 1
ATOM 4492 O O . GLY A 1 603 ? -49.706 -13.941 54.978 1.00 94.94 603 GLY A O 1
ATOM 4493 N N . VAL A 1 604 ? -50.696 -13.370 56.920 1.00 96.62 604 VAL A N 1
ATOM 4494 C CA . VAL A 1 604 ? -51.655 -12.386 56.407 1.00 96.62 604 VAL A CA 1
ATOM 4495 C C . VAL A 1 604 ? -51.264 -11.011 56.940 1.00 96.62 604 VAL A C 1
ATOM 4497 O O . VAL A 1 604 ? -50.976 -10.846 58.119 1.00 96.62 604 VAL A O 1
ATOM 4500 N N . GLY A 1 605 ? -51.208 -10.003 56.073 1.00 97.06 605 GLY A N 1
ATOM 4501 C CA . GLY A 1 605 ? -50.795 -8.670 56.496 1.00 97.06 605 GLY A CA 1
ATOM 4502 C C . GLY A 1 605 ? -51.871 -7.920 57.282 1.00 97.06 605 GLY A C 1
ATOM 4503 O O . GLY A 1 605 ? -53.068 -8.062 57.026 1.00 97.06 605 GLY A O 1
ATOM 4504 N N . ASP A 1 606 ? -51.436 -7.021 58.168 1.00 96.00 606 ASP A N 1
ATOM 4505 C CA . ASP A 1 606 ? -52.281 -6.196 59.049 1.00 96.00 606 ASP A CA 1
ATOM 4506 C C . ASP A 1 606 ? -53.421 -5.475 58.301 1.00 96.00 606 ASP A C 1
ATOM 4508 O O . ASP A 1 606 ? -54.472 -5.169 58.868 1.00 96.00 606 ASP A O 1
ATOM 4512 N N . LEU A 1 607 ? -53.201 -5.143 57.024 1.00 95.94 607 LEU A N 1
ATOM 4513 C CA . LEU A 1 607 ? -54.148 -4.407 56.187 1.00 95.94 607 LEU A CA 1
ATOM 4514 C C . LEU A 1 607 ? -55.333 -5.266 55.715 1.00 95.94 607 LEU A C 1
ATOM 4516 O O . LEU A 1 607 ? -56.419 -4.729 55.481 1.00 95.94 607 LEU A O 1
ATOM 4520 N N . CYS A 1 608 ? -55.122 -6.571 55.548 1.00 95.19 608 CYS A N 1
ATOM 4521 C CA . CYS A 1 608 ? -56.101 -7.521 55.026 1.00 95.19 608 CYS A CA 1
ATOM 4522 C C . CYS A 1 608 ? -56.486 -8.613 56.033 1.00 95.19 608 CYS A C 1
ATOM 4524 O O . CYS A 1 608 ? -57.322 -9.460 55.711 1.00 95.19 608 CYS A O 1
ATOM 4526 N N . ASP A 1 609 ? -55.930 -8.551 57.241 1.00 96.62 609 ASP A N 1
ATOM 4527 C CA . ASP A 1 609 ? -56.243 -9.433 58.348 1.00 96.62 609 ASP A CA 1
ATOM 4528 C C . ASP A 1 609 ? -57.516 -8.990 59.096 1.00 96.62 609 ASP A C 1
ATOM 4530 O O . ASP A 1 609 ? -57.615 -7.896 59.661 1.00 96.62 609 ASP A O 1
ATOM 4534 N N . ASN A 1 610 ? -58.519 -9.867 59.118 1.00 95.38 610 ASN A N 1
ATOM 4535 C CA . ASN A 1 610 ? -59.756 -9.670 59.869 1.00 95.38 610 ASN A CA 1
ATOM 4536 C C . ASN A 1 610 ? -59.626 -9.985 61.377 1.00 95.38 610 ASN A C 1
ATOM 4538 O O . ASN A 1 610 ? -60.617 -9.853 62.108 1.00 95.38 610 ASN A O 1
ATOM 4542 N N . CYS A 1 611 ? -58.429 -10.355 61.850 1.00 95.75 611 CYS A N 1
ATOM 4543 C CA . CYS A 1 611 ? -58.085 -10.653 63.238 1.00 95.75 611 CYS A CA 1
ATOM 4544 C C . CYS A 1 611 ? -56.659 -10.229 63.658 1.00 95.75 611 CYS A C 1
ATOM 4546 O O . CYS A 1 611 ? -55.998 -10.993 64.342 1.00 95.75 611 CYS A O 1
ATOM 4548 N N . LEU A 1 612 ? -56.279 -8.963 63.440 1.00 95.44 612 LEU A N 1
ATOM 4549 C CA . LEU A 1 612 ? -54.957 -8.333 63.698 1.00 95.44 612 LEU A CA 1
ATOM 4550 C C . LEU A 1 612 ? -54.050 -8.839 64.858 1.00 95.44 612 LEU A C 1
ATOM 4552 O O . LEU A 1 612 ? -52.838 -8.647 64.823 1.00 95.44 612 LEU A O 1
ATOM 4556 N N . GLU A 1 613 ? -54.603 -9.356 65.959 1.00 95.81 613 GLU A N 1
ATOM 4557 C CA . GLU A 1 613 ? -53.826 -9.833 67.120 1.00 95.81 613 GLU A CA 1
ATOM 4558 C C . GLU A 1 613 ? -53.871 -11.369 67.307 1.00 95.81 613 GLU A C 1
ATOM 4560 O O . GLU A 1 613 ? -53.322 -11.887 68.290 1.00 95.81 613 GLU A O 1
ATOM 4565 N N . VAL A 1 614 ? -54.577 -12.104 66.442 1.00 95.44 614 VAL A N 1
ATOM 4566 C CA . VAL A 1 614 ? -54.906 -13.527 66.594 1.00 95.44 614 VAL A CA 1
ATOM 4567 C C . VAL A 1 614 ? -54.751 -14.277 65.270 1.00 95.44 614 VAL A C 1
ATOM 4569 O O . VAL A 1 614 ? -55.691 -14.350 64.486 1.00 95.44 614 VAL A O 1
ATOM 4572 N N . SER A 1 615 ? -53.640 -15.010 65.158 1.00 97.38 615 SER A N 1
ATOM 4573 C CA . SER A 1 615 ? -53.271 -15.755 63.952 1.00 97.38 615 SER A CA 1
ATOM 4574 C C . SER A 1 615 ? -54.393 -16.639 63.400 1.00 97.38 615 SER A C 1
ATOM 4576 O O . SER A 1 615 ? -54.823 -17.608 64.049 1.00 97.38 615 SER A O 1
ATOM 4578 N N . ASN A 1 616 ? -54.813 -16.359 62.171 1.00 95.75 616 ASN A N 1
ATOM 4579 C CA . ASN A 1 616 ? -55.917 -16.991 61.461 1.00 95.75 616 ASN A CA 1
ATOM 4580 C C . ASN A 1 616 ? -55.753 -16.933 59.925 1.00 95.75 616 ASN A C 1
ATOM 4582 O O . ASN A 1 616 ? -56.658 -16.522 59.204 1.00 95.75 616 ASN A O 1
ATOM 4586 N N . ALA A 1 617 ? -54.652 -17.473 59.406 1.00 96.38 617 ALA A N 1
ATOM 4587 C CA . ALA A 1 617 ? -54.301 -17.452 57.980 1.00 96.38 617 ALA A CA 1
ATOM 4588 C C . ALA A 1 617 ? -55.386 -17.896 56.962 1.00 96.38 617 ALA A C 1
ATOM 4590 O O . ALA A 1 617 ? -55.239 -17.670 55.763 1.00 96.38 617 ALA A O 1
ATOM 4591 N N . ASP A 1 618 ? -56.462 -18.573 57.385 1.00 95.44 618 ASP A N 1
ATOM 4592 C CA . ASP A 1 618 ? -57.594 -18.926 56.517 1.00 95.44 618 ASP A CA 1
ATOM 4593 C C . ASP A 1 618 ? -58.635 -17.805 56.340 1.00 95.44 618 ASP A C 1
ATOM 4595 O O . ASP A 1 618 ? -59.523 -17.941 55.490 1.00 95.44 618 ASP A O 1
ATOM 4599 N N . GLN A 1 619 ? -58.522 -16.722 57.119 1.00 95.50 619 GLN A N 1
ATOM 4600 C CA . GLN A 1 619 ? -59.335 -15.505 57.070 1.00 95.50 619 GLN A CA 1
ATOM 4601 C C . GLN A 1 619 ? -60.846 -15.798 57.041 1.00 95.50 619 GLN A C 1
ATOM 4603 O O . GLN A 1 619 ? -61.638 -15.112 56.386 1.00 95.50 619 GLN A O 1
ATOM 4608 N N . ALA A 1 620 ? -61.270 -16.853 57.747 1.00 96.19 620 ALA A N 1
ATOM 4609 C CA . ALA A 1 620 ? -62.666 -17.269 57.801 1.00 96.19 620 ALA A CA 1
ATOM 4610 C C . ALA A 1 620 ? -63.556 -16.186 58.439 1.00 96.19 620 ALA A C 1
ATOM 4612 O O . ALA A 1 620 ? -63.218 -15.620 59.475 1.00 96.19 620 ALA A O 1
ATOM 4613 N N . ASN A 1 621 ? -64.709 -15.918 57.819 1.00 94.31 621 ASN A N 1
ATOM 4614 C CA . ASN A 1 621 ? -65.709 -14.971 58.315 1.00 94.31 621 ASN A CA 1
ATOM 4615 C C . ASN A 1 621 ? -67.121 -15.466 57.948 1.00 94.31 621 ASN A C 1
ATOM 4617 O O . ASN A 1 621 ? -67.544 -15.437 56.782 1.00 94.31 621 ASN A O 1
ATOM 4621 N N . GLY A 1 622 ? -67.823 -16.015 58.938 1.00 94.56 622 GLY A N 1
ATOM 4622 C CA . GLY A 1 622 ? -69.087 -16.726 58.780 1.00 94.56 622 GLY A CA 1
ATOM 4623 C C . GLY A 1 622 ? -70.317 -15.843 58.542 1.00 94.56 622 GLY A C 1
ATOM 4624 O O . GLY A 1 622 ? -71.295 -16.319 57.947 1.00 94.56 622 GLY A O 1
ATOM 4625 N N . ASP A 1 623 ? -70.301 -14.577 58.963 1.00 91.62 623 ASP A N 1
ATOM 4626 C CA . ASP A 1 623 ? -71.447 -13.648 58.927 1.00 91.62 623 ASP A CA 1
ATOM 4627 C C . ASP A 1 623 ? -71.202 -12.332 58.143 1.00 91.62 623 ASP A C 1
ATOM 4629 O O . ASP A 1 623 ? -72.067 -11.438 58.067 1.00 91.62 623 ASP A O 1
ATOM 4633 N N . PRO A 1 624 ? -70.227 -12.393 57.231 1.00 89.88 624 PRO A N 1
ATOM 4634 C CA . PRO A 1 624 ? -69.485 -11.301 56.585 1.00 89.88 624 PRO A CA 1
ATOM 4635 C C . PRO A 1 624 ? -69.432 -9.912 57.256 1.00 89.88 624 PRO A C 1
ATOM 4637 O O . PRO A 1 624 ? -69.600 -8.916 56.532 1.00 89.88 624 PRO A O 1
ATOM 4640 N N . ASP A 1 625 ? -69.290 -9.779 58.579 1.00 91.62 625 ASP A N 1
ATOM 4641 C CA . ASP A 1 625 ? -68.950 -8.477 59.187 1.00 91.62 625 ASP A CA 1
ATOM 4642 C C . ASP A 1 625 ? -67.449 -8.125 59.085 1.00 91.62 625 ASP A C 1
ATOM 4644 O O . ASP A 1 625 ? -66.778 -8.608 58.178 1.00 91.62 625 ASP A O 1
ATOM 4648 N N . GLU A 1 626 ? -66.961 -7.166 59.877 1.00 91.38 626 GLU A N 1
ATOM 4649 C CA . GLU A 1 626 ? -65.561 -6.713 59.816 1.00 91.38 626 GLU A CA 1
ATOM 4650 C C . GLU A 1 626 ? -64.604 -7.629 60.603 1.00 91.38 626 GLU A C 1
ATOM 4652 O O . GLU A 1 626 ? -63.397 -7.527 60.401 1.00 91.38 626 GLU A O 1
ATOM 4657 N N . GLN A 1 627 ? -65.113 -8.526 61.457 1.00 93.88 627 GLN A N 1
ATOM 4658 C CA . GLN A 1 627 ? -64.316 -9.366 62.348 1.00 93.88 627 GLN A CA 1
ATOM 4659 C C . GLN A 1 627 ? -64.253 -10.812 61.827 1.00 93.88 627 GLN A C 1
ATOM 4661 O O . GLN A 1 627 ? -65.222 -11.354 61.301 1.00 93.88 627 GLN A O 1
ATOM 4666 N N . GLY A 1 628 ? -63.087 -11.448 61.921 1.00 95.88 628 GLY A N 1
ATOM 4667 C CA . GLY A 1 628 ? -62.923 -12.856 61.559 1.00 95.88 628 GLY A CA 1
ATOM 4668 C C . GLY A 1 628 ? -63.392 -13.826 62.640 1.00 95.88 628 GLY A C 1
ATOM 4669 O O . GLY A 1 628 ? -63.329 -13.529 63.831 1.00 95.88 628 GLY A O 1
ATOM 4670 N N . ASP A 1 629 ? -63.746 -15.051 62.239 1.00 95.31 629 ASP A N 1
ATOM 4671 C CA . ASP A 1 629 ? -64.242 -16.117 63.129 1.00 95.31 629 ASP A CA 1
ATOM 4672 C C . ASP A 1 629 ? -63.307 -16.399 64.330 1.00 95.31 629 ASP A C 1
ATOM 4674 O O . ASP A 1 629 ? -63.752 -16.916 65.357 1.00 95.31 629 ASP A O 1
ATOM 4678 N N . ALA A 1 630 ? -62.002 -16.129 64.195 1.00 95.19 630 ALA A N 1
ATOM 4679 C CA . ALA A 1 630 ? -60.990 -16.401 65.219 1.00 95.19 630 ALA A CA 1
ATOM 4680 C C . ALA A 1 630 ? -60.989 -15.388 66.378 1.00 95.19 630 ALA A C 1
ATOM 4682 O O . ALA A 1 630 ? -60.566 -15.728 67.486 1.00 95.19 630 ALA A O 1
ATOM 4683 N N . CYS A 1 631 ? -61.468 -14.172 66.131 1.00 94.44 631 CYS A N 1
ATOM 4684 C CA . CYS A 1 631 ? -61.464 -13.050 67.066 1.00 94.44 631 CYS A CA 1
ATOM 4685 C C . CYS A 1 631 ? -62.858 -12.427 67.252 1.00 94.44 631 CYS A C 1
ATOM 4687 O O . CYS A 1 631 ? -62.999 -11.445 67.977 1.00 94.44 631 CYS A O 1
ATOM 4689 N N . ASP A 1 632 ? -63.877 -13.022 66.635 1.00 95.19 632 ASP A N 1
ATOM 4690 C CA . ASP A 1 632 ? -65.277 -12.660 66.778 1.00 95.19 632 ASP A CA 1
ATOM 4691 C C . ASP A 1 632 ? -65.930 -13.427 67.943 1.00 95.19 632 ASP A C 1
ATOM 4693 O O . ASP A 1 632 ? -65.924 -14.663 67.999 1.00 95.19 632 ASP A O 1
ATOM 4697 N N . ASN A 1 633 ? -66.521 -12.700 68.893 1.00 93.50 633 ASN A N 1
ATOM 4698 C CA . ASN A 1 633 ? -67.291 -13.294 69.989 1.00 93.50 633 ASN A CA 1
ATOM 4699 C C . ASN A 1 633 ? -68.705 -13.757 69.569 1.00 93.50 633 ASN A C 1
ATOM 4701 O O . ASN A 1 633 ? -69.402 -14.378 70.377 1.00 93.50 633 ASN A O 1
ATOM 4705 N N . CYS A 1 634 ? -69.105 -13.533 68.310 1.00 94.69 634 CYS A N 1
ATOM 4706 C CA . CYS A 1 634 ? -70.313 -14.044 67.664 1.00 94.69 634 CYS A CA 1
ATOM 4707 C C . CYS A 1 634 ? -70.124 -14.52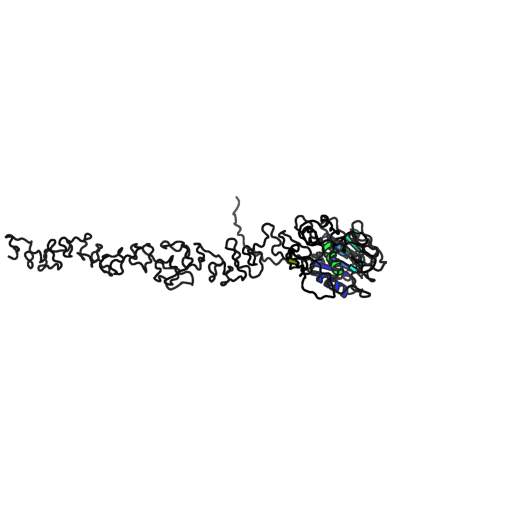3 66.194 1.00 94.69 634 CYS A C 1
ATOM 4709 O O . CYS A 1 634 ? -70.913 -14.098 65.355 1.00 94.69 634 CYS A O 1
ATOM 4711 N N . PRO A 1 635 ? -69.310 -15.570 65.890 1.00 93.56 635 PRO A N 1
ATOM 4712 C CA . PRO A 1 635 ? -68.860 -15.981 64.526 1.00 93.56 635 PRO A CA 1
ATOM 4713 C C . PRO A 1 635 ? -69.912 -16.354 63.457 1.00 93.56 635 PRO A C 1
ATOM 4715 O O . PRO A 1 635 ? -69.617 -16.966 62.427 1.00 93.56 635 PRO A O 1
ATOM 4718 N N . ARG A 1 636 ? -71.201 -16.204 63.751 1.00 93.00 636 ARG A N 1
ATOM 4719 C CA . ARG A 1 636 ? -72.319 -16.519 62.847 1.00 93.00 636 ARG A CA 1
ATOM 4720 C C . ARG A 1 636 ? -73.378 -15.418 62.814 1.00 93.00 636 ARG A C 1
ATOM 4722 O O . ARG A 1 636 ? -74.372 -15.593 62.098 1.00 93.00 636 ARG A O 1
ATOM 4729 N N . ASN A 1 637 ? -73.205 -14.348 63.586 1.00 93.19 637 ASN A N 1
ATOM 4730 C CA . ASN A 1 637 ? -74.129 -13.238 63.734 1.00 93.19 637 ASN A CA 1
ATOM 4731 C C . ASN A 1 637 ? -73.361 -11.904 63.775 1.00 93.19 637 ASN A C 1
ATOM 4733 O O . ASN A 1 637 ? -72.828 -11.565 64.824 1.00 93.19 637 ASN A O 1
ATOM 4737 N N . ARG A 1 638 ? -73.483 -11.096 62.708 1.00 93.94 638 ARG A N 1
ATOM 4738 C CA . ARG A 1 638 ? -72.896 -9.747 62.666 1.00 93.94 638 ARG A CA 1
ATOM 4739 C C . ARG A 1 638 ? -73.160 -8.957 63.940 1.00 93.94 638 ARG A C 1
ATOM 4741 O O . ARG A 1 638 ? -74.337 -8.738 64.259 1.00 93.94 638 ARG A O 1
ATOM 4748 N N . ASN A 1 639 ? -72.113 -8.445 64.563 1.00 91.44 639 ASN A N 1
ATOM 4749 C CA . ASN A 1 639 ? -72.203 -7.710 65.821 1.00 91.44 639 ASN A CA 1
ATOM 4750 C C . ASN A 1 639 ? -71.130 -6.604 65.921 1.00 91.44 639 ASN A C 1
ATOM 4752 O O . ASN A 1 639 ? -70.408 -6.315 64.970 1.00 91.44 639 ASN A O 1
ATOM 4756 N N . ASP A 1 640 ? -71.087 -5.903 67.057 1.00 92.06 640 ASP A N 1
ATOM 4757 C CA . ASP A 1 640 ? -70.110 -4.841 67.353 1.00 92.06 640 ASP A CA 1
ATOM 4758 C C . ASP A 1 640 ? -69.072 -5.254 68.411 1.00 92.06 640 ASP A C 1
ATOM 4760 O O . ASP A 1 640 ? -68.417 -4.395 69.008 1.00 92.06 640 ASP A O 1
ATOM 4764 N N . GLN A 1 641 ? -68.934 -6.564 68.645 1.00 92.88 641 GLN A N 1
ATOM 4765 C CA . GLN A 1 641 ? -68.057 -7.171 69.650 1.00 92.88 641 GLN A CA 1
ATOM 4766 C C . GLN A 1 641 ? -68.389 -6.793 71.107 1.00 92.88 641 GLN A C 1
ATOM 4768 O O . GLN A 1 641 ? -67.593 -7.053 72.012 1.00 92.88 641 GLN A O 1
ATOM 4773 N N . ALA A 1 642 ? -69.561 -6.207 71.387 1.00 93.88 642 ALA A N 1
ATOM 4774 C CA . ALA A 1 642 ? -69.986 -5.953 72.760 1.00 93.88 642 ALA A CA 1
ATOM 4775 C C . ALA A 1 642 ? -70.188 -7.265 73.537 1.00 93.88 642 ALA A C 1
ATOM 4777 O O . ALA A 1 642 ? -70.917 -8.153 73.102 1.00 93.88 642 ALA A O 1
ATOM 4778 N N . ASP A 1 643 ? -69.559 -7.351 74.706 1.00 91.44 643 ASP A N 1
ATOM 4779 C CA . ASP A 1 643 ? -69.723 -8.426 75.686 1.00 91.44 643 ASP A CA 1
ATOM 4780 C C . ASP A 1 643 ? -69.917 -7.767 77.059 1.00 91.44 643 ASP A C 1
ATOM 4782 O O . ASP A 1 643 ? -68.983 -7.234 77.671 1.00 91.44 643 ASP A O 1
ATOM 4786 N N . GLY A 1 644 ? -71.173 -7.686 77.495 1.00 94.31 644 GLY A N 1
ATOM 4787 C CA . GLY A 1 644 ? -71.552 -6.967 78.702 1.00 94.31 644 GLY A CA 1
ATOM 4788 C C . GLY A 1 644 ? -71.215 -7.693 80.004 1.00 94.31 644 GLY A C 1
ATOM 4789 O O . GLY A 1 644 ? -71.145 -7.031 81.052 1.00 94.31 644 GLY A O 1
ATOM 4790 N N . ASP A 1 645 ? -71.050 -9.017 79.977 1.00 90.31 645 ASP A N 1
ATOM 4791 C CA . ASP A 1 645 ? -70.766 -9.830 81.162 1.00 90.31 645 ASP A CA 1
ATOM 4792 C C . ASP A 1 645 ? -69.371 -10.483 81.180 1.00 90.31 645 ASP A C 1
ATOM 4794 O O . ASP A 1 645 ? -68.992 -11.061 82.208 1.00 90.31 645 ASP A O 1
ATOM 4798 N N . GLU A 1 646 ? -68.570 -10.216 80.143 1.00 92.81 646 GLU A N 1
ATOM 4799 C CA . GLU A 1 646 ? -67.166 -10.601 79.957 1.00 92.81 646 GLU A CA 1
ATOM 4800 C C . GLU A 1 646 ? -66.961 -12.128 79.975 1.00 92.81 646 GLU A C 1
ATOM 4802 O O . GLU A 1 646 ? -65.938 -12.624 80.473 1.00 92.81 646 GLU A O 1
ATOM 4807 N N . ASP A 1 647 ? -67.944 -12.897 79.496 1.00 91.44 647 ASP A N 1
ATOM 4808 C CA . ASP A 1 647 ? -67.895 -14.362 79.481 1.00 91.44 647 ASP A CA 1
ATOM 4809 C C . ASP A 1 647 ? -67.287 -14.959 78.193 1.00 91.44 647 ASP A C 1
ATOM 4811 O O . ASP A 1 647 ? -66.973 -16.160 78.152 1.00 91.44 647 ASP A O 1
ATOM 4815 N N . GLY A 1 648 ? -67.017 -14.102 77.202 1.00 89.75 648 GLY A N 1
ATOM 4816 C CA . GLY A 1 648 ? -66.417 -14.442 75.917 1.00 89.75 648 GLY A CA 1
ATOM 4817 C C . GLY A 1 648 ? -67.419 -14.706 74.791 1.00 89.75 648 GLY A C 1
ATOM 4818 O O . GLY A 1 648 ? -66.972 -14.966 73.674 1.00 89.75 648 GLY A O 1
ATOM 4819 N N . TRP A 1 649 ? -68.729 -14.650 75.051 1.00 91.50 649 TRP A N 1
ATOM 4820 C CA . TRP A 1 649 ? -69.779 -14.603 74.030 1.00 91.50 649 TRP A CA 1
ATOM 4821 C C . TRP A 1 649 ? -70.313 -13.176 73.895 1.00 91.50 649 TRP A C 1
ATOM 4823 O O . TRP A 1 649 ? -70.494 -12.472 74.881 1.00 91.50 649 TRP A O 1
ATOM 4833 N N . GLY A 1 650 ? -70.557 -12.725 72.664 1.00 94.00 650 GLY A N 1
ATOM 4834 C CA . GLY A 1 650 ? -71.102 -11.385 72.450 1.00 94.00 650 GLY A CA 1
ATOM 4835 C C . GLY A 1 650 ? -72.590 -11.284 72.794 1.00 94.00 650 GLY A C 1
ATOM 4836 O O . GLY A 1 650 ? -73.358 -12.231 72.608 1.00 94.00 650 GLY A O 1
ATOM 4837 N N . ASP A 1 651 ? -73.021 -10.085 73.194 1.00 92.56 651 ASP A N 1
ATOM 4838 C CA . ASP A 1 651 ? -74.404 -9.762 73.582 1.00 92.56 651 ASP A CA 1
ATOM 4839 C C . ASP A 1 651 ? -75.447 -10.160 72.502 1.00 92.56 651 ASP A C 1
ATOM 4841 O O . ASP A 1 651 ? -76.618 -10.406 72.807 1.00 92.56 651 ASP A O 1
ATOM 4845 N N . ASP A 1 652 ? -75.041 -10.211 71.227 1.00 92.44 652 ASP A N 1
ATOM 4846 C CA . ASP A 1 652 ? -75.893 -10.530 70.071 1.00 92.44 652 ASP A CA 1
ATOM 4847 C C . ASP A 1 652 ? -76.071 -12.045 69.810 1.00 92.44 652 ASP A C 1
ATOM 4849 O O . ASP A 1 652 ? -76.910 -12.446 68.986 1.00 92.44 652 ASP A O 1
ATOM 4853 N N . CYS A 1 653 ? -75.311 -12.908 70.492 1.00 90.75 653 CYS A N 1
ATOM 4854 C CA . CYS A 1 653 ? -75.344 -14.363 70.313 1.00 90.75 653 CYS A CA 1
ATOM 4855 C C . CYS A 1 653 ? -75.383 -15.195 71.612 1.00 90.75 653 CYS A C 1
ATOM 4857 O O . CYS A 1 653 ? -75.485 -16.424 71.501 1.00 90.75 653 CYS A O 1
ATOM 4859 N N . ASP A 1 654 ? -75.364 -14.549 72.782 1.00 85.50 654 ASP A N 1
ATOM 4860 C CA . ASP A 1 654 ? -75.555 -15.141 74.121 1.00 85.50 654 ASP A CA 1
ATOM 4861 C C . ASP A 1 654 ? -76.989 -15.678 74.390 1.00 85.50 654 ASP A C 1
ATOM 4863 O O . ASP A 1 654 ? -78.004 -14.981 74.108 1.00 85.50 654 ASP A O 1
#

Radius of gyration: 52.37 Å; chains: 1; bounding box: 144×73×140 Å